Protein AF-A0A497QIU1-F1 (afdb_monomer_lite)

pLDDT: mean 76.63, std 14.68, range [30.52, 95.56]

Foldseek 3Di:
DPDDPVVVPPPDPPDPPDPDQAAPLLVLCVVVVAAEPDGHAFGPLPLFDCSPPDSVLSNQLRQLLSLLVDQAGWDWDWDPPDPGIHIYIDGFADADDPFDFPQFPDKDFDDFDFQDFLFAKEFEAFDFKDKDWFDKDFQLVVKDKFFCLVVFPDPCSLVRLQKIKIFGFPLPPDQAAPQPFPHSDHDPFNQKDFPFKFKDKDLLDPDPQKDKDKDQKDKHKAWQWQFQWDAAEDDDDPDDPPDPFFLPPPPDDCVGFRFGPDDCSQWDDSPPDTDRQFDDFPWKKFWFFKWPFWFFDQPDPVLVVCLVVPPLQRATAIETATQDPGTDIDIDDDRQAWHWDADVNTTGIHGHQQYDPRRNADATAQGFHKYQLCHNNVCVPPVSDIDGRDTAHWRDHNRIITRGPTMMITTMGSGMMMMMGHSRSNRVVSVVSMTMIIMTTMIRRDGGWMAIQLHTFDPRLDDPPPDPPPDPPSVCDGSVNVRVVSCVVNPHAYEYHNHDDNNSNSSSRNSVSCLSNVFRFTWMKTKRWPPRRHDASHDDHGATFHDWDWADPDPPTIIIITIGDHSDPPPPPRHPSYSDDSDQDWDKDKFKWFFAADPPSLFWTFIQTPPPGTDIDGDSDNDRDDHGDIDIDIDTDRDDSD

Sequence (642 aa):
MAGFWDSFGQSDYQAVEDNSTGSLAAQVVAHYGISCATSSIGGSLAGLDIKHMDAMQVIKVSLLQDSLNQSGPYEMYSDYTSTSPRVEFREVGAIATGGGITDVYFRVQSATFQDRCAGVLVYGQKPLARRSEGSWESVLTGAKIYDVTDMMTNCNRDNFSSHAVIVYRDPHLNSSYNNNIDNLYNITSPYESIVGYGIRFDTGTNDPFVTVTHSKSSSVPVLVGESLGALYRRPVVNAPPSEAECYTDADHGAEGGIPIPVDDFLRFDYGEYNQDNFIKVSKIFISGKKMEICEGRPANEAAMEAYLSGDENVHCEIWTSISDTESKLIQLEEGVHYVINYEDGNPAIVFANGAKQHDGAEYGDDATYNVYGSCGYAQKMNNGQPMLNQKGTILPIGGSGILVEQIWALVDLDTPSINIVDPNGNARDIASEITYELIPIIITDEPPPVAFNGTLIDQSDGIADNDPTTVQGSFTNTAMEQVLTQMDAGGGINLSMSFLSSSECAGLSDTLYDYINSDNGTQTVYTCGPNCNPKLGTPATGGVINAISYQYTDSNSYIVSVTVSNKLIMDNNLVGISGGPYFKKVETVTARGTVISDLGNHVNYKVRIDGVGEQTAINCQPEVLRVGDKVTCTLHNNPIEQ

Radius of gyration: 44.17 Å; chains: 1; bounding box: 98×60×132 Å

Secondary structure (DSSP, 8-state):
---SSTTSS-S--------SSS-HHHHHHHHTT--BS-TT-S---TT--GGGS-HHHHHHHHHHHHTTTSSS-EEEEEE-SSSS-EEEEEETT---TT-B--SEEEEEEEEEE-----EEEEE-PPPPPEEEE---EETTTT-EEEESGGGS-SSSHHHHTTEEEEE---TTS---TT-----SS--SSTTEEEEEEEEEEE-S---TT-EEEEESSEEEEEEEES---SPEEPP-----TTS-----S-----TTPEEP---GGGEEEETTEEEE-EEEEEEEEEEEEEESEEEEEESSHHHHHHHHTT-TT--EEEEEE----S-EEEE--BTTTEEEEEETTEEEEEEEEBS-TT--B--EEEEEEEE-TTSHHHHHHHTTPPEEEEEEEEEEEBTEEEEEEEEEEEEEESS-EEEEE-TTS-HHHHHHH-EEEEEEEEEE-PPPPEEETTEEPP---------TT--TTSSTT-HHHHHHHHHHHH-EEEEE-TT--HHHHHHHHHHHHHHHHS--EEEEEEEE-TT-B--TT-EETTEEEEEEEEEEEETTEEEEEEEEE-SS--SS-STT-B-------PEEEEEEEEEEEE-SSSSEEEEEETTTEEEEEE--SSS---TT-EEEEEEEEPPPP-

Structure (mmCIF, N/CA/C/O backbone):
data_AF-A0A497QIU1-F1
#
_entry.id   AF-A0A497QIU1-F1
#
loop_
_atom_site.group_PDB
_atom_site.id
_atom_site.type_symbol
_atom_site.label_atom_id
_atom_site.label_alt_id
_atom_site.label_comp_id
_atom_site.label_asym_id
_atom_site.label_entity_id
_atom_site.label_seq_id
_atom_site.pdbx_PDB_ins_code
_atom_site.Cartn_x
_atom_site.Cartn_y
_atom_site.Cartn_z
_atom_site.occupancy
_atom_site.B_iso_or_equiv
_atom_site.auth_seq_id
_atom_site.auth_comp_id
_atom_site.auth_asym_id
_atom_site.auth_atom_id
_atom_site.pdbx_PDB_model_num
ATOM 1 N N . MET A 1 1 ? -29.339 -45.109 12.625 1.00 31.14 1 MET A N 1
ATOM 2 C CA . MET A 1 1 ? -28.561 -44.821 13.849 1.00 31.14 1 MET A CA 1
ATOM 3 C C . MET A 1 1 ? -28.556 -43.314 14.094 1.00 31.14 1 MET A C 1
ATOM 5 O O . MET A 1 1 ? -27.521 -42.674 14.009 1.00 31.14 1 MET A O 1
ATOM 9 N N . ALA A 1 2 ? -29.734 -42.756 14.362 1.00 30.52 2 ALA A N 1
ATOM 10 C CA . ALA A 1 2 ? -29.934 -41.405 14.879 1.00 30.52 2 ALA A CA 1
ATOM 11 C C . ALA A 1 2 ? -30.660 -41.612 16.215 1.00 30.52 2 ALA A C 1
ATOM 13 O O . ALA A 1 2 ? -31.638 -42.359 16.232 1.00 30.52 2 ALA A O 1
ATOM 14 N N . GLY A 1 3 ? -30.112 -41.110 17.322 1.00 36.12 3 GLY A N 1
ATOM 15 C CA . GLY A 1 3 ? -30.681 -41.353 18.657 1.00 36.12 3 GLY A CA 1
ATOM 16 C C . GLY A 1 3 ? -29.692 -41.498 19.819 1.00 36.12 3 GLY A C 1
ATOM 17 O O . GLY A 1 3 ? -30.102 -41.956 20.877 1.00 36.12 3 GLY A O 1
ATOM 18 N N . PHE A 1 4 ? -28.411 -41.149 19.652 1.00 34.72 4 PHE A N 1
ATOM 19 C CA . PHE A 1 4 ? -27.458 -41.064 20.777 1.00 34.72 4 PHE A CA 1
ATOM 20 C C . PHE A 1 4 ? -27.041 -39.617 21.108 1.00 34.72 4 PHE A C 1
ATOM 22 O O . PHE A 1 4 ? -26.698 -39.327 22.247 1.00 34.72 4 PHE A O 1
ATOM 29 N N . TRP A 1 5 ? -27.112 -38.697 20.137 1.00 31.27 5 TRP A N 1
ATOM 30 C CA . TRP A 1 5 ? -26.695 -37.298 20.317 1.00 31.27 5 TRP A CA 1
ATOM 31 C C . TRP A 1 5 ? -27.828 -36.361 20.760 1.00 31.27 5 TRP A C 1
ATOM 33 O O . TRP A 1 5 ? -27.574 -35.429 21.518 1.00 31.27 5 TRP A O 1
ATOM 43 N N . ASP A 1 6 ? -29.082 -36.646 20.395 1.00 36.03 6 ASP A N 1
ATOM 44 C CA . ASP A 1 6 ? -30.225 -35.785 20.748 1.00 36.03 6 ASP A CA 1
ATOM 45 C C . ASP A 1 6 ? -30.549 -35.793 22.256 1.00 36.03 6 ASP A C 1
ATOM 47 O O . ASP A 1 6 ? -31.229 -34.900 22.753 1.00 36.03 6 ASP A O 1
ATOM 51 N N . SER A 1 7 ? -30.026 -36.764 23.016 1.00 32.06 7 SER A N 1
ATOM 52 C CA . SER A 1 7 ? -30.235 -36.868 24.466 1.00 32.06 7 SER A CA 1
ATOM 53 C C . SER A 1 7 ? -29.265 -36.035 25.312 1.00 32.06 7 SER A C 1
ATOM 55 O O . SER A 1 7 ? -29.433 -35.991 26.527 1.00 32.06 7 SER A O 1
ATOM 57 N N . PHE A 1 8 ? -28.264 -35.383 24.707 1.00 32.25 8 PHE A N 1
ATOM 58 C CA . PHE A 1 8 ? -27.315 -34.513 25.421 1.00 32.25 8 PHE A CA 1
ATOM 59 C C . PHE A 1 8 ? -27.575 -33.008 25.224 1.00 32.25 8 PHE A C 1
ATOM 61 O O . PHE A 1 8 ? -26.899 -32.201 25.853 1.00 32.25 8 PHE A O 1
ATOM 68 N N . GLY A 1 9 ? -28.554 -32.619 24.395 1.00 33.44 9 GLY A N 1
ATOM 69 C CA . GLY A 1 9 ? -28.845 -31.211 24.076 1.00 33.44 9 GLY A CA 1
ATOM 70 C C . GLY A 1 9 ? -30.132 -30.628 24.675 1.00 33.44 9 GLY A C 1
ATOM 71 O O . GLY A 1 9 ? -30.413 -29.459 24.440 1.00 33.44 9 GLY A O 1
ATOM 72 N N . GLN A 1 10 ? -30.929 -31.412 25.413 1.00 33.69 10 GLN A N 1
ATOM 73 C CA . GLN A 1 10 ? -32.240 -30.996 25.947 1.00 33.69 10 GLN A CA 1
ATOM 74 C C . GLN A 1 10 ? -32.328 -31.051 27.483 1.00 33.69 10 GLN A C 1
ATOM 76 O O . GLN A 1 10 ? -33.339 -31.462 28.045 1.00 33.69 10 GLN A O 1
ATOM 81 N N . SER A 1 11 ? -31.281 -30.631 28.192 1.00 34.94 11 SER A N 1
ATOM 82 C CA . SER A 1 11 ? -31.524 -29.963 29.474 1.00 34.94 11 SER A CA 1
ATOM 83 C C . SER A 1 11 ? -31.774 -28.496 29.155 1.00 34.94 11 SER A C 1
ATOM 85 O O . SER A 1 11 ? -30.902 -27.865 28.564 1.00 34.94 11 SER A O 1
ATOM 87 N N . ASP A 1 12 ? -32.967 -28.010 29.488 1.00 37.88 12 ASP A N 1
ATOM 88 C CA . ASP A 1 12 ? -33.478 -26.657 29.264 1.00 37.88 12 ASP A CA 1
ATOM 89 C C . ASP A 1 12 ? -32.428 -25.549 29.481 1.00 37.88 12 ASP A C 1
ATOM 91 O O . ASP A 1 12 ? -32.332 -24.963 30.557 1.00 37.88 12 ASP A O 1
ATOM 95 N N . TYR A 1 13 ? -31.670 -25.193 28.443 1.00 37.28 13 TYR A N 1
ATOM 96 C CA . TYR A 1 13 ? -31.152 -23.837 28.331 1.00 37.28 13 TYR A CA 1
ATOM 97 C C . TYR A 1 13 ? -32.316 -23.000 27.817 1.00 37.28 13 TYR A C 1
ATOM 99 O O . TYR A 1 13 ? -32.525 -22.871 26.611 1.00 37.28 13 TYR A O 1
ATOM 107 N N . GLN A 1 14 ? -33.136 -22.493 28.737 1.00 38.59 14 GLN A N 1
ATOM 108 C CA . GLN A 1 14 ? -34.070 -21.437 28.379 1.00 38.59 14 GLN A CA 1
ATOM 109 C C . GLN A 1 14 ? -33.245 -20.217 27.976 1.00 38.59 14 GLN A C 1
ATOM 111 O O . GLN A 1 14 ? -32.558 -19.621 28.802 1.00 38.59 14 GLN A O 1
ATOM 116 N N . ALA A 1 15 ? -33.280 -19.875 26.689 1.00 39.09 15 ALA A N 1
ATOM 117 C CA . ALA A 1 15 ? -32.752 -18.609 26.220 1.00 39.09 15 ALA A CA 1
ATOM 118 C C . ALA A 1 15 ? -33.542 -17.486 26.905 1.00 39.09 15 ALA A C 1
ATOM 120 O O . ALA A 1 15 ? -34.759 -17.389 26.744 1.00 39.09 15 ALA A O 1
ATOM 121 N N . VAL A 1 16 ? -32.858 -16.665 27.698 1.00 42.75 16 VAL A N 1
ATOM 122 C CA . VAL A 1 16 ? -33.409 -15.397 28.173 1.00 42.75 16 VAL A CA 1
ATOM 123 C C . VAL A 1 16 ? -33.250 -14.414 27.016 1.00 42.75 16 VAL A C 1
ATOM 125 O O . VAL A 1 16 ? -32.161 -13.900 26.780 1.00 42.75 16 VAL A O 1
ATOM 128 N N . GLU A 1 17 ? -34.309 -14.229 26.231 1.00 45.41 17 GLU A N 1
ATOM 129 C CA . GLU A 1 17 ? -34.393 -13.136 25.259 1.00 45.41 17 GLU A CA 1
ATOM 130 C C . GLU A 1 17 ? -34.807 -11.871 26.017 1.00 45.41 17 GLU A C 1
ATOM 132 O O . GLU A 1 17 ? -35.963 -11.739 26.429 1.00 45.41 17 GLU A O 1
ATOM 137 N N . ASP A 1 18 ? -33.854 -10.968 26.261 1.00 48.75 18 ASP A N 1
ATOM 138 C CA . ASP A 1 18 ? -34.130 -9.683 26.899 1.00 48.75 18 ASP A CA 1
ATOM 139 C C . ASP A 1 18 ? -34.269 -8.575 25.847 1.00 48.75 18 ASP A C 1
ATOM 141 O O . ASP A 1 18 ? -33.306 -8.177 25.197 1.00 48.75 18 ASP A O 1
ATOM 145 N N . ASN A 1 19 ? -35.492 -8.063 25.705 1.00 51.31 19 ASN A N 1
ATOM 146 C CA . ASN A 1 19 ? -35.820 -6.898 24.876 1.00 51.31 19 ASN A CA 1
ATOM 147 C C . ASN A 1 19 ? -35.904 -5.606 25.714 1.00 51.31 19 ASN A C 1
ATOM 149 O O . ASN A 1 19 ? -36.448 -4.602 25.246 1.00 51.31 19 ASN A O 1
ATOM 153 N N . SER A 1 20 ? -35.486 -5.635 26.984 1.00 52.75 20 SER A N 1
ATOM 154 C CA . SER A 1 20 ? -35.780 -4.587 27.958 1.00 52.75 20 SER A CA 1
ATOM 155 C C . SER A 1 20 ? -34.546 -3.810 28.415 1.00 52.75 20 SER A C 1
ATOM 157 O O . SER A 1 20 ? -33.460 -4.327 28.635 1.00 52.75 20 SER A O 1
ATOM 159 N N . THR A 1 21 ? -34.739 -2.508 28.604 1.00 60.94 21 THR A N 1
ATOM 160 C CA . THR A 1 21 ? -33.761 -1.545 29.131 1.00 60.94 21 THR A CA 1
ATOM 161 C C . THR A 1 21 ? -33.550 -1.684 30.652 1.00 60.94 21 THR A C 1
ATOM 163 O O . THR A 1 21 ? -33.411 -0.675 31.341 1.00 60.94 21 THR A O 1
ATOM 166 N N . GLY A 1 22 ? -33.653 -2.896 31.208 1.00 73.62 22 GLY A N 1
ATOM 167 C CA . GLY A 1 22 ? -33.740 -3.154 32.653 1.00 73.62 22 GLY A CA 1
ATOM 168 C C . GLY A 1 22 ? -32.488 -3.785 33.269 1.00 73.62 22 GLY A C 1
ATOM 169 O O . GLY A 1 22 ? -31.509 -4.052 32.584 1.00 73.62 22 GLY A O 1
ATOM 170 N N . SER A 1 23 ? -32.530 -4.045 34.581 1.00 86.19 23 SER A N 1
ATOM 171 C CA . SER A 1 23 ? -31.445 -4.736 35.290 1.00 86.19 23 SER A CA 1
ATOM 172 C C . SER A 1 23 ? -31.410 -6.217 34.935 1.00 86.19 23 SER A C 1
ATOM 174 O O . SER A 1 23 ? -32.286 -6.990 35.342 1.00 86.19 23 SER A O 1
ATOM 176 N N . LEU A 1 24 ? -30.353 -6.626 34.238 1.00 86.88 24 LEU A N 1
ATOM 177 C CA . LEU A 1 24 ? -30.135 -8.030 33.922 1.00 86.88 24 LEU A CA 1
ATOM 178 C C . LEU A 1 24 ? -29.832 -8.851 35.189 1.00 86.88 24 LEU A C 1
ATOM 180 O O . LEU A 1 24 ? -30.271 -9.993 35.304 1.00 86.88 24 LEU A O 1
ATOM 184 N N . ALA A 1 25 ? -29.181 -8.256 36.198 1.00 86.81 25 ALA A N 1
ATOM 185 C CA . ALA A 1 25 ? -28.996 -8.885 37.506 1.00 86.81 25 ALA A CA 1
ATOM 186 C C . ALA A 1 25 ? -30.335 -9.283 38.153 1.00 86.81 25 ALA A C 1
ATOM 188 O O . ALA A 1 25 ? -30.491 -10.411 38.629 1.00 86.81 25 ALA A O 1
ATOM 189 N N . ALA A 1 26 ? -31.328 -8.388 38.140 1.00 86.56 26 ALA A N 1
ATOM 190 C CA . ALA A 1 26 ? -32.656 -8.670 38.681 1.00 86.56 26 ALA A CA 1
ATOM 191 C C . ALA A 1 26 ? -33.385 -9.760 37.883 1.00 86.56 26 ALA A C 1
ATOM 193 O O . ALA A 1 26 ? -34.053 -10.614 38.472 1.00 86.56 26 ALA A O 1
ATOM 194 N N . GLN A 1 27 ? -33.234 -9.759 36.557 1.00 86.00 27 GLN A N 1
ATOM 195 C CA . GLN A 1 27 ? -33.835 -10.769 35.688 1.00 86.00 27 GLN A CA 1
ATOM 196 C C . GLN A 1 27 ? -33.251 -12.161 35.919 1.00 86.00 27 GLN A C 1
ATOM 198 O O . GLN A 1 27 ? -34.011 -13.120 36.023 1.00 86.00 27 GLN A O 1
ATOM 203 N N . VAL A 1 28 ? -31.927 -12.281 36.061 1.00 86.69 28 VAL A N 1
ATOM 204 C CA . VAL A 1 28 ? -31.274 -13.563 36.361 1.00 86.69 28 VAL A CA 1
ATOM 205 C C . VAL A 1 28 ? -31.787 -14.123 37.689 1.00 86.69 28 VAL A C 1
ATOM 207 O O . VAL A 1 28 ? -32.191 -15.281 37.757 1.00 86.69 28 VAL A O 1
ATOM 210 N N . VAL A 1 29 ? -31.848 -13.302 38.741 1.00 86.62 29 VAL A N 1
ATOM 211 C CA . VAL A 1 29 ? -32.375 -13.719 40.054 1.00 86.62 29 VAL A CA 1
ATOM 212 C C . VAL A 1 29 ? -33.840 -14.173 39.943 1.00 86.62 29 VAL A C 1
ATOM 214 O O . VAL A 1 29 ? -34.200 -15.231 40.467 1.00 86.62 29 VAL A O 1
ATOM 217 N N . ALA A 1 30 ? -34.670 -13.435 39.199 1.00 84.38 30 ALA A N 1
ATOM 218 C CA . ALA A 1 30 ? -36.064 -13.799 38.949 1.00 84.38 30 ALA A CA 1
ATOM 219 C C . ALA A 1 30 ? -36.210 -15.101 38.139 1.00 84.38 30 ALA A C 1
ATOM 221 O O . ALA A 1 30 ? -37.091 -15.906 38.441 1.00 84.38 30 ALA A O 1
ATOM 222 N N . HIS A 1 31 ? -35.335 -15.337 37.157 1.00 83.81 31 HIS A N 1
ATOM 223 C CA . HIS A 1 31 ? -35.323 -16.548 36.333 1.00 83.81 31 HIS A CA 1
ATOM 224 C C . HIS A 1 31 ? -35.127 -17.814 37.180 1.00 83.81 31 HIS A C 1
ATOM 226 O O . HIS A 1 31 ? -35.823 -18.808 36.984 1.00 83.81 31 HIS A O 1
ATOM 232 N N . TYR A 1 32 ? -34.259 -17.757 38.195 1.00 84.88 32 TYR A N 1
ATOM 233 C CA . TYR A 1 32 ? -34.066 -18.853 39.153 1.00 84.88 32 TYR A CA 1
ATOM 234 C C . TYR A 1 32 ? -35.147 -18.931 40.249 1.00 84.88 32 TYR A C 1
ATOM 236 O O . TYR A 1 32 ? -35.014 -19.709 41.194 1.00 84.88 32 TYR A O 1
ATOM 244 N N . GLY A 1 33 ? -36.221 -18.139 40.156 1.00 83.19 33 GLY A N 1
ATOM 245 C CA . GLY A 1 33 ? -37.313 -18.125 41.134 1.00 83.19 33 GLY A CA 1
ATOM 246 C C . GLY A 1 33 ? -36.933 -17.510 42.484 1.00 83.19 33 GLY A C 1
ATOM 247 O O . GLY A 1 33 ? -37.622 -17.736 43.481 1.00 83.19 33 GLY A O 1
ATOM 248 N N . ILE A 1 34 ? -35.842 -16.743 42.542 1.00 84.69 34 ILE A N 1
ATOM 249 C CA . ILE A 1 34 ? -35.381 -16.083 43.761 1.00 84.69 34 ILE A CA 1
ATOM 250 C C . ILE A 1 34 ? -36.076 -14.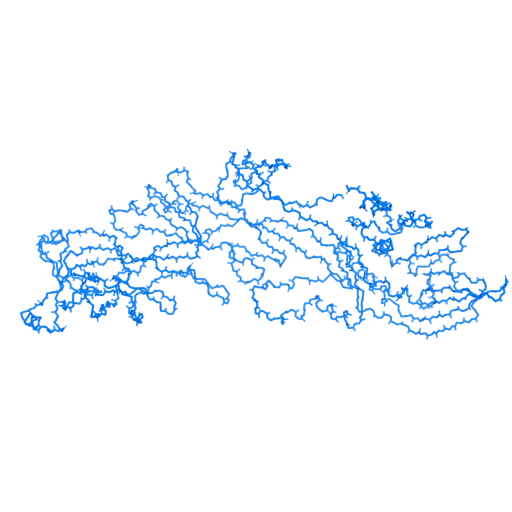719 43.862 1.00 84.69 34 ILE A C 1
ATOM 252 O O . ILE A 1 34 ? -36.078 -13.923 42.926 1.00 84.69 34 ILE A O 1
ATOM 256 N N . SER A 1 35 ? -36.689 -14.429 45.011 1.00 83.75 35 SER A N 1
ATOM 257 C CA . SER A 1 35 ? -37.336 -13.130 45.237 1.00 83.75 35 SER A CA 1
ATOM 258 C C . SER A 1 35 ? -36.285 -12.029 45.393 1.00 83.75 35 SER A C 1
ATOM 260 O O . SER A 1 35 ? -35.390 -12.163 46.225 1.00 83.75 35 SER A O 1
ATOM 262 N N . CYS A 1 36 ? -36.407 -10.932 44.641 1.00 82.81 36 CYS A N 1
ATOM 263 C CA . CYS A 1 36 ? -35.524 -9.766 44.735 1.00 82.81 36 CYS A CA 1
ATOM 264 C C . CYS A 1 36 ? -36.295 -8.544 45.258 1.00 82.81 36 CYS A C 1
ATOM 266 O O . CYS A 1 36 ? -37.359 -8.215 44.736 1.00 82.81 36 CYS A O 1
ATOM 268 N N . ALA A 1 37 ? -35.776 -7.863 46.284 1.00 76.62 37 ALA A N 1
ATOM 269 C CA . ALA A 1 37 ? -36.402 -6.652 46.827 1.00 76.62 37 ALA A CA 1
ATOM 270 C C . ALA A 1 37 ? -36.167 -5.404 45.957 1.00 76.62 37 ALA A C 1
ATOM 272 O O . ALA A 1 37 ? -36.899 -4.424 46.078 1.00 76.62 37 ALA A O 1
ATOM 273 N N . THR A 1 38 ? -35.143 -5.433 45.101 1.00 74.06 38 THR A N 1
ATOM 274 C CA . THR A 1 38 ? -34.645 -4.290 44.323 1.00 74.06 38 THR A CA 1
ATOM 275 C C . THR A 1 38 ? -34.502 -4.676 42.853 1.00 74.06 38 THR A C 1
ATOM 277 O O . THR A 1 38 ? -33.446 -5.129 42.423 1.00 74.06 38 THR A O 1
ATOM 280 N N . SER A 1 39 ? -35.560 -4.506 42.060 1.00 72.38 39 SER A N 1
ATOM 281 C CA . SER A 1 39 ? -35.583 -4.961 40.661 1.00 72.38 39 SER A CA 1
ATOM 282 C C . SER A 1 39 ? -34.963 -3.988 39.647 1.00 72.38 39 SER A C 1
ATOM 284 O O . SER A 1 39 ? -34.927 -4.303 38.463 1.00 72.38 39 SER A O 1
ATOM 286 N N . SER A 1 40 ? -34.522 -2.799 40.073 1.00 80.31 40 SER A N 1
ATOM 287 C CA . SER A 1 40 ? -34.025 -1.732 39.185 1.00 80.31 40 SER A CA 1
ATOM 288 C C . SER A 1 40 ? -32.515 -1.493 39.250 1.00 80.31 40 SER A C 1
ATOM 290 O O . SER A 1 40 ? -32.040 -0.593 38.575 1.00 80.31 40 SER A O 1
ATOM 292 N N . ILE A 1 41 ? -31.786 -2.231 40.090 1.00 83.31 41 ILE A N 1
ATOM 293 C CA . ILE A 1 41 ? -30.342 -2.044 40.304 1.00 83.31 41 ILE A CA 1
ATOM 294 C C . ILE A 1 41 ? -29.589 -3.044 39.437 1.00 83.31 41 ILE A C 1
ATOM 296 O O . ILE A 1 41 ? -29.862 -4.242 39.531 1.00 83.31 41 ILE A O 1
ATOM 300 N N . GLY A 1 42 ? -28.660 -2.562 38.617 1.00 84.50 42 GLY A N 1
ATOM 301 C CA . GLY A 1 42 ? -27.959 -3.344 37.597 1.00 84.50 42 GLY A CA 1
ATOM 302 C C . GLY A 1 42 ? -28.199 -2.800 36.187 1.00 84.50 42 GLY A C 1
ATOM 303 O O . GLY A 1 42 ? -29.301 -2.372 35.853 1.00 84.50 42 GLY A O 1
ATOM 304 N N . GLY A 1 43 ? -27.162 -2.833 35.357 1.00 85.69 43 GLY A N 1
ATOM 305 C CA . GLY A 1 43 ? -27.221 -2.429 33.959 1.00 85.69 43 GLY A CA 1
ATOM 306 C C . GLY A 1 43 ? -27.796 -3.511 33.041 1.00 85.69 43 GLY A C 1
ATOM 307 O O . GLY A 1 43 ? -27.892 -4.687 33.415 1.00 85.69 43 GLY A O 1
ATOM 308 N N . SER A 1 44 ? -28.171 -3.098 31.832 1.00 83.00 44 SER A N 1
ATOM 309 C CA . SER A 1 44 ? -28.789 -3.956 30.814 1.00 83.00 44 SER A CA 1
ATOM 310 C C . SER A 1 44 ? -27.797 -4.803 30.018 1.00 83.00 44 SER A C 1
ATOM 312 O O . SER A 1 44 ? -28.222 -5.682 29.280 1.00 83.00 44 SER A O 1
ATOM 314 N N . LEU A 1 45 ? -26.487 -4.543 30.134 1.00 80.44 45 LEU A N 1
ATOM 315 C CA . LEU A 1 45 ? -25.437 -5.182 29.326 1.00 80.44 45 LEU A CA 1
ATOM 316 C C . LEU A 1 45 ? -25.748 -5.150 27.820 1.00 80.44 45 LEU A C 1
ATOM 318 O O . LEU A 1 45 ? -25.543 -6.131 27.107 1.00 80.44 45 LEU A O 1
ATOM 322 N N . ALA A 1 46 ? -26.274 -4.020 27.340 1.00 74.62 46 ALA A N 1
ATOM 323 C CA . ALA A 1 46 ? -26.731 -3.874 25.963 1.00 74.62 46 ALA A CA 1
ATOM 324 C C . ALA A 1 46 ? -25.670 -4.328 24.941 1.00 74.62 46 ALA A C 1
ATOM 326 O O . ALA A 1 46 ? -24.518 -3.895 24.972 1.00 74.62 46 ALA A O 1
ATOM 327 N N . GLY A 1 47 ? -26.086 -5.204 24.023 1.00 66.06 47 GLY A N 1
ATOM 328 C CA . GLY A 1 47 ? -25.242 -5.754 22.962 1.00 66.06 47 GLY A CA 1
ATOM 329 C C . GLY A 1 47 ? -24.338 -6.916 23.384 1.00 66.06 47 GLY A C 1
ATOM 330 O O . GLY A 1 47 ? -23.640 -7.458 22.529 1.00 66.06 47 GLY A O 1
ATOM 331 N N . LEU A 1 48 ? -24.325 -7.313 24.657 1.00 72.56 48 LEU A N 1
ATOM 332 C CA . LEU A 1 48 ? -23.499 -8.417 25.129 1.00 72.56 48 LEU A CA 1
ATOM 333 C C . LEU A 1 48 ? -24.194 -9.774 24.954 1.00 72.56 48 LEU A C 1
ATOM 335 O O . LEU A 1 48 ? -25.325 -9.964 25.399 1.00 72.56 48 LEU A O 1
ATOM 339 N N . ASP A 1 49 ? -23.494 -10.750 24.366 1.00 67.44 49 ASP A N 1
ATOM 340 C CA . ASP A 1 49 ? -23.981 -12.131 24.321 1.00 67.44 49 ASP A CA 1
ATOM 341 C C . ASP A 1 49 ? -23.691 -12.854 25.643 1.00 67.44 49 ASP A C 1
ATOM 343 O O . ASP A 1 49 ? -22.583 -13.326 25.907 1.00 67.44 49 ASP A O 1
ATOM 347 N N . ILE A 1 50 ? -24.724 -12.960 26.474 1.00 70.81 50 ILE A N 1
ATOM 348 C CA . ILE A 1 50 ? -24.655 -13.602 27.789 1.00 70.81 50 ILE A CA 1
ATOM 349 C C . ILE A 1 50 ? -24.866 -15.122 27.744 1.00 70.81 50 ILE A C 1
ATOM 351 O O . ILE A 1 50 ? -24.780 -15.769 28.786 1.00 70.81 50 ILE A O 1
ATOM 355 N N . LYS A 1 51 ? -25.124 -15.731 26.573 1.00 65.62 51 LYS A N 1
ATOM 356 C CA . LYS A 1 51 ? -25.431 -17.177 26.460 1.00 65.62 51 LYS A CA 1
ATOM 357 C C . LYS A 1 51 ? -24.315 -18.075 26.985 1.00 65.62 51 LYS A C 1
ATOM 359 O O . LYS A 1 51 ? -24.566 -19.205 27.397 1.00 65.62 51 LYS A O 1
ATOM 364 N N . HIS A 1 52 ? -23.084 -17.579 26.940 1.00 66.56 52 HIS A N 1
ATOM 365 C CA . HIS A 1 52 ? -21.892 -18.297 27.378 1.00 66.56 52 HIS A CA 1
ATOM 366 C C . HIS A 1 52 ? -21.387 -17.850 28.756 1.00 66.56 52 HIS A C 1
ATOM 368 O O . HIS A 1 52 ? -20.333 -18.311 29.190 1.00 66.56 52 HIS A O 1
ATOM 374 N N . MET A 1 53 ? -22.119 -16.970 29.444 1.00 72.88 53 MET A N 1
ATOM 375 C CA . MET A 1 53 ? -21.770 -16.482 30.775 1.00 72.88 53 MET A CA 1
ATOM 376 C C . MET A 1 53 ? -22.552 -17.237 31.848 1.00 72.88 53 MET A C 1
ATOM 378 O O . MET A 1 53 ? -23.729 -17.554 31.680 1.00 72.88 53 MET A O 1
ATOM 382 N N . ASP A 1 54 ? -21.907 -17.516 32.979 1.00 79.81 54 ASP A N 1
ATOM 383 C CA . ASP A 1 54 ? -22.621 -18.042 34.134 1.00 79.81 54 ASP A CA 1
ATOM 384 C C . ASP A 1 54 ? -23.491 -16.955 34.788 1.00 79.81 54 ASP A C 1
ATOM 386 O O . ASP A 1 54 ? -23.200 -15.759 34.731 1.00 79.81 54 ASP A O 1
ATOM 390 N N . ALA A 1 55 ? -24.575 -17.379 35.437 1.00 81.50 55 ALA A N 1
ATOM 391 C CA . ALA A 1 55 ? -25.544 -16.483 36.060 1.00 81.50 55 ALA A CA 1
ATOM 392 C C . ALA A 1 55 ? -24.917 -15.514 37.079 1.00 81.50 55 ALA A C 1
ATOM 394 O O . ALA A 1 55 ? -25.338 -14.362 37.181 1.00 81.50 55 ALA A O 1
ATOM 395 N N . MET A 1 56 ? -23.903 -15.961 37.826 1.00 82.00 56 MET A N 1
ATOM 396 C CA . MET A 1 56 ? -23.233 -15.123 38.818 1.00 82.00 56 MET A CA 1
ATOM 397 C C . MET A 1 56 ? -22.375 -14.056 38.139 1.00 82.00 56 MET A C 1
ATOM 399 O O . MET A 1 56 ? -22.358 -12.908 38.576 1.00 82.00 56 MET A O 1
ATOM 403 N N . GLN A 1 57 ? -21.706 -14.408 37.046 1.00 79.12 57 GLN A N 1
ATOM 404 C CA . GLN A 1 57 ? -20.936 -13.488 36.229 1.00 79.12 57 GLN A CA 1
ATOM 405 C C . GLN A 1 57 ? -21.832 -12.435 35.577 1.00 79.12 57 GLN A C 1
ATOM 407 O O . GLN A 1 57 ? -21.502 -11.254 35.626 1.00 79.12 57 GLN A O 1
ATOM 412 N N . VAL A 1 58 ? -22.998 -12.824 35.052 1.00 82.25 58 VAL A N 1
ATOM 413 C CA . VAL A 1 58 ? -23.984 -11.873 34.513 1.00 82.25 58 VAL A CA 1
ATOM 414 C C . VAL A 1 58 ? -24.444 -10.884 35.589 1.00 82.25 58 VAL A C 1
ATOM 416 O O . VAL A 1 58 ? -24.450 -9.677 35.346 1.00 82.25 58 VAL A O 1
ATOM 419 N N . ILE A 1 59 ? -24.758 -11.365 36.799 1.00 86.06 59 ILE A N 1
ATOM 420 C CA . ILE A 1 59 ? -25.119 -10.502 37.936 1.00 86.06 59 ILE A CA 1
ATOM 421 C C . ILE A 1 59 ? -23.969 -9.541 38.270 1.00 86.06 59 ILE A C 1
ATOM 423 O O . ILE A 1 59 ? -24.196 -8.338 38.358 1.00 86.06 59 ILE A O 1
ATOM 427 N N . LYS A 1 60 ? -22.732 -10.039 38.409 1.00 84.75 60 LYS A N 1
ATOM 428 C CA . LYS A 1 60 ? -21.552 -9.213 38.720 1.00 84.75 60 LYS A CA 1
ATOM 429 C C . LYS A 1 60 ? -21.335 -8.107 37.685 1.00 84.75 60 LYS A C 1
ATOM 431 O O . LYS A 1 60 ? -21.175 -6.949 38.055 1.00 84.75 60 LYS A O 1
ATOM 436 N N . VAL A 1 61 ? -21.345 -8.451 36.398 1.00 84.62 61 VAL A N 1
ATOM 437 C CA . VAL A 1 61 ? -21.088 -7.504 35.301 1.00 84.62 61 VAL A CA 1
ATOM 438 C C . VAL A 1 61 ? -22.222 -6.477 35.190 1.00 84.62 61 VAL A C 1
ATOM 440 O O . VAL A 1 61 ? -21.950 -5.291 35.013 1.00 84.62 61 VAL A O 1
ATOM 443 N N . SER A 1 62 ? -23.478 -6.896 35.381 1.00 87.25 62 SER A N 1
ATOM 444 C CA . SER A 1 62 ? -24.640 -5.996 35.423 1.00 87.25 62 SER A CA 1
ATOM 445 C C . SER A 1 62 ? -24.554 -5.005 36.592 1.00 87.25 62 SER A C 1
ATOM 447 O O . SER A 1 62 ? -24.740 -3.806 36.389 1.00 87.25 62 SER A O 1
ATOM 449 N N . LEU A 1 63 ? -24.194 -5.452 37.799 1.00 87.19 63 LEU A N 1
ATOM 450 C CA . LEU A 1 63 ? -24.008 -4.562 38.954 1.00 87.19 63 LEU A CA 1
ATOM 451 C C . LEU A 1 63 ? -22.819 -3.600 38.773 1.00 87.19 63 LEU A C 1
ATOM 453 O O . LEU A 1 63 ? -22.908 -2.429 39.145 1.00 87.19 63 LEU A O 1
ATOM 457 N N . LEU A 1 64 ? -21.726 -4.059 38.153 1.00 85.56 64 LEU A N 1
ATOM 458 C CA . LEU A 1 64 ? -20.577 -3.210 37.822 1.00 85.56 64 LEU A CA 1
ATOM 459 C C . LEU A 1 64 ? -20.922 -2.142 36.779 1.00 85.56 64 LEU A C 1
ATOM 461 O O . LEU A 1 64 ? -20.469 -1.010 36.915 1.00 85.56 64 LEU A O 1
ATOM 465 N N . GLN A 1 65 ? -21.749 -2.459 35.776 1.00 84.62 65 GLN A N 1
ATOM 466 C CA . GLN A 1 65 ? -22.224 -1.450 34.826 1.00 84.62 65 GLN A CA 1
ATOM 467 C C . GLN A 1 65 ? -23.050 -0.368 35.533 1.00 84.62 65 GLN A C 1
ATOM 469 O O . GLN A 1 65 ? -22.885 0.808 35.237 1.00 84.62 65 GLN A O 1
ATOM 474 N N . ASP A 1 66 ? -23.910 -0.734 36.486 1.00 84.88 66 ASP A N 1
ATOM 475 C CA . ASP A 1 66 ? -24.709 0.256 37.227 1.00 84.88 66 ASP A CA 1
ATOM 476 C C . ASP A 1 66 ? -23.842 1.153 38.123 1.00 84.88 66 ASP A C 1
ATOM 478 O O . ASP A 1 66 ? -24.155 2.322 38.336 1.00 84.88 66 ASP A O 1
ATOM 482 N N . SER A 1 67 ? -22.691 0.637 38.565 1.00 79.88 67 SER A N 1
ATOM 483 C CA . SER A 1 67 ? -21.707 1.387 39.356 1.00 79.88 67 SER A CA 1
ATOM 484 C C . SER A 1 67 ? -21.095 2.569 38.587 1.00 79.88 67 SER A C 1
ATOM 486 O O . SER A 1 67 ? -20.592 3.490 39.214 1.00 79.88 67 SER A O 1
ATOM 488 N N . LEU A 1 68 ? -21.174 2.591 37.249 1.00 77.56 68 LEU A N 1
ATOM 489 C CA . LEU A 1 68 ? -20.796 3.753 36.427 1.00 77.56 68 LEU A CA 1
ATOM 490 C C . LEU A 1 68 ? -21.714 4.960 36.628 1.00 77.56 68 LEU A C 1
ATOM 492 O O . LEU A 1 68 ? -21.291 6.102 36.467 1.00 77.56 68 LEU A O 1
ATOM 496 N N . ASN A 1 69 ? -22.989 4.699 36.913 1.00 71.62 69 ASN A N 1
ATOM 497 C CA . ASN A 1 69 ? -24.030 5.720 36.975 1.00 71.62 69 ASN A CA 1
ATOM 498 C C . ASN A 1 69 ? -24.305 6.187 38.412 1.00 71.62 69 ASN A C 1
ATOM 500 O O . ASN A 1 69 ? -25.114 7.095 38.614 1.00 71.62 69 ASN A O 1
ATOM 504 N N . GLN A 1 70 ? -23.674 5.560 39.408 1.00 70.50 70 GLN A N 1
ATOM 505 C CA . GLN A 1 70 ? -23.926 5.779 40.833 1.00 70.50 70 GLN A CA 1
ATOM 506 C C . GLN A 1 70 ? -22.606 5.989 41.601 1.00 70.50 70 GLN A C 1
ATOM 508 O O . GLN A 1 70 ? -21.522 5.836 41.051 1.00 70.50 70 GLN A O 1
ATOM 513 N N . SER A 1 71 ? -22.675 6.387 42.875 1.00 63.88 71 SER A N 1
ATOM 514 C CA . SER A 1 71 ? -21.508 6.791 43.683 1.00 63.88 71 SER A CA 1
ATOM 515 C C . SER A 1 71 ? -20.653 5.646 44.243 1.00 63.88 71 SER A C 1
ATOM 517 O O . SER A 1 71 ? -19.701 5.908 44.983 1.00 63.88 71 SER A O 1
ATOM 519 N N . GLY A 1 72 ? -20.973 4.391 43.929 1.00 72.12 72 GLY A N 1
ATOM 520 C CA . GLY A 1 72 ? -20.275 3.246 44.497 1.00 72.12 72 GLY A CA 1
ATOM 521 C C . GLY A 1 72 ? -20.695 1.898 43.908 1.00 72.12 72 GLY A C 1
ATOM 522 O O . GLY A 1 72 ? -21.687 1.808 43.182 1.00 72.12 72 GLY A O 1
ATOM 523 N N . PRO A 1 73 ? -19.933 0.834 44.219 1.00 78.81 73 PRO A N 1
ATOM 524 C CA . PRO A 1 73 ? -20.222 -0.518 43.776 1.00 78.81 73 PRO A CA 1
ATOM 525 C C . PRO A 1 73 ? -21.442 -1.108 44.487 1.00 78.81 73 PRO A C 1
ATOM 527 O O . PRO A 1 73 ? -21.721 -0.802 45.651 1.00 78.81 73 PRO A O 1
ATOM 530 N N . TYR A 1 74 ? -22.129 -2.018 43.798 1.00 81.56 74 TYR A N 1
ATOM 531 C CA . TYR A 1 74 ? -23.259 -2.776 44.335 1.00 81.56 74 TYR A CA 1
ATOM 532 C C . TYR A 1 74 ? -22.882 -4.226 44.605 1.00 81.56 74 TYR A C 1
ATOM 534 O O . TYR A 1 74 ? -22.259 -4.888 43.777 1.00 81.56 74 TYR A O 1
ATOM 542 N N . GLU A 1 75 ? -23.346 -4.747 45.737 1.00 79.56 75 GLU A N 1
ATOM 543 C CA . GLU A 1 75 ? -23.242 -6.163 46.076 1.00 79.56 75 GLU A CA 1
ATOM 544 C C . GLU A 1 75 ? -24.622 -6.789 46.275 1.00 79.56 75 GLU A C 1
ATOM 546 O O . GLU A 1 75 ? -25.612 -6.135 46.624 1.00 79.56 75 GLU A O 1
ATOM 551 N N . MET A 1 76 ? -24.670 -8.099 46.044 1.00 82.50 76 MET A N 1
ATOM 552 C CA . MET A 1 76 ? -25.845 -8.924 46.261 1.00 82.50 76 MET A CA 1
ATOM 553 C C . MET A 1 76 ? -25.807 -9.521 47.669 1.00 82.50 76 MET A C 1
ATOM 555 O O . MET A 1 76 ? -24.918 -10.309 47.988 1.00 82.50 76 MET A O 1
ATOM 559 N N . TYR A 1 77 ? -26.809 -9.209 48.491 1.00 77.75 77 TYR A N 1
ATOM 560 C CA . TYR A 1 77 ? -26.948 -9.750 49.842 1.00 77.75 77 TYR A CA 1
ATOM 561 C C . TYR A 1 77 ? -28.210 -10.597 49.974 1.00 77.75 77 TYR A C 1
ATOM 563 O O . TYR A 1 77 ? -29.275 -10.254 49.464 1.00 77.75 77 TYR A O 1
ATOM 571 N N . SER A 1 78 ? -28.111 -11.688 50.726 1.00 75.62 78 SER A N 1
ATOM 572 C CA . SER A 1 78 ? -29.270 -12.455 51.176 1.00 75.62 78 SER A CA 1
ATOM 573 C C . SER A 1 78 ? -29.865 -11.822 52.437 1.00 75.62 78 SER A C 1
ATOM 575 O O . SER A 1 78 ? -29.195 -11.755 53.472 1.00 75.62 78 SER A O 1
ATOM 577 N N . ASP A 1 79 ? -31.123 -11.393 52.376 1.00 71.81 79 ASP A N 1
ATOM 578 C CA . ASP A 1 79 ? -31.900 -10.981 53.541 1.00 71.81 79 ASP A CA 1
ATOM 579 C C . ASP A 1 79 ? -32.637 -12.187 54.142 1.00 71.81 79 ASP A C 1
ATOM 581 O O . ASP A 1 79 ? -33.641 -12.662 53.607 1.00 71.81 79 ASP A O 1
ATOM 585 N N . TYR A 1 80 ? -32.132 -12.665 55.281 1.00 65.88 80 TYR A N 1
ATOM 586 C CA . TYR A 1 80 ? -32.759 -13.721 56.086 1.00 65.88 80 TYR A CA 1
ATOM 587 C C . TYR A 1 80 ? -33.664 -13.176 57.202 1.00 65.88 80 TYR A C 1
ATOM 589 O O . TYR A 1 80 ? -34.231 -13.957 57.963 1.00 65.88 80 TYR A O 1
ATOM 597 N N . THR A 1 81 ? -33.771 -11.851 57.350 1.00 57.34 81 THR A N 1
ATOM 598 C CA . THR A 1 81 ? -34.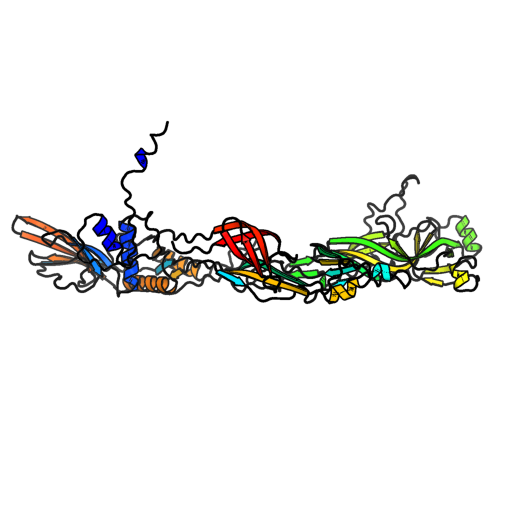496 -11.224 58.469 1.00 57.34 81 THR A CA 1
ATOM 599 C C . THR A 1 81 ? -35.989 -11.055 58.198 1.00 57.34 81 THR A C 1
ATOM 601 O O . THR A 1 81 ? -36.774 -10.875 59.131 1.00 57.34 81 THR A O 1
ATOM 604 N N . SER A 1 82 ? -36.405 -11.137 56.934 1.00 58.53 82 SER A N 1
ATOM 605 C CA . SER A 1 82 ? -37.808 -11.088 56.534 1.00 58.53 82 SER A CA 1
ATOM 606 C C . SER A 1 82 ? -38.464 -12.475 56.583 1.00 58.53 82 SER A C 1
ATOM 608 O O . SER A 1 82 ? -37.826 -13.512 56.423 1.00 58.53 82 SER A O 1
ATOM 610 N N . THR A 1 83 ? -39.785 -12.514 56.789 1.00 58.44 83 THR A N 1
ATOM 611 C CA . THR A 1 83 ? -40.602 -13.746 56.812 1.00 58.44 83 THR A CA 1
ATOM 612 C C . THR A 1 83 ? -40.631 -14.498 55.473 1.00 58.44 83 THR A C 1
ATOM 614 O O . THR A 1 83 ? -41.280 -15.538 55.354 1.00 58.44 83 THR A O 1
ATOM 617 N N . SER A 1 84 ? -39.957 -13.983 54.445 1.00 69.12 84 SER A N 1
ATOM 618 C CA . SER A 1 84 ? -39.761 -14.615 53.144 1.00 69.12 84 SER A CA 1
ATOM 619 C C . SER A 1 84 ? -38.348 -14.275 52.665 1.00 69.12 84 SER A C 1
ATOM 621 O O . SER A 1 84 ? -38.116 -13.114 52.328 1.00 69.12 84 SER A O 1
ATOM 623 N N . PRO A 1 85 ? -37.408 -15.239 52.664 1.00 71.31 85 PRO A N 1
ATOM 624 C CA . PRO A 1 85 ? -36.020 -14.978 52.303 1.00 71.31 85 PRO A CA 1
ATOM 625 C C . PRO A 1 85 ? -35.943 -14.404 50.890 1.00 71.31 85 PRO A C 1
ATOM 627 O O . PRO A 1 85 ? -36.568 -14.919 49.959 1.00 71.31 85 PRO A O 1
ATOM 630 N N . ARG A 1 86 ? -35.185 -13.321 50.743 1.00 82.75 86 ARG A N 1
ATOM 631 C CA . ARG A 1 86 ? -35.058 -12.583 49.486 1.00 82.75 86 ARG A CA 1
ATOM 632 C C . ARG A 1 86 ? -33.643 -12.065 49.303 1.00 82.75 86 ARG A C 1
ATOM 634 O O . ARG A 1 86 ? -32.875 -11.959 50.255 1.00 82.75 86 ARG A O 1
ATOM 641 N N . VAL A 1 87 ? -33.314 -11.728 48.071 1.00 84.50 87 VAL A N 1
ATOM 642 C CA . VAL A 1 87 ? -32.068 -11.064 47.709 1.00 84.50 87 VAL A CA 1
ATOM 643 C C . VAL A 1 87 ? -32.299 -9.559 47.634 1.00 84.50 87 VAL A C 1
ATOM 645 O O . VAL A 1 87 ? -33.345 -9.102 47.169 1.00 84.50 87 VAL A O 1
ATOM 648 N N . GLU A 1 88 ? -31.321 -8.784 48.080 1.00 84.25 88 GLU A N 1
ATOM 649 C CA . GLU A 1 88 ? -31.295 -7.332 47.931 1.00 84.25 88 GLU A CA 1
ATOM 650 C C . GLU A 1 88 ? -29.962 -6.914 47.305 1.00 84.25 88 GLU A C 1
ATOM 652 O O . GLU A 1 88 ? -28.902 -7.370 47.740 1.00 84.25 88 GLU A O 1
ATOM 657 N N . PHE A 1 89 ? -30.013 -6.039 46.303 1.00 85.31 89 PHE A N 1
ATOM 658 C CA . PHE A 1 89 ? -28.831 -5.353 45.790 1.00 85.31 89 PHE A CA 1
ATOM 659 C C . PHE A 1 89 ? -28.655 -4.061 46.580 1.00 85.31 89 PHE A C 1
ATOM 661 O O . PHE A 1 89 ? -29.602 -3.283 46.722 1.00 85.31 89 PHE A O 1
ATOM 668 N N . ARG A 1 90 ? -27.469 -3.842 47.144 1.00 79.38 90 ARG A N 1
ATOM 669 C CA . ARG A 1 90 ? -27.191 -2.658 47.964 1.00 79.38 90 ARG A CA 1
ATOM 670 C C . ARG A 1 90 ? -25.866 -2.037 47.558 1.00 79.38 90 ARG A C 1
ATOM 672 O O . ARG A 1 90 ? -24.902 -2.759 47.318 1.00 79.38 90 ARG A O 1
ATOM 679 N N . GLU A 1 91 ? -25.842 -0.709 47.518 1.00 79.50 91 GLU A N 1
ATOM 680 C CA . GLU A 1 91 ? -24.601 0.052 47.387 1.00 79.50 91 GLU A CA 1
ATOM 681 C C . GLU A 1 91 ? -23.759 -0.184 48.639 1.00 79.50 91 GLU A C 1
ATOM 683 O O . GLU A 1 91 ? -24.243 -0.078 49.775 1.00 79.50 91 GLU A O 1
ATOM 688 N N . VAL A 1 92 ? -22.500 -0.540 48.436 1.00 76.62 92 VAL A N 1
ATOM 689 C CA . VAL A 1 92 ? -21.623 -0.931 49.528 1.00 76.62 92 VAL A CA 1
ATOM 690 C C . VAL A 1 92 ? -21.119 0.310 50.260 1.00 76.62 92 VAL A C 1
ATOM 692 O O . VAL A 1 92 ? -20.457 1.174 49.685 1.00 76.62 92 VAL A O 1
ATOM 695 N N . GLY A 1 93 ? -21.419 0.404 51.557 1.00 71.19 93 GLY A N 1
ATOM 696 C CA . GLY A 1 93 ? -21.100 1.571 52.382 1.00 71.19 93 GLY A CA 1
ATOM 697 C C . GLY A 1 93 ? -22.188 2.650 52.408 1.00 71.19 93 GLY A C 1
ATOM 698 O O . GLY A 1 93 ? -22.025 3.643 53.120 1.00 71.19 93 GLY A O 1
ATOM 699 N N . ALA A 1 94 ? -23.321 2.452 51.727 1.00 73.06 94 ALA A N 1
ATOM 700 C CA . ALA A 1 94 ? -24.470 3.343 51.851 1.00 73.06 94 ALA A CA 1
ATOM 701 C C . ALA A 1 94 ? -25.138 3.215 53.233 1.00 73.06 94 ALA A C 1
ATOM 703 O O . ALA A 1 94 ? -25.283 2.122 53.788 1.00 73.06 94 ALA A O 1
ATOM 704 N N . ILE A 1 95 ? -25.572 4.345 53.808 1.00 64.56 95 ILE A N 1
ATOM 705 C CA . ILE A 1 95 ? -26.254 4.372 55.111 1.00 64.56 95 ILE A CA 1
ATOM 706 C C . ILE A 1 95 ? -27.588 3.626 54.989 1.00 64.56 95 ILE A C 1
ATOM 708 O O . ILE A 1 95 ? -28.584 4.167 54.506 1.00 64.56 95 ILE A O 1
ATOM 712 N N . ALA A 1 96 ? -27.631 2.381 55.462 1.00 59.59 96 ALA A N 1
ATOM 713 C CA . ALA A 1 96 ? -28.868 1.623 55.520 1.00 59.59 96 ALA A CA 1
ATOM 714 C C . ALA A 1 96 ? -29.828 2.265 56.534 1.00 59.59 96 ALA A C 1
ATOM 716 O O . ALA A 1 96 ? -29.502 2.441 57.711 1.00 59.59 96 ALA A O 1
ATOM 717 N N . THR A 1 97 ? -31.058 2.557 56.111 1.00 55.66 97 THR A N 1
ATOM 718 C CA . THR A 1 97 ? -32.133 2.941 57.030 1.00 55.66 97 THR A CA 1
ATOM 719 C C . THR A 1 97 ? -32.396 1.779 58.003 1.00 55.66 97 THR A C 1
ATOM 721 O O . THR A 1 97 ? -32.867 0.699 57.634 1.00 55.66 97 THR A O 1
ATOM 724 N N . GLY A 1 98 ? -32.019 1.973 59.271 1.00 56.72 98 GLY A N 1
ATOM 725 C CA . GLY A 1 98 ? -32.273 1.027 60.363 1.00 56.72 98 GLY A CA 1
ATOM 726 C C . GLY A 1 98 ? -31.267 -0.121 60.533 1.00 56.72 98 GLY A C 1
ATOM 727 O O . GLY A 1 98 ? -31.644 -1.145 61.101 1.00 56.72 98 GLY A O 1
ATOM 728 N N . GLY A 1 99 ? -30.029 0.008 60.043 1.00 61.41 99 GLY A N 1
ATOM 729 C CA . GLY A 1 99 ? -28.924 -0.915 60.346 1.00 61.41 99 GLY A CA 1
ATOM 730 C C . GLY A 1 99 ? -27.846 -0.217 61.173 1.00 61.41 99 GLY A C 1
ATOM 731 O O . GLY A 1 99 ? -27.410 0.872 60.813 1.00 61.41 99 GLY A O 1
ATOM 732 N N . GLY A 1 100 ? -27.427 -0.808 62.291 1.00 69.75 100 GLY A N 1
ATOM 733 C CA . GLY A 1 100 ? -26.387 -0.225 63.135 1.00 69.75 100 GLY A CA 1
ATOM 734 C C . GLY A 1 100 ? -25.874 -1.206 64.178 1.00 69.75 100 GLY A C 1
ATOM 735 O O . GLY A 1 100 ? -26.614 -2.065 64.654 1.00 69.75 100 GLY A O 1
ATOM 736 N N . ILE A 1 101 ? -24.596 -1.074 64.527 1.00 79.12 101 ILE A N 1
ATOM 737 C CA . ILE A 1 101 ? -23.981 -1.868 65.590 1.00 79.12 101 ILE A CA 1
ATOM 738 C C . ILE A 1 101 ? -24.394 -1.255 66.933 1.00 79.12 101 ILE A C 1
ATOM 740 O O . ILE A 1 101 ? -23.940 -0.171 67.299 1.00 79.12 101 ILE A O 1
ATOM 744 N N . THR A 1 102 ? -25.276 -1.939 67.657 1.00 81.75 102 THR A N 1
ATOM 745 C CA . THR A 1 102 ? -25.798 -1.529 68.969 1.00 81.75 102 THR A CA 1
ATOM 746 C C . THR A 1 102 ? -25.581 -2.641 70.000 1.00 81.75 102 THR A C 1
ATOM 748 O O . THR A 1 102 ? -25.124 -3.728 69.654 1.00 81.75 102 THR A O 1
ATOM 751 N N . ASP A 1 103 ? -25.844 -2.363 71.283 1.00 84.12 103 ASP A N 1
ATOM 752 C CA . ASP A 1 103 ? -25.739 -3.359 72.370 1.00 84.12 103 ASP A CA 1
ATOM 753 C C . ASP A 1 103 ? -24.369 -4.074 72.416 1.00 84.12 103 ASP A C 1
ATOM 755 O O . ASP A 1 103 ? -24.273 -5.293 72.531 1.00 84.12 103 ASP A O 1
ATOM 759 N N . VAL A 1 104 ? -23.281 -3.316 72.235 1.00 86.06 104 VAL A N 1
ATOM 760 C CA . VAL A 1 104 ? -21.914 -3.856 72.155 1.00 86.06 104 VAL A CA 1
ATOM 761 C C . VAL A 1 104 ? -21.417 -4.233 73.551 1.00 86.06 104 VAL A C 1
ATOM 763 O O . VAL A 1 104 ? -21.264 -3.366 74.410 1.00 86.06 104 VAL A O 1
ATOM 766 N N . TYR A 1 105 ? -21.087 -5.507 73.758 1.00 86.31 105 TYR A N 1
ATOM 767 C CA . TYR A 1 105 ? -20.461 -5.992 74.990 1.00 86.31 105 TYR A CA 1
ATOM 768 C C . TYR A 1 105 ? -18.961 -5.708 75.011 1.00 86.31 105 TYR A C 1
ATOM 770 O O . TYR A 1 105 ? -18.435 -5.219 76.008 1.00 86.31 105 TYR A O 1
ATOM 778 N N . PHE A 1 106 ? -18.264 -5.980 73.908 1.00 85.50 106 PHE A N 1
ATOM 779 C CA . PHE A 1 106 ? -16.865 -5.599 73.727 1.00 85.50 106 PHE A CA 1
ATOM 780 C C . PHE A 1 106 ? -16.493 -5.555 72.242 1.00 85.50 106 PHE A C 1
ATOM 782 O O . PHE A 1 106 ? -17.167 -6.138 71.392 1.00 85.50 106 PHE A O 1
ATOM 789 N N . ARG A 1 107 ? -15.400 -4.848 71.938 1.00 87.12 107 ARG A N 1
ATOM 790 C CA . ARG A 1 107 ? -14.823 -4.720 70.595 1.00 87.12 107 ARG A CA 1
ATOM 791 C C . ARG A 1 107 ? -13.391 -5.239 70.599 1.00 87.12 107 ARG A C 1
ATOM 793 O O . ARG A 1 107 ? -12.631 -4.910 71.511 1.00 87.12 107 ARG A O 1
ATOM 800 N N . VAL A 1 108 ? -13.024 -6.013 69.584 1.00 85.06 108 VAL A N 1
ATOM 801 C CA . VAL A 1 108 ? -11.653 -6.482 69.361 1.00 85.06 108 VAL A CA 1
ATOM 802 C C . VAL A 1 108 ? -11.196 -5.976 68.006 1.00 85.06 108 VAL A C 1
ATOM 804 O O . VAL A 1 108 ? -11.802 -6.289 66.987 1.00 85.06 108 VAL A O 1
ATOM 807 N N . GLN A 1 109 ? -10.127 -5.190 67.999 1.00 82.12 109 GLN A N 1
ATOM 808 C CA . GLN A 1 109 ? -9.486 -4.734 66.775 1.00 82.12 109 GLN A CA 1
ATOM 809 C C . GLN A 1 109 ? -8.308 -5.667 66.490 1.00 82.12 109 GLN A C 1
ATOM 811 O O . GLN A 1 109 ? -7.381 -5.745 67.296 1.00 82.12 109 GLN A O 1
ATOM 816 N N . SER A 1 110 ? -8.384 -6.426 65.399 1.00 71.50 110 SER A N 1
ATOM 817 C CA . SER A 1 110 ? -7.430 -7.499 65.084 1.00 71.50 110 SER A CA 1
ATOM 818 C C . SER A 1 110 ? -6.298 -7.040 64.171 1.00 71.50 110 SER A C 1
ATOM 820 O O . SER A 1 110 ? -5.172 -7.505 64.328 1.00 71.50 110 SER A O 1
ATOM 822 N N . ALA A 1 111 ? -6.576 -6.129 63.235 1.00 67.81 111 ALA A N 1
ATOM 823 C CA . ALA A 1 111 ? -5.598 -5.661 62.258 1.00 67.81 111 ALA A CA 1
ATOM 824 C C . ALA A 1 111 ? -5.957 -4.276 61.700 1.00 67.81 111 ALA A C 1
ATOM 826 O O . ALA A 1 111 ? -7.128 -3.930 61.554 1.00 67.81 111 ALA A O 1
ATOM 827 N N . THR A 1 112 ? -4.945 -3.483 61.357 1.00 64.44 112 THR A N 1
ATOM 828 C CA . THR A 1 112 ? -5.058 -2.406 60.361 1.00 64.44 112 THR A CA 1
ATOM 829 C C . THR A 1 112 ? -4.817 -3.024 58.993 1.00 64.44 112 THR A C 1
ATOM 831 O O . THR A 1 112 ? -3.797 -3.694 58.823 1.00 64.44 112 THR A O 1
ATOM 834 N N . PHE A 1 113 ? -5.707 -2.799 58.034 1.00 64.81 113 PHE A N 1
ATOM 835 C CA . PHE A 1 113 ? -5.464 -3.180 56.646 1.00 64.81 113 PHE A CA 1
ATOM 836 C C . PHE A 1 113 ? -5.359 -1.912 55.800 1.00 64.81 113 PHE A C 1
ATOM 838 O O . PHE A 1 113 ? -6.046 -0.917 56.038 1.00 64.81 113 PHE A O 1
ATOM 845 N N . GLN A 1 114 ? -4.456 -1.953 54.830 1.00 59.88 114 GLN A N 1
ATOM 846 C CA . GLN A 1 114 ? -4.414 -1.001 53.737 1.00 59.88 114 GLN A CA 1
ATOM 847 C C . GLN A 1 114 ? -4.306 -1.846 52.476 1.00 59.88 114 GLN A C 1
ATOM 849 O O . GLN A 1 114 ? -3.214 -2.303 52.136 1.00 59.88 114 GLN A O 1
ATOM 854 N N . ASP A 1 115 ? -5.441 -2.095 51.831 1.00 59.75 115 ASP A N 1
ATOM 855 C CA . ASP A 1 115 ? -5.463 -2.755 50.530 1.00 59.75 115 ASP A CA 1
ATOM 856 C C . ASP A 1 115 ? -4.976 -1.727 49.512 1.00 59.75 115 ASP A C 1
ATOM 858 O O . ASP A 1 115 ? -5.751 -0.969 48.938 1.00 59.75 115 ASP A O 1
ATOM 862 N N . ARG A 1 116 ? -3.653 -1.609 49.365 1.00 63.06 116 ARG A N 1
ATOM 863 C CA . ARG A 1 116 ? -3.077 -0.760 48.324 1.00 63.06 116 ARG A CA 1
ATOM 864 C C . ARG A 1 116 ? -3.251 -1.482 47.004 1.00 63.06 116 ARG A C 1
ATOM 866 O O . ARG A 1 116 ? -2.529 -2.432 46.728 1.00 63.06 116 ARG A O 1
ATOM 873 N N . CYS A 1 117 ? -4.204 -1.022 46.210 1.00 74.31 117 CYS A N 1
ATOM 874 C CA . CYS A 1 117 ? -4.324 -1.418 44.820 1.00 74.31 117 CYS A CA 1
ATOM 875 C C . CYS A 1 117 ? -3.440 -0.486 43.991 1.00 74.31 117 CYS A C 1
ATOM 877 O O . CYS A 1 117 ? -3.676 0.724 43.984 1.00 74.31 117 CYS A O 1
ATOM 879 N N . ALA A 1 118 ? -2.431 -1.030 43.303 1.00 82.00 118 ALA A N 1
ATOM 880 C CA . ALA A 1 118 ? -1.592 -0.250 42.390 1.00 82.00 118 ALA A CA 1
ATOM 881 C C . ALA A 1 118 ? -2.426 0.372 41.266 1.00 82.00 118 ALA A C 1
ATOM 883 O O . ALA A 1 118 ? -2.186 1.511 40.868 1.00 82.00 118 ALA A O 1
ATOM 884 N N . GLY A 1 119 ? -3.454 -0.346 40.808 1.00 86.12 119 GLY A N 1
ATOM 885 C CA . GLY A 1 119 ? -4.474 0.252 39.969 1.00 86.12 119 GLY A CA 1
ATOM 886 C C . GLY A 1 119 ? -5.541 -0.696 39.444 1.00 86.12 119 GLY A C 1
ATOM 887 O O . GLY A 1 119 ? -5.484 -1.912 39.639 1.00 86.12 119 GLY A O 1
ATOM 888 N N . VAL A 1 120 ? -6.531 -0.100 38.787 1.00 87.00 120 VAL A N 1
ATOM 889 C CA . VAL A 1 120 ? -7.639 -0.792 38.128 1.00 87.00 120 VAL A CA 1
ATOM 890 C C . VAL A 1 120 ? -7.516 -0.595 36.625 1.00 87.00 120 VAL A C 1
ATOM 892 O O . VAL A 1 120 ? -7.662 0.519 36.123 1.00 87.00 120 VAL A O 1
ATOM 895 N N . LEU A 1 121 ? -7.269 -1.690 35.913 1.00 89.31 121 LEU A N 1
ATOM 896 C CA . LEU A 1 121 ? -7.166 -1.752 34.463 1.00 89.31 121 LEU A CA 1
ATOM 897 C C . LEU A 1 121 ? -8.478 -2.270 33.869 1.00 89.31 121 LEU A C 1
ATOM 899 O O . LEU A 1 121 ? -8.928 -3.364 34.215 1.00 89.31 121 LEU A O 1
ATOM 903 N N . VAL A 1 122 ? -9.086 -1.493 32.975 1.00 89.12 122 VAL A N 1
ATOM 904 C CA . VAL A 1 122 ? -10.354 -1.833 32.313 1.00 89.12 122 VAL A CA 1
ATOM 905 C C . VAL A 1 122 ? -10.161 -1.832 30.800 1.00 89.12 122 VAL A C 1
ATOM 907 O O . VAL A 1 122 ? -9.763 -0.819 30.229 1.00 89.12 122 VAL A O 1
ATOM 910 N N . TYR A 1 123 ? -10.479 -2.954 30.155 1.00 89.00 123 TYR A N 1
ATOM 911 C CA . TYR A 1 123 ? -10.522 -3.094 28.697 1.00 89.00 123 TYR A CA 1
ATOM 912 C C . TYR A 1 123 ? -11.959 -2.936 28.202 1.00 89.00 123 TYR A C 1
ATOM 914 O O . TYR A 1 123 ? -12.849 -3.623 28.700 1.00 89.00 123 TYR A O 1
ATOM 922 N N . GLY A 1 124 ? -12.183 -2.068 27.222 1.00 87.06 124 GLY A N 1
ATOM 923 C CA . GLY A 1 124 ? -13.512 -1.759 26.701 1.00 87.06 124 GLY A CA 1
ATOM 924 C C . GLY A 1 124 ? -13.941 -2.535 25.466 1.00 87.06 124 GLY A C 1
ATOM 925 O O . GLY A 1 124 ? -13.370 -3.558 25.084 1.00 87.06 124 GLY A O 1
ATOM 926 N N . GLN A 1 125 ? -14.962 -1.996 24.809 1.00 83.12 125 GLN A N 1
ATOM 927 C CA . GLN A 1 125 ? -15.482 -2.468 23.536 1.00 83.12 125 GLN A CA 1
ATOM 928 C C . GLN A 1 125 ? -14.515 -2.157 22.392 1.00 83.12 125 GLN A C 1
ATOM 930 O O . GLN A 1 125 ? -14.140 -1.002 22.193 1.00 83.12 125 GLN A O 1
ATOM 935 N N . LYS A 1 126 ? -14.179 -3.170 21.577 1.00 80.69 126 LYS A N 1
ATOM 936 C CA . LYS A 1 126 ? -13.463 -2.941 20.314 1.00 80.69 126 LYS A CA 1
ATOM 937 C C . LYS A 1 126 ? -14.331 -2.069 19.391 1.00 80.69 126 LYS A C 1
ATOM 939 O O . LYS A 1 126 ? -15.439 -2.504 19.052 1.00 80.69 126 LYS A O 1
ATOM 944 N N . PRO A 1 127 ? -13.861 -0.884 18.959 1.00 76.94 127 PRO A N 1
ATOM 945 C CA . PRO A 1 127 ? -14.560 -0.107 17.948 1.00 76.94 127 PRO A CA 1
ATOM 946 C C . PRO A 1 127 ? -14.749 -0.924 16.666 1.00 76.94 127 PRO A C 1
ATOM 948 O O . PRO A 1 127 ? -13.919 -1.754 16.299 1.00 76.94 127 PRO A O 1
ATOM 951 N N . LEU A 1 128 ? -15.858 -0.696 15.964 1.00 72.38 128 LEU A N 1
ATOM 952 C CA . LEU A 1 128 ? -16.026 -1.261 14.629 1.00 72.38 128 LEU A CA 1
ATOM 953 C C . LEU A 1 128 ? -14.993 -0.661 13.682 1.00 72.38 128 LEU A C 1
ATOM 955 O O . LEU A 1 128 ? -14.856 0.563 13.640 1.00 72.38 128 LEU A O 1
ATOM 959 N N . ALA A 1 129 ? -14.362 -1.514 12.876 1.00 73.44 129 ALA A N 1
ATOM 960 C CA . ALA A 1 129 ? -13.503 -1.065 11.794 1.00 73.44 129 ALA A CA 1
ATOM 961 C C . ALA A 1 129 ? -14.277 -0.103 10.881 1.00 73.44 129 ALA A C 1
ATOM 963 O O . ALA A 1 129 ? -15.390 -0.402 10.427 1.00 73.44 129 ALA A O 1
ATOM 964 N N . ARG A 1 130 ? -13.696 1.067 10.627 1.00 77.38 130 ARG A N 1
ATOM 965 C CA . ARG A 1 130 ? -14.296 2.103 9.781 1.00 77.38 130 ARG A CA 1
ATOM 966 C C . ARG A 1 130 ? -13.604 2.106 8.433 1.00 77.38 130 ARG A C 1
ATOM 968 O O . ARG A 1 130 ? -12.410 1.851 8.349 1.00 77.38 130 ARG A O 1
ATOM 975 N N . ARG A 1 131 ? -14.374 2.383 7.384 1.00 75.88 131 ARG A N 1
ATOM 976 C CA . ARG A 1 131 ? -13.846 2.635 6.044 1.00 75.88 131 ARG A CA 1
ATOM 977 C C . ARG A 1 131 ? -14.017 4.104 5.722 1.00 75.88 131 ARG A C 1
ATOM 979 O O . ARG A 1 131 ? -15.108 4.641 5.920 1.00 75.88 131 ARG A O 1
ATOM 986 N N . SER A 1 132 ? -12.963 4.713 5.216 1.00 81.00 132 SER A N 1
ATOM 987 C CA . SER A 1 132 ? -12.970 6.068 4.684 1.00 81.00 132 SER A CA 1
ATOM 988 C C . SER A 1 132 ? -12.306 6.083 3.313 1.00 81.00 132 SER A C 1
ATOM 990 O O . SER A 1 132 ? -11.456 5.252 2.989 1.00 81.00 132 SER A O 1
ATOM 992 N N . GLU A 1 133 ? -12.749 7.022 2.490 1.00 80.75 133 GLU A N 1
ATOM 993 C CA . GLU A 1 133 ? -12.107 7.355 1.224 1.00 80.75 133 GLU A CA 1
ATOM 994 C C . GLU A 1 133 ? -11.140 8.520 1.477 1.00 80.75 133 GLU A C 1
ATOM 996 O O . GLU A 1 133 ? -11.467 9.436 2.238 1.00 80.75 133 GLU A O 1
ATOM 1001 N N . GLY A 1 134 ? -9.947 8.465 0.880 1.00 83.31 134 GLY A N 1
ATOM 1002 C CA . GLY A 1 134 ? -8.980 9.566 0.921 1.00 83.31 134 GLY A CA 1
ATOM 1003 C C . GLY A 1 134 ? -9.326 10.716 -0.034 1.00 83.31 134 GLY A C 1
ATOM 1004 O O . GLY A 1 134 ? -10.481 10.930 -0.399 1.00 83.31 134 GLY A O 1
ATOM 1005 N N . SER A 1 135 ? -8.312 11.471 -0.457 1.00 85.81 135 SER A N 1
ATOM 1006 C CA . SER A 1 135 ? -8.414 12.406 -1.585 1.00 85.81 135 SER A CA 1
ATOM 1007 C C . SER A 1 135 ? -8.075 11.706 -2.901 1.00 85.81 135 SER A C 1
ATOM 1009 O O . SER A 1 135 ? -7.451 10.649 -2.904 1.00 85.81 135 SER A O 1
ATOM 1011 N N . TRP A 1 136 ? -8.510 12.292 -4.018 1.00 86.50 136 TRP A N 1
ATOM 1012 C CA . TRP A 1 136 ? -8.004 11.922 -5.337 1.00 86.50 136 TRP A CA 1
ATOM 1013 C C . TRP A 1 136 ? -6.647 12.579 -5.554 1.00 86.50 136 TRP A C 1
ATOM 1015 O O . TRP A 1 136 ? -6.549 13.801 -5.465 1.00 86.50 136 TRP A O 1
ATOM 1025 N N . GLU A 1 137 ? -5.646 11.780 -5.899 1.00 87.75 137 GLU A N 1
ATOM 1026 C CA . GLU A 1 137 ? -4.308 12.251 -6.256 1.00 87.75 137 GLU A CA 1
ATOM 1027 C C . GLU A 1 137 ? -3.904 11.685 -7.617 1.00 87.75 137 GLU A C 1
ATOM 1029 O O . GLU A 1 137 ? -4.223 10.542 -7.966 1.00 87.75 137 GLU A O 1
ATOM 1034 N N . SER A 1 138 ? -3.186 12.496 -8.394 1.00 88.56 138 SER A N 1
ATOM 1035 C CA . SER A 1 138 ? -2.680 12.095 -9.706 1.00 88.56 138 SER A CA 1
ATOM 1036 C C . SER A 1 138 ? -1.420 11.248 -9.561 1.00 88.56 138 SER A C 1
ATOM 1038 O O . SER A 1 138 ? -0.395 11.718 -9.062 1.00 88.56 138 SER A O 1
ATOM 1040 N N . VAL A 1 139 ? -1.477 10.023 -10.085 1.00 86.94 139 VAL A N 1
ATOM 1041 C CA . VAL A 1 139 ? -0.343 9.087 -10.151 1.00 86.94 139 VAL A CA 1
ATOM 1042 C C . VAL A 1 139 ? 0.741 9.596 -11.097 1.00 86.94 139 VAL A C 1
ATOM 1044 O O . VAL A 1 139 ? 1.919 9.298 -10.927 1.00 86.94 139 VAL A O 1
ATOM 1047 N N . LEU A 1 140 ? 0.353 10.384 -12.101 1.00 87.69 140 LEU A N 1
ATOM 1048 C CA . LEU A 1 140 ? 1.273 10.885 -13.123 1.00 87.69 140 LEU A CA 1
ATOM 1049 C C . LEU A 1 140 ? 2.021 12.149 -12.685 1.00 87.69 140 LEU A C 1
ATOM 1051 O O . LEU A 1 140 ? 2.786 12.719 -13.464 1.00 87.69 140 LEU A O 1
ATOM 1055 N N . THR A 1 141 ? 1.834 12.598 -11.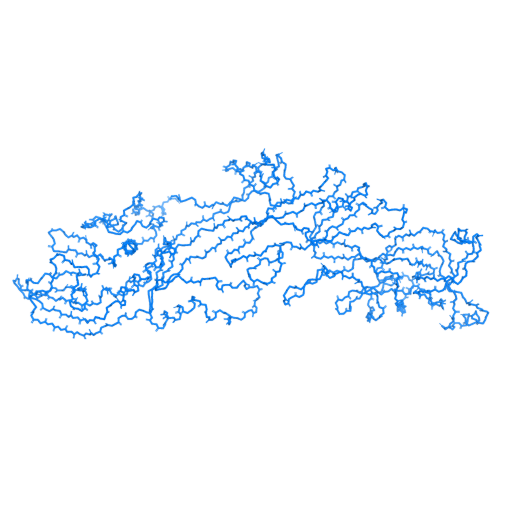442 1.00 83.56 141 THR A N 1
ATOM 1056 C CA . THR A 1 141 ? 2.588 13.722 -10.883 1.00 83.56 141 THR A CA 1
ATOM 1057 C C . THR A 1 141 ? 4.075 13.368 -10.826 1.00 83.56 141 THR A C 1
ATOM 1059 O O . THR A 1 141 ? 4.491 12.495 -10.073 1.00 83.56 141 THR A O 1
ATOM 1062 N N . GLY A 1 142 ? 4.888 14.041 -11.644 1.00 78.94 142 GLY A N 1
ATOM 1063 C CA . GLY A 1 142 ? 6.324 13.761 -11.754 1.00 78.94 142 GLY A CA 1
ATOM 1064 C C . GLY A 1 142 ? 6.685 12.553 -12.628 1.00 78.94 142 GLY A C 1
ATOM 1065 O O . GLY A 1 142 ? 7.857 12.190 -12.671 1.00 78.94 142 GLY A O 1
ATOM 1066 N N . ALA A 1 143 ? 5.722 11.949 -13.335 1.00 87.50 143 ALA A N 1
ATOM 1067 C CA . ALA A 1 143 ? 5.984 10.887 -14.305 1.00 87.50 143 ALA A CA 1
ATOM 1068 C C . ALA A 1 143 ? 6.813 11.386 -15.502 1.00 87.50 143 ALA A C 1
ATOM 1070 O O . ALA A 1 143 ? 6.774 12.567 -15.863 1.00 87.50 143 ALA A O 1
ATOM 1071 N N . LYS A 1 144 ? 7.539 10.470 -16.151 1.00 88.75 144 LYS A N 1
ATOM 1072 C CA . LYS A 1 144 ? 8.315 10.745 -17.369 1.00 88.75 144 LYS A CA 1
ATOM 1073 C C . LYS A 1 144 ? 7.717 10.026 -18.568 1.00 88.75 144 LYS A C 1
ATOM 1075 O O . LYS A 1 144 ? 7.315 8.870 -18.474 1.00 88.75 144 LYS A O 1
ATOM 1080 N N . ILE A 1 145 ? 7.681 10.721 -19.701 1.00 89.81 145 ILE A N 1
ATOM 1081 C CA . ILE A 1 145 ? 7.236 10.170 -20.981 1.00 89.81 145 ILE A CA 1
ATOM 1082 C C . ILE A 1 145 ? 8.476 9.892 -21.822 1.00 89.81 145 ILE A C 1
ATOM 1084 O O . ILE A 1 145 ? 9.246 10.808 -22.115 1.00 89.81 145 ILE A O 1
ATOM 1088 N N . TYR A 1 146 ? 8.639 8.638 -22.219 1.00 86.94 146 TYR A N 1
ATOM 1089 C CA . TYR A 1 146 ? 9.651 8.195 -23.163 1.00 86.94 146 TYR A CA 1
ATOM 1090 C C . TYR A 1 146 ? 8.979 7.902 -24.497 1.00 86.94 146 TYR A C 1
ATOM 1092 O O . TYR A 1 146 ? 7.951 7.227 -24.552 1.00 86.94 146 TYR A O 1
ATOM 1100 N N . ASP A 1 147 ? 9.570 8.376 -25.583 1.00 82.62 147 ASP A N 1
ATOM 1101 C CA . ASP A 1 147 ? 9.205 7.950 -26.926 1.00 82.62 147 ASP A CA 1
ATOM 1102 C C . ASP A 1 147 ? 10.462 7.675 -27.748 1.00 82.62 147 ASP A C 1
ATOM 1104 O O . ASP A 1 147 ? 11.589 7.924 -27.319 1.00 82.62 147 ASP A O 1
ATOM 1108 N N . VAL A 1 148 ? 10.251 7.099 -28.925 1.00 75.06 148 VAL A N 1
ATOM 1109 C CA . VAL A 1 148 ? 11.322 6.686 -29.833 1.00 75.06 148 VAL A CA 1
ATOM 1110 C C . VAL A 1 148 ? 11.457 7.634 -31.030 1.00 75.06 148 VAL A C 1
ATOM 1112 O O . VAL A 1 148 ? 12.171 7.323 -31.983 1.00 75.06 148 VAL A O 1
ATOM 1115 N N . THR A 1 149 ? 10.792 8.797 -31.008 1.00 72.56 149 THR A N 1
ATOM 1116 C CA . THR A 1 149 ? 10.800 9.746 -32.136 1.00 72.56 149 THR A CA 1
ATOM 1117 C C . THR A 1 149 ? 12.174 10.348 -32.392 1.00 72.56 149 THR A C 1
ATOM 1119 O O . THR A 1 149 ? 12.510 10.613 -33.547 1.00 72.56 149 THR A O 1
ATOM 1122 N N . ASP A 1 150 ? 12.987 10.476 -31.344 1.00 69.81 150 ASP A N 1
ATOM 1123 C CA . ASP A 1 150 ? 14.350 11.001 -31.420 1.00 69.81 150 ASP A CA 1
ATOM 1124 C C . ASP A 1 150 ? 15.376 9.965 -31.920 1.00 69.81 150 ASP A C 1
ATOM 1126 O O . ASP A 1 150 ? 16.506 10.329 -32.240 1.00 69.81 150 ASP A O 1
ATOM 1130 N N . MET A 1 151 ? 15.003 8.682 -32.052 1.00 71.38 151 MET A N 1
ATOM 1131 C CA . MET A 1 151 ? 15.935 7.614 -32.449 1.00 71.38 151 MET A CA 1
ATOM 1132 C C . MET A 1 151 ? 16.332 7.645 -33.941 1.00 71.38 151 MET A C 1
ATOM 1134 O O . MET A 1 151 ? 17.260 6.934 -34.341 1.00 71.38 151 MET A O 1
ATOM 1138 N N . MET A 1 152 ? 15.655 8.435 -34.792 1.00 64.44 152 MET A N 1
ATOM 1139 C CA . MET A 1 152 ? 15.876 8.456 -36.249 1.00 64.44 152 MET A CA 1
ATOM 1140 C C . MET A 1 152 ? 15.667 9.838 -36.891 1.00 64.44 152 MET A C 1
ATOM 1142 O O . MET A 1 152 ? 14.782 10.606 -36.521 1.00 64.44 152 MET A O 1
ATOM 1146 N N . THR A 1 153 ? 16.415 10.110 -37.967 1.00 55.25 153 THR A N 1
ATOM 1147 C CA . THR A 1 153 ? 16.273 11.319 -38.789 1.00 55.25 153 THR A CA 1
ATOM 1148 C C . THR A 1 153 ? 15.235 11.136 -39.917 1.00 55.25 153 THR A C 1
ATOM 1150 O O . THR A 1 153 ? 15.439 10.424 -40.894 1.00 55.25 153 THR A O 1
ATOM 1153 N N . ASN A 1 154 ? 14.099 11.825 -39.768 1.00 54.50 154 ASN A N 1
ATOM 1154 C CA . ASN A 1 154 ? 13.082 12.249 -40.752 1.00 54.50 154 ASN A CA 1
ATOM 1155 C C . ASN A 1 154 ? 12.360 11.237 -41.678 1.00 54.50 154 ASN A C 1
ATOM 1157 O O . ASN A 1 154 ? 11.181 11.462 -41.929 1.00 54.50 154 ASN A O 1
ATOM 1161 N N . CYS A 1 155 ? 12.959 10.156 -42.190 1.00 53.00 155 CYS A N 1
ATOM 1162 C CA . CYS A 1 155 ? 12.293 9.319 -43.215 1.00 53.00 155 CYS A CA 1
ATOM 1163 C C . CYS A 1 155 ? 11.384 8.202 -42.659 1.00 53.00 155 CYS A C 1
ATOM 1165 O O . CYS A 1 155 ? 10.541 7.695 -43.389 1.00 53.00 155 CYS A O 1
ATOM 1167 N N . ASN A 1 156 ? 11.525 7.834 -41.379 1.00 57.47 156 ASN A N 1
ATOM 1168 C CA . ASN A 1 156 ? 10.693 6.821 -40.704 1.00 57.47 156 ASN A CA 1
ATOM 1169 C C . ASN A 1 156 ? 9.998 7.356 -39.443 1.00 57.47 156 ASN A C 1
ATOM 1171 O O . ASN A 1 156 ? 9.475 6.568 -38.658 1.00 57.47 156 ASN A O 1
ATOM 1175 N N . ARG A 1 157 ? 10.005 8.680 -39.233 1.00 61.16 157 ARG A N 1
ATOM 1176 C CA . ARG A 1 157 ? 9.515 9.318 -38.002 1.00 61.16 157 ARG A CA 1
ATOM 1177 C C . ARG A 1 157 ? 8.088 8.889 -37.652 1.00 61.16 157 ARG A C 1
ATOM 1179 O O . ARG A 1 157 ? 7.842 8.581 -36.494 1.00 61.16 157 ARG A O 1
ATOM 1186 N N . ASP A 1 158 ? 7.222 8.760 -38.654 1.00 63.44 158 ASP A N 1
ATOM 1187 C CA . ASP A 1 158 ? 5.818 8.357 -38.496 1.00 63.44 158 ASP A CA 1
ATOM 1188 C C . ASP A 1 158 ? 5.659 6.948 -37.888 1.00 63.44 158 ASP A C 1
ATOM 1190 O O . ASP A 1 158 ? 4.725 6.688 -37.135 1.00 63.44 158 ASP A O 1
ATOM 1194 N N . ASN A 1 159 ? 6.603 6.033 -38.145 1.00 66.56 159 ASN A N 1
ATOM 1195 C CA . ASN A 1 159 ? 6.592 4.702 -37.530 1.00 66.56 159 ASN A CA 1
ATOM 1196 C C . ASN A 1 159 ? 7.061 4.741 -36.070 1.00 66.56 159 ASN A C 1
ATOM 1198 O O . ASN A 1 159 ? 6.639 3.906 -35.277 1.00 66.56 159 ASN A O 1
ATOM 1202 N N . PHE A 1 160 ? 7.919 5.693 -35.701 1.00 69.94 160 PHE A N 1
ATOM 1203 C CA . PHE A 1 160 ? 8.466 5.825 -34.347 1.00 69.94 160 PHE A CA 1
ATOM 1204 C C . PHE A 1 160 ? 7.595 6.714 -33.445 1.00 69.94 160 PHE A C 1
ATOM 1206 O O . PHE A 1 160 ? 7.529 6.497 -32.242 1.00 69.94 160 PHE A O 1
ATOM 1213 N N . SER A 1 161 ? 6.831 7.649 -34.009 1.00 77.94 161 SER A N 1
ATOM 1214 C CA . SER A 1 161 ? 5.845 8.439 -33.260 1.00 77.94 161 SER A CA 1
ATOM 1215 C C . SER A 1 161 ? 4.599 7.647 -32.861 1.00 77.94 161 SER A C 1
ATOM 1217 O O . SER A 1 161 ? 3.738 8.152 -32.141 1.00 77.94 161 SER A O 1
ATOM 1219 N N . SER A 1 162 ? 4.516 6.388 -33.295 1.00 84.69 162 SER A N 1
ATOM 1220 C CA . SER A 1 162 ? 3.423 5.487 -32.953 1.00 84.69 162 SER A CA 1
ATOM 1221 C C . SER A 1 162 ? 3.531 4.868 -31.560 1.00 84.69 162 SER A C 1
ATOM 1223 O O . SER A 1 162 ? 2.571 4.242 -31.136 1.00 84.69 162 SER A O 1
ATOM 1225 N N . HIS A 1 163 ? 4.652 5.023 -30.843 1.00 87.69 163 HIS A N 1
ATOM 1226 C CA . HIS A 1 163 ? 4.854 4.408 -29.526 1.00 87.69 163 HIS A CA 1
ATOM 1227 C C . HIS A 1 163 ? 5.315 5.433 -28.485 1.00 87.69 163 HIS A C 1
ATOM 1229 O O . HIS A 1 163 ? 6.257 6.187 -28.727 1.00 87.69 163 HIS A O 1
ATOM 1235 N N . ALA A 1 164 ? 4.691 5.409 -27.308 1.00 89.75 164 ALA A N 1
ATOM 1236 C CA . ALA A 1 164 ? 5.113 6.168 -26.134 1.00 89.75 164 ALA A CA 1
ATOM 1237 C C . ALA A 1 164 ? 4.932 5.333 -24.860 1.00 89.75 164 ALA A C 1
ATOM 1239 O O . ALA A 1 164 ? 4.021 4.508 -24.769 1.00 89.75 164 ALA A O 1
ATOM 1240 N N . VAL A 1 165 ? 5.795 5.550 -23.872 1.00 90.69 165 VAL A N 1
ATOM 1241 C CA . VAL A 1 165 ? 5.756 4.874 -22.573 1.00 90.69 165 VAL A CA 1
ATOM 1242 C C . VAL A 1 165 ? 5.781 5.926 -21.475 1.00 90.69 165 VAL A C 1
ATOM 1244 O O . VAL A 1 165 ? 6.720 6.717 -21.388 1.00 90.69 165 VAL A O 1
ATOM 1247 N N . ILE A 1 166 ? 4.756 5.934 -20.628 1.00 90.69 166 ILE A N 1
ATOM 1248 C CA . ILE A 1 166 ? 4.731 6.744 -19.409 1.00 90.69 166 ILE A CA 1
ATOM 1249 C C . ILE A 1 166 ? 5.260 5.887 -18.270 1.00 90.69 166 ILE A C 1
ATOM 1251 O O . ILE A 1 166 ? 4.700 4.830 -17.983 1.00 90.69 166 ILE A O 1
ATOM 1255 N N . VAL A 1 167 ? 6.310 6.357 -17.613 1.00 88.75 167 VAL A N 1
ATOM 1256 C CA . VAL A 1 167 ? 6.924 5.720 -16.451 1.00 88.75 167 VAL A CA 1
ATOM 1257 C C . VAL A 1 167 ? 6.627 6.565 -15.220 1.00 88.75 167 VAL A C 1
ATOM 1259 O O . VAL A 1 167 ? 6.881 7.772 -15.215 1.00 88.75 167 VAL A O 1
ATOM 1262 N N . TYR A 1 168 ? 6.073 5.943 -14.182 1.00 86.00 168 TYR A N 1
ATOM 1263 C CA . TYR A 1 168 ? 5.662 6.613 -12.949 1.00 86.00 168 TYR A CA 1
ATOM 1264 C C . TYR A 1 168 ? 6.059 5.788 -11.725 1.00 86.00 168 TYR A C 1
ATOM 1266 O O . TYR A 1 168 ? 6.308 4.588 -11.821 1.00 86.00 168 TYR A O 1
ATOM 1274 N N . ARG A 1 169 ? 6.137 6.444 -10.564 1.00 76.62 169 ARG A N 1
ATOM 1275 C CA . ARG A 1 169 ? 6.446 5.770 -9.297 1.00 76.62 169 ARG A CA 1
ATOM 1276 C C . ARG A 1 169 ? 5.288 4.868 -8.895 1.00 76.62 169 ARG A C 1
ATOM 1278 O O . ARG A 1 169 ? 4.136 5.275 -9.030 1.00 76.62 169 ARG A O 1
ATOM 1285 N N . ASP A 1 170 ? 5.585 3.679 -8.377 1.00 74.44 170 ASP A N 1
ATOM 1286 C CA . ASP A 1 170 ? 4.537 2.762 -7.934 1.00 74.44 170 ASP A CA 1
ATOM 1287 C C . ASP A 1 170 ? 3.736 3.375 -6.768 1.00 74.44 170 ASP A C 1
ATOM 1289 O O . ASP A 1 170 ? 4.292 3.604 -5.691 1.00 74.44 170 ASP A O 1
ATOM 1293 N N . PRO A 1 171 ? 2.429 3.647 -6.949 1.00 67.19 171 PRO A N 1
ATOM 1294 C CA . PRO A 1 171 ? 1.590 4.207 -5.893 1.00 67.19 171 PRO A CA 1
ATOM 1295 C C . PRO A 1 171 ? 1.330 3.224 -4.737 1.00 67.19 171 PRO A C 1
ATOM 1297 O O . PRO A 1 171 ? 0.729 3.617 -3.735 1.00 67.19 171 PRO A O 1
ATOM 1300 N N . HIS A 1 172 ? 1.739 1.958 -4.876 1.00 62.84 172 HIS A N 1
ATOM 1301 C CA . HIS A 1 172 ? 1.565 0.888 -3.893 1.00 62.84 172 HIS A CA 1
ATOM 1302 C C . HIS A 1 172 ? 2.815 0.593 -3.057 1.00 62.84 172 HIS A C 1
ATOM 1304 O O . HIS A 1 172 ? 2.774 -0.311 -2.217 1.00 62.84 172 HIS A O 1
ATOM 1310 N N . LEU A 1 173 ? 3.919 1.319 -3.261 1.00 61.72 173 LEU A N 1
ATOM 1311 C CA . LEU A 1 173 ? 5.115 1.178 -2.431 1.00 61.72 173 LEU A CA 1
ATOM 1312 C C . LEU A 1 173 ? 4.771 1.484 -0.965 1.00 61.72 173 LEU A C 1
ATOM 1314 O O . LEU A 1 173 ? 4.396 2.598 -0.629 1.00 61.72 173 LEU A O 1
ATOM 1318 N N . ASN A 1 174 ? 4.836 0.444 -0.123 1.00 54.59 174 ASN A N 1
ATOM 1319 C CA . ASN A 1 174 ? 4.618 0.392 1.331 1.00 54.59 174 ASN A CA 1
ATOM 1320 C C . ASN A 1 174 ? 4.202 1.714 2.014 1.00 54.59 174 ASN A C 1
ATOM 1322 O O . ASN A 1 174 ? 4.993 2.344 2.717 1.00 54.59 174 ASN A O 1
ATOM 1326 N N . SER A 1 175 ? 2.930 2.101 1.878 1.00 58.91 175 SER A N 1
ATOM 1327 C CA . SER A 1 175 ? 2.286 3.104 2.733 1.00 58.91 175 SER A CA 1
ATOM 1328 C C . SER A 1 175 ? 2.121 2.531 4.141 1.00 58.91 175 SER A C 1
ATOM 1330 O O . SER A 1 175 ? 1.079 1.973 4.469 1.00 58.91 175 SER A O 1
ATOM 1332 N N . SER A 1 176 ? 3.157 2.619 4.973 1.00 63.75 176 SER A N 1
ATOM 1333 C CA . SER A 1 176 ? 3.089 2.251 6.388 1.00 63.75 176 SER A CA 1
ATOM 1334 C C . SER A 1 176 ? 3.145 3.494 7.269 1.00 63.75 176 SER A C 1
ATOM 1336 O O . SER A 1 176 ? 3.728 4.514 6.903 1.00 63.75 176 SER A O 1
ATOM 1338 N N . TYR A 1 177 ? 2.508 3.422 8.436 1.00 59.41 177 TYR A N 1
ATOM 1339 C CA . TYR A 1 177 ? 2.478 4.531 9.384 1.00 59.41 177 TYR A CA 1
ATOM 1340 C C . TYR A 1 177 ? 3.896 4.948 9.802 1.00 59.41 177 TYR A C 1
ATOM 1342 O O . TYR A 1 177 ? 4.706 4.103 10.183 1.00 59.41 177 TYR A O 1
ATOM 1350 N N . ASN A 1 178 ? 4.164 6.257 9.744 1.00 62.53 178 ASN A N 1
ATOM 1351 C CA . ASN A 1 178 ? 5.394 6.896 10.219 1.00 62.53 178 ASN A CA 1
ATOM 1352 C C . ASN A 1 178 ? 6.702 6.258 9.703 1.00 62.53 178 ASN A C 1
ATOM 1354 O O . ASN A 1 178 ? 7.677 6.114 10.438 1.00 62.53 178 ASN A O 1
ATOM 1358 N N . ASN A 1 179 ? 6.725 5.864 8.430 1.00 60.28 179 ASN A N 1
ATOM 1359 C CA . ASN A 1 179 ? 7.896 5.249 7.802 1.00 60.28 179 ASN A CA 1
ATOM 1360 C C . ASN A 1 179 ? 8.894 6.259 7.206 1.00 60.28 179 ASN A C 1
ATOM 1362 O O . ASN A 1 179 ? 9.932 5.848 6.698 1.00 60.28 179 ASN A O 1
ATOM 1366 N N . ASN A 1 180 ? 8.600 7.565 7.269 1.00 60.84 180 ASN A N 1
ATOM 1367 C CA . ASN A 1 180 ? 9.360 8.638 6.609 1.00 60.84 180 ASN A CA 1
ATOM 1368 C C . ASN A 1 180 ? 9.522 8.453 5.085 1.00 60.84 180 ASN A C 1
ATOM 1370 O O . ASN A 1 180 ? 10.423 9.043 4.491 1.00 60.84 180 ASN A O 1
ATOM 1374 N N . ILE A 1 181 ? 8.662 7.649 4.452 1.00 61.72 181 ILE A N 1
ATOM 1375 C CA . ILE A 1 181 ? 8.651 7.427 3.005 1.00 61.72 181 ILE A CA 1
ATOM 1376 C C . ILE A 1 181 ? 7.611 8.363 2.391 1.00 61.72 181 ILE A C 1
ATOM 1378 O O . ILE A 1 181 ? 6.467 8.406 2.838 1.00 61.72 181 ILE A O 1
ATOM 1382 N N . ASP A 1 182 ? 8.004 9.115 1.364 1.00 60.56 182 ASP A N 1
ATOM 1383 C CA . ASP A 1 182 ? 7.097 9.992 0.624 1.00 60.56 182 ASP A CA 1
ATOM 1384 C C . ASP A 1 182 ? 6.322 9.178 -0.423 1.00 60.56 182 ASP A C 1
ATOM 1386 O O . ASP A 1 182 ? 6.724 9.060 -1.583 1.00 60.56 182 ASP A O 1
ATOM 1390 N N . ASN A 1 183 ? 5.238 8.541 0.023 1.00 68.62 183 ASN A N 1
ATOM 1391 C CA . ASN A 1 183 ? 4.326 7.801 -0.842 1.00 68.62 183 ASN A CA 1
ATOM 1392 C C . ASN A 1 183 ? 3.219 8.707 -1.381 1.00 68.62 183 ASN A C 1
ATOM 1394 O O . ASN A 1 183 ? 2.909 9.744 -0.797 1.00 68.62 183 ASN A O 1
ATOM 1398 N N . LEU A 1 184 ? 2.538 8.259 -2.447 1.00 74.12 184 LEU A N 1
ATOM 1399 C CA . LEU A 1 184 ? 1.343 8.947 -2.957 1.00 74.12 184 LEU A CA 1
ATOM 1400 C C . LEU A 1 184 ? 0.303 9.163 -1.842 1.00 74.12 184 LEU A C 1
ATOM 1402 O O . LEU A 1 184 ? -0.383 10.180 -1.819 1.00 74.12 184 LEU A O 1
ATOM 1406 N N . TYR A 1 185 ? 0.232 8.217 -0.897 1.00 74.81 185 TYR A N 1
ATOM 1407 C CA . TYR A 1 185 ? -0.569 8.324 0.315 1.00 74.81 185 TYR A CA 1
ATOM 1408 C C . TYR A 1 185 ? 0.220 7.899 1.545 1.00 74.81 185 TYR A C 1
ATOM 1410 O O . TYR A 1 185 ? 0.758 6.789 1.600 1.00 74.81 185 TYR A O 1
ATOM 1418 N N . ASN A 1 186 ? 0.200 8.762 2.559 1.00 73.19 186 ASN A N 1
ATOM 1419 C CA . ASN A 1 186 ? 0.783 8.501 3.866 1.00 73.19 186 ASN A CA 1
ATOM 1420 C C . ASN A 1 186 ? -0.322 8.222 4.878 1.00 73.19 186 ASN A C 1
ATOM 1422 O O . ASN A 1 186 ? -1.279 8.986 5.012 1.00 73.19 186 ASN A O 1
ATOM 1426 N N . ILE A 1 187 ? -0.180 7.104 5.580 1.00 76.12 187 ILE A N 1
ATOM 1427 C CA . ILE A 1 187 ? -1.111 6.700 6.621 1.00 76.12 187 ILE A CA 1
ATOM 1428 C C . ILE A 1 187 ? -0.869 7.565 7.861 1.00 76.12 187 ILE A C 1
ATOM 1430 O O . ILE A 1 187 ? 0.276 7.746 8.276 1.00 76.12 187 ILE A O 1
ATOM 1434 N N . THR A 1 188 ? -1.942 8.090 8.458 1.00 76.56 188 THR A N 1
ATOM 1435 C CA . THR A 1 188 ? -1.854 9.067 9.557 1.00 76.56 188 THR A CA 1
ATOM 1436 C C . THR A 1 188 ? -1.966 8.448 10.944 1.00 76.56 188 THR A C 1
ATOM 1438 O O . THR A 1 188 ? -1.697 9.123 11.935 1.00 76.56 188 THR A O 1
ATOM 1441 N N . SER A 1 189 ? -2.343 7.172 11.020 1.00 79.44 189 SER A N 1
ATOM 1442 C CA . SER A 1 189 ? -2.523 6.423 12.263 1.00 79.44 189 SER A CA 1
ATOM 1443 C C . SER A 1 189 ? -1.944 5.004 12.156 1.00 79.44 189 SER A C 1
ATOM 1445 O O . SER A 1 189 ? -2.075 4.376 11.107 1.00 79.44 189 SER A O 1
ATOM 1447 N N . PRO A 1 190 ? -1.367 4.430 13.230 1.00 76.44 190 PRO A N 1
ATOM 1448 C CA . PRO A 1 190 ? -0.869 3.046 13.227 1.00 76.44 190 PRO A CA 1
ATOM 1449 C C . PRO A 1 190 ? -1.982 2.002 13.043 1.00 76.44 190 PRO A C 1
ATOM 1451 O O . PRO A 1 190 ? -1.702 0.836 12.779 1.00 76.44 190 PRO A O 1
ATOM 1454 N N . TYR A 1 191 ? -3.244 2.410 13.187 1.00 82.50 191 TYR A N 1
ATOM 1455 C CA . TYR A 1 191 ? -4.420 1.550 13.031 1.00 82.50 191 TYR A CA 1
ATOM 1456 C C . TYR A 1 191 ? -5.050 1.635 11.646 1.00 82.50 191 TYR A C 1
ATOM 1458 O O . TYR A 1 191 ? -6.063 0.988 11.376 1.00 82.50 191 TYR A O 1
ATOM 1466 N N . GLU A 1 192 ? -4.506 2.490 10.789 1.00 82.25 192 GLU A N 1
ATOM 1467 C CA . GLU A 1 192 ? -4.976 2.658 9.431 1.00 82.25 192 GLU A CA 1
ATOM 1468 C C . GLU A 1 192 ? -4.196 1.740 8.486 1.00 82.25 192 GLU A C 1
ATOM 1470 O O . GLU A 1 192 ? -2.994 1.524 8.623 1.00 82.25 192 GLU A O 1
ATOM 1475 N N . SER A 1 193 ? -4.896 1.191 7.501 1.00 79.44 193 SER A N 1
ATOM 1476 C CA . SER A 1 193 ? -4.304 0.408 6.419 1.00 79.44 193 SER A CA 1
ATOM 1477 C C . SER A 1 193 ? -5.030 0.698 5.113 1.00 79.44 193 SER A C 1
ATOM 1479 O O . SER A 1 193 ? -6.254 0.854 5.096 1.00 79.44 193 SER A O 1
ATOM 1481 N N . ILE A 1 194 ? -4.291 0.774 4.006 1.00 80.56 194 ILE A N 1
ATOM 1482 C CA . ILE A 1 194 ? -4.895 0.887 2.677 1.00 80.56 194 ILE A CA 1
ATOM 1483 C C . ILE A 1 194 ? -5.275 -0.519 2.214 1.00 80.56 194 ILE A C 1
ATOM 1485 O O . ILE A 1 194 ? -4.419 -1.389 2.076 1.00 80.56 194 ILE A O 1
ATOM 1489 N N . VAL A 1 195 ? -6.564 -0.748 1.969 1.00 78.31 195 VAL A N 1
ATOM 1490 C CA . VAL A 1 195 ? -7.076 -2.060 1.525 1.00 78.31 195 VAL A CA 1
ATOM 1491 C C . VAL A 1 195 ? -7.367 -2.133 0.035 1.00 78.31 195 VAL A C 1
ATOM 1493 O O . VAL A 1 195 ? -7.676 -3.201 -0.492 1.00 78.31 195 VAL A O 1
ATOM 1496 N N . GLY A 1 196 ? -7.295 -1.000 -0.650 1.00 77.81 196 GLY A N 1
ATOM 1497 C CA . GLY A 1 196 ? -7.516 -0.908 -2.079 1.00 77.81 196 GLY A CA 1
ATOM 1498 C C . GLY A 1 196 ? -7.529 0.535 -2.543 1.00 77.81 196 GLY A C 1
ATOM 1499 O O . GLY A 1 196 ? -7.392 1.460 -1.744 1.00 77.81 196 GLY A O 1
ATOM 1500 N N . TYR A 1 197 ? -7.720 0.707 -3.845 1.00 82.00 197 TYR A N 1
ATOM 1501 C CA . TYR A 1 197 ? -7.776 2.015 -4.475 1.00 82.00 197 TYR A CA 1
ATOM 1502 C C . TYR A 1 197 ? -8.977 2.074 -5.409 1.00 82.00 197 TYR A C 1
ATOM 1504 O O . TYR A 1 197 ? -9.222 1.132 -6.165 1.00 82.00 197 TYR A O 1
ATOM 1512 N N . GLY A 1 198 ? -9.714 3.178 -5.359 1.00 81.00 198 GLY A N 1
ATOM 1513 C CA . GLY A 1 198 ? -10.567 3.580 -6.465 1.00 81.00 198 GLY A CA 1
ATOM 1514 C C . GLY A 1 198 ? -9.690 4.137 -7.579 1.00 81.00 198 GLY A C 1
ATOM 1515 O O . GLY A 1 198 ? -8.712 4.836 -7.308 1.00 81.00 198 GLY A O 1
ATOM 1516 N N . ILE A 1 199 ? -10.023 3.803 -8.822 1.00 83.94 199 ILE A N 1
ATOM 1517 C CA . ILE A 1 199 ? -9.224 4.184 -9.986 1.00 83.94 199 ILE A CA 1
ATOM 1518 C C . ILE A 1 199 ? -10.053 5.065 -10.909 1.00 83.94 199 ILE A C 1
ATOM 1520 O O . ILE A 1 199 ? -11.184 4.724 -11.256 1.00 83.94 199 ILE A O 1
ATOM 1524 N N . ARG A 1 200 ? -9.465 6.180 -11.340 1.00 84.88 200 ARG A N 1
ATOM 1525 C CA . ARG A 1 200 ? -9.974 6.998 -12.433 1.00 84.88 200 ARG A CA 1
ATOM 1526 C C . ARG A 1 200 ? -8.897 7.105 -13.501 1.00 84.88 200 ARG A C 1
ATOM 1528 O O . ARG A 1 200 ? -7.826 7.654 -13.266 1.00 84.88 200 ARG A O 1
ATOM 1535 N N . PHE A 1 201 ? -9.199 6.558 -14.670 1.00 84.62 201 PHE A N 1
ATOM 1536 C CA . PHE A 1 201 ? -8.299 6.545 -15.811 1.00 84.62 201 PHE A CA 1
ATOM 1537 C C . PHE A 1 201 ? -9.022 7.102 -17.033 1.00 84.62 201 PHE A C 1
ATOM 1539 O O . PHE A 1 201 ? -10.060 6.575 -17.436 1.00 84.62 201 PHE A O 1
ATOM 1546 N N . ASP A 1 202 ? -8.488 8.176 -17.601 1.00 85.25 202 ASP A N 1
ATOM 1547 C CA . ASP A 1 202 ? -8.980 8.778 -18.835 1.00 85.25 202 ASP A CA 1
ATOM 1548 C C . ASP A 1 202 ? -7.822 8.875 -19.824 1.00 85.25 202 ASP A C 1
ATOM 1550 O O . ASP A 1 202 ? -6.787 9.471 -19.533 1.00 85.25 202 ASP A O 1
ATOM 1554 N N . THR A 1 203 ? -8.004 8.275 -20.995 1.00 80.88 203 THR A N 1
ATOM 1555 C CA . THR A 1 203 ? -6.985 8.264 -22.052 1.00 80.88 203 THR A CA 1
ATOM 1556 C C . THR A 1 203 ? -6.955 9.550 -22.877 1.00 80.88 203 THR A C 1
ATOM 1558 O O . THR A 1 203 ? -6.098 9.677 -23.744 1.00 80.88 203 THR A O 1
ATOM 1561 N N . GLY A 1 204 ? -7.906 10.472 -22.678 1.00 78.31 204 GLY A N 1
ATOM 1562 C CA . GLY A 1 204 ? -8.021 11.716 -23.450 1.00 78.31 204 GLY A CA 1
ATOM 1563 C C . GLY A 1 204 ? -8.517 11.525 -24.892 1.00 78.31 204 GLY A C 1
ATOM 1564 O O . GLY A 1 204 ? -8.960 12.477 -25.531 1.00 78.31 204 GLY A O 1
ATOM 1565 N N . THR A 1 205 ? -8.535 10.288 -25.399 1.00 77.81 205 THR A N 1
ATOM 1566 C CA . THR A 1 205 ? -8.956 9.941 -26.760 1.00 77.81 205 THR A CA 1
ATOM 1567 C C . THR A 1 205 ? -10.004 8.829 -26.772 1.00 77.81 205 THR A C 1
ATOM 1569 O O . THR A 1 205 ? -10.047 7.964 -25.906 1.00 77.81 205 THR A O 1
ATOM 1572 N N . ASN A 1 206 ? -10.866 8.846 -27.790 1.00 74.50 206 ASN A N 1
ATOM 1573 C CA . ASN A 1 206 ? -11.826 7.773 -28.070 1.00 74.50 206 ASN A CA 1
ATOM 1574 C C . ASN A 1 206 ? -11.462 6.996 -29.349 1.00 74.50 206 ASN A C 1
ATOM 1576 O O . ASN A 1 206 ? -12.313 6.296 -29.902 1.00 74.50 206 ASN A O 1
ATOM 1580 N N . ASP A 1 207 ? -10.240 7.162 -29.866 1.00 81.00 207 ASP A N 1
ATOM 1581 C CA . ASP A 1 207 ? -9.800 6.489 -31.088 1.00 81.00 207 ASP A CA 1
ATOM 1582 C C . ASP A 1 207 ? -9.670 4.966 -30.852 1.00 81.00 207 ASP A C 1
ATOM 1584 O O . ASP A 1 207 ? -8.856 4.540 -30.032 1.00 81.00 207 ASP A O 1
ATOM 1588 N N . PRO A 1 208 ? -10.446 4.121 -31.562 1.00 78.69 208 PRO A N 1
ATOM 1589 C CA . PRO A 1 208 ? -10.415 2.670 -31.382 1.00 78.69 208 PRO A CA 1
ATOM 1590 C C . PRO A 1 208 ? -9.117 2.004 -31.863 1.00 78.69 208 PRO A C 1
ATOM 1592 O O . PRO A 1 208 ? -8.931 0.814 -31.609 1.00 78.69 208 PRO A O 1
ATOM 1595 N N . PHE A 1 209 ? -8.257 2.716 -32.595 1.00 83.75 209 PHE A N 1
ATOM 1596 C CA . PHE A 1 209 ? -6.963 2.206 -33.053 1.00 83.75 209 PHE A CA 1
ATOM 1597 C C . PHE A 1 209 ? -5.835 2.466 -32.052 1.00 83.75 209 PHE A C 1
ATOM 1599 O O . PHE A 1 209 ? -4.775 1.848 -32.166 1.00 83.75 209 PHE A O 1
ATOM 1606 N N . VAL A 1 210 ? -6.070 3.331 -31.061 1.00 86.25 210 VAL A N 1
ATOM 1607 C CA . VAL A 1 210 ? -5.121 3.592 -29.981 1.00 86.25 210 VAL A CA 1
ATOM 1608 C C . VAL A 1 210 ? -5.209 2.467 -28.958 1.00 86.25 210 VAL A C 1
ATOM 1610 O O . VAL A 1 210 ? -6.278 2.128 -28.453 1.00 86.25 210 VAL A O 1
ATOM 1613 N N . THR A 1 211 ? -4.060 1.883 -28.639 1.00 88.62 211 THR A N 1
ATOM 1614 C CA . THR A 1 211 ? -3.938 0.845 -27.616 1.00 88.62 211 THR A CA 1
ATOM 1615 C C . THR A 1 211 ? -3.184 1.405 -26.423 1.00 88.62 211 THR A C 1
ATOM 1617 O O . THR A 1 211 ? -2.030 1.803 -26.555 1.00 88.62 211 THR A O 1
ATOM 1620 N N . VAL A 1 212 ? -3.826 1.411 -25.255 1.00 87.81 212 VAL A N 1
ATOM 1621 C CA . VAL A 1 212 ? -3.226 1.835 -23.985 1.00 87.81 212 VAL A CA 1
ATOM 1622 C C . VAL A 1 212 ? -3.193 0.637 -23.045 1.00 87.81 212 VAL A C 1
ATOM 1624 O O . VAL A 1 212 ? -4.223 0.012 -22.799 1.00 87.81 212 VAL A O 1
ATOM 1627 N N . THR A 1 213 ? -2.010 0.274 -22.553 1.00 88.19 213 THR A N 1
ATOM 1628 C CA . THR A 1 213 ? -1.816 -0.923 -21.720 1.00 88.19 213 THR A CA 1
ATOM 1629 C C . THR A 1 213 ? -0.987 -0.617 -20.484 1.00 88.19 213 THR A C 1
ATOM 1631 O O . THR A 1 213 ? 0.065 0.009 -20.569 1.00 88.19 213 THR A O 1
ATOM 1634 N N . HIS A 1 214 ? -1.443 -1.095 -19.328 1.00 86.75 214 HIS A N 1
ATOM 1635 C CA . HIS A 1 214 ? -0.690 -1.005 -18.079 1.00 86.75 214 HIS A CA 1
ATOM 1636 C C . HIS A 1 214 ? 0.298 -2.167 -17.979 1.00 86.75 214 HIS A C 1
ATOM 1638 O O . HIS A 1 214 ? -0.018 -3.305 -18.331 1.00 86.75 214 HIS A O 1
ATOM 1644 N N . SER A 1 215 ? 1.502 -1.899 -17.492 1.00 85.50 215 SER A N 1
ATOM 1645 C CA . SER A 1 215 ? 2.535 -2.910 -17.255 1.00 85.50 215 SER A CA 1
ATOM 1646 C C . SER A 1 215 ? 3.207 -2.672 -15.910 1.00 85.50 215 SER A C 1
ATOM 1648 O O . SER A 1 215 ? 3.309 -1.536 -15.460 1.00 85.50 215 SER A O 1
ATOM 1650 N N . LYS A 1 216 ? 3.619 -3.755 -15.242 1.00 82.62 216 LYS A N 1
ATOM 1651 C CA . LYS A 1 216 ? 4.293 -3.689 -13.931 1.00 82.62 216 LYS A CA 1
ATOM 1652 C C . LYS A 1 216 ? 5.781 -3.369 -14.039 1.00 82.62 216 LYS A C 1
ATOM 1654 O O . LYS A 1 216 ? 6.350 -2.831 -13.106 1.00 82.62 216 LYS A O 1
ATOM 1659 N N . SER A 1 217 ? 6.369 -3.704 -15.178 1.00 84.69 217 SER A N 1
ATOM 1660 C CA . SER A 1 217 ? 7.718 -3.326 -15.568 1.00 84.69 217 SER A CA 1
ATOM 1661 C C . SER A 1 217 ? 7.653 -2.462 -16.820 1.00 84.69 217 SER A C 1
ATOM 1663 O O . SER A 1 217 ? 6.623 -2.406 -17.506 1.00 84.69 217 SER A O 1
ATOM 1665 N N . SER A 1 218 ? 8.752 -1.788 -17.128 1.00 85.75 218 SER A N 1
ATOM 1666 C CA . SER A 1 218 ? 8.870 -0.971 -18.330 1.00 85.75 218 SER A CA 1
ATOM 1667 C C . SER A 1 218 ? 10.201 -1.208 -19.025 1.00 85.75 218 SER A C 1
ATOM 1669 O O . SER A 1 218 ? 11.172 -1.612 -18.394 1.00 85.75 218 SER A O 1
ATOM 1671 N N . SER A 1 219 ? 10.234 -0.976 -20.334 1.00 88.44 219 SER A N 1
ATOM 1672 C CA . SER A 1 219 ? 11.470 -0.953 -21.114 1.00 88.44 219 SER A CA 1
ATOM 1673 C C . SER A 1 219 ? 11.532 0.384 -21.832 1.00 88.44 219 SER A C 1
ATOM 1675 O O . SER A 1 219 ? 10.664 0.674 -22.657 1.00 88.44 219 SER A O 1
ATOM 1677 N N . VAL A 1 220 ? 12.530 1.205 -21.512 1.00 87.94 220 VAL A N 1
ATOM 1678 C CA . VAL A 1 220 ? 12.633 2.572 -22.035 1.00 87.94 220 VAL A CA 1
ATOM 1679 C C . VAL A 1 220 ? 13.911 2.788 -22.841 1.00 87.94 220 VAL A C 1
ATOM 1681 O O . VAL A 1 220 ? 14.968 2.269 -22.471 1.00 87.94 220 VAL A O 1
ATOM 1684 N N . PRO A 1 221 ? 13.837 3.532 -23.957 1.00 88.56 221 PRO A N 1
ATOM 1685 C CA . PRO A 1 221 ? 15.015 3.937 -24.707 1.00 88.56 221 PRO A CA 1
ATOM 1686 C C . PRO A 1 221 ? 15.754 5.063 -23.970 1.00 88.56 221 PRO A C 1
ATOM 1688 O O . PRO A 1 221 ? 15.158 6.059 -23.562 1.00 88.56 221 PRO A O 1
ATOM 1691 N N . VAL A 1 222 ? 17.070 4.926 -23.845 1.00 88.81 222 VAL A N 1
ATOM 1692 C CA . VAL A 1 222 ? 17.974 5.912 -23.247 1.00 88.81 222 VAL A CA 1
ATOM 1693 C C . VAL A 1 222 ? 19.050 6.268 -24.266 1.00 88.81 222 VAL A C 1
ATOM 1695 O O . VAL A 1 222 ? 19.732 5.385 -24.791 1.00 88.81 222 VAL A O 1
ATOM 1698 N N . LEU A 1 223 ? 19.208 7.562 -24.552 1.00 89.88 223 LEU A N 1
ATOM 1699 C CA . LEU A 1 223 ? 20.300 8.055 -25.387 1.00 89.88 223 LEU A CA 1
ATOM 1700 C C . LEU A 1 223 ? 21.602 7.999 -24.585 1.00 89.88 223 LEU A C 1
ATOM 1702 O O . LEU A 1 223 ? 21.732 8.658 -23.557 1.00 89.88 223 LEU A O 1
ATOM 1706 N N . VAL A 1 224 ? 22.568 7.229 -25.075 1.00 90.94 224 VAL A N 1
ATOM 1707 C CA . VAL A 1 224 ? 23.890 7.089 -24.451 1.00 90.94 224 VAL A CA 1
ATOM 1708 C C . VAL A 1 224 ? 24.843 8.172 -24.959 1.00 90.94 224 VAL A C 1
ATOM 1710 O O . VAL A 1 224 ? 25.624 8.724 -24.190 1.00 90.94 224 VAL A O 1
ATOM 1713 N N . GLY A 1 225 ? 24.759 8.511 -26.248 1.00 91.00 225 GLY A N 1
ATOM 1714 C CA . GLY A 1 225 ? 25.604 9.519 -26.889 1.00 91.00 225 GLY A CA 1
ATOM 1715 C C . GLY A 1 225 ? 26.059 9.088 -28.281 1.00 91.00 225 GLY A C 1
ATOM 1716 O O . GLY A 1 225 ? 25.385 8.298 -28.934 1.00 91.00 225 GLY A O 1
ATOM 1717 N N . GLU A 1 226 ? 27.198 9.610 -28.734 1.00 90.94 226 GLU A N 1
ATOM 1718 C CA . GLU A 1 226 ? 27.757 9.356 -30.080 1.00 90.94 226 GLU A CA 1
ATOM 1719 C C . GLU A 1 226 ? 29.138 8.671 -30.038 1.00 90.94 226 GLU A C 1
ATOM 1721 O O . GLU A 1 226 ? 29.678 8.280 -31.072 1.00 90.94 226 GLU A O 1
ATOM 1726 N N . SER A 1 227 ? 29.720 8.553 -28.843 1.00 92.12 227 SER A N 1
ATOM 1727 C CA . SER A 1 227 ? 31.038 7.960 -28.589 1.00 92.12 227 SER A CA 1
ATOM 1728 C C . SER A 1 227 ? 30.910 6.448 -28.404 1.00 92.12 227 SER A C 1
ATOM 1730 O O . SER A 1 227 ? 29.926 6.005 -27.826 1.00 92.12 227 SER A O 1
ATOM 1732 N N . LEU A 1 228 ? 31.888 5.672 -28.879 1.00 90.19 228 LEU A N 1
ATOM 1733 C CA . LEU A 1 228 ? 32.087 4.232 -28.654 1.00 90.19 228 LEU A CA 1
ATOM 1734 C C . LEU A 1 228 ? 33.113 3.932 -27.547 1.00 90.19 228 LEU A C 1
ATOM 1736 O O . LEU A 1 228 ? 33.256 2.773 -27.154 1.00 90.19 228 LEU A O 1
ATOM 1740 N N . GLY A 1 229 ? 33.806 4.950 -27.029 1.00 88.12 229 GLY A N 1
ATOM 1741 C CA . GLY A 1 229 ? 34.806 4.780 -25.983 1.00 88.12 229 GLY A CA 1
ATOM 1742 C C . GLY A 1 229 ? 35.994 3.954 -26.475 1.00 88.12 229 GLY A C 1
ATOM 1743 O O . GLY A 1 229 ? 36.340 3.960 -27.661 1.00 88.12 229 GLY A O 1
ATOM 1744 N N . ALA A 1 230 ? 36.645 3.236 -25.561 1.00 86.62 230 ALA A N 1
ATOM 1745 C CA . ALA A 1 230 ? 37.740 2.352 -25.934 1.00 86.62 230 ALA A CA 1
ATOM 1746 C C . ALA A 1 230 ? 37.192 1.069 -26.579 1.00 86.62 230 ALA A C 1
ATOM 1748 O O . ALA A 1 230 ? 36.466 0.302 -25.948 1.00 86.62 230 ALA A O 1
ATOM 1749 N N . LEU A 1 231 ? 37.567 0.808 -27.836 1.00 86.94 231 LEU A N 1
ATOM 1750 C CA . LEU A 1 231 ? 37.210 -0.444 -28.502 1.00 86.94 231 LEU A CA 1
ATOM 1751 C C . LEU A 1 231 ? 38.120 -1.587 -28.045 1.00 86.94 231 LEU A C 1
ATOM 1753 O O . LEU A 1 231 ? 39.345 -1.516 -28.177 1.00 86.94 231 LEU A O 1
ATOM 1757 N N . TYR A 1 232 ? 37.519 -2.691 -27.615 1.00 83.25 232 TYR A N 1
ATOM 1758 C CA . TYR A 1 232 ? 38.248 -3.849 -27.108 1.00 83.25 232 TYR A CA 1
ATOM 1759 C C . TYR A 1 232 ? 38.430 -4.923 -28.173 1.00 83.25 232 TYR A C 1
ATOM 1761 O O . TYR A 1 232 ? 37.467 -5.421 -28.754 1.00 83.25 232 TYR A O 1
ATOM 1769 N N . ARG A 1 233 ? 39.680 -5.309 -28.447 1.00 73.50 233 ARG A N 1
ATOM 1770 C CA . ARG A 1 233 ? 39.955 -6.434 -29.350 1.00 73.50 233 ARG A CA 1
ATOM 1771 C C . ARG A 1 233 ? 39.457 -7.734 -28.729 1.00 73.50 233 ARG A C 1
ATOM 1773 O O . ARG A 1 233 ? 39.710 -7.998 -27.557 1.00 73.50 233 ARG A O 1
ATOM 1780 N N . ARG A 1 234 ? 38.813 -8.563 -29.555 1.00 63.72 234 ARG A N 1
ATOM 1781 C CA . ARG A 1 234 ? 38.405 -9.919 -29.173 1.00 63.72 234 ARG A CA 1
ATOM 1782 C C . ARG A 1 234 ? 39.627 -10.722 -28.698 1.00 63.72 234 ARG A C 1
ATOM 1784 O O . ARG A 1 234 ? 40.659 -10.672 -29.378 1.00 63.72 234 ARG A O 1
ATOM 1791 N N . PRO A 1 235 ? 39.531 -11.469 -27.583 1.00 56.19 235 PRO A N 1
ATOM 1792 C CA . PRO A 1 235 ? 40.571 -12.406 -27.181 1.00 56.19 235 PRO A CA 1
ATOM 1793 C C . PRO A 1 235 ? 40.848 -13.400 -28.312 1.00 56.19 235 PRO A C 1
ATOM 1795 O O . PRO A 1 235 ? 39.925 -13.912 -28.943 1.00 56.19 235 PRO A O 1
ATOM 1798 N N . VAL A 1 236 ? 42.122 -13.680 -28.582 1.00 53.78 236 VAL A N 1
ATOM 1799 C CA . VAL A 1 236 ? 42.501 -14.708 -29.557 1.00 53.78 236 VAL A CA 1
ATOM 1800 C C . VAL A 1 236 ? 42.349 -16.069 -28.884 1.00 53.78 236 VAL A C 1
ATOM 1802 O O . VAL A 1 236 ? 43.230 -16.498 -28.139 1.00 53.78 236 VAL A O 1
ATOM 1805 N N . VAL A 1 237 ? 41.239 -16.755 -29.132 1.00 48.44 237 VAL A N 1
ATOM 1806 C CA . VAL A 1 237 ? 41.072 -18.157 -28.738 1.00 48.44 237 VAL A CA 1
ATOM 1807 C C . VAL A 1 237 ? 41.508 -19.031 -29.916 1.00 48.44 237 VAL A C 1
ATOM 1809 O O . VAL A 1 237 ? 41.123 -18.812 -31.063 1.00 48.44 237 VAL A O 1
ATOM 1812 N N . ASN A 1 238 ? 42.365 -20.020 -29.653 1.00 45.09 238 ASN A N 1
ATOM 1813 C CA . ASN A 1 238 ? 42.847 -20.976 -30.657 1.00 45.09 238 ASN A CA 1
ATOM 1814 C C . ASN A 1 238 ? 41.769 -22.029 -30.988 1.00 45.09 238 ASN A C 1
ATOM 1816 O O . ASN A 1 238 ? 41.987 -23.223 -30.776 1.00 45.09 238 ASN A O 1
ATOM 1820 N N . ALA A 1 239 ? 40.609 -21.603 -31.478 1.00 45.03 239 ALA A N 1
ATOM 1821 C CA . ALA A 1 239 ? 39.516 -22.481 -31.876 1.00 45.03 239 ALA A CA 1
ATOM 1822 C C . ALA A 1 239 ? 39.285 -22.456 -33.399 1.00 45.03 239 ALA A C 1
ATOM 1824 O O . ALA A 1 239 ? 39.626 -21.481 -34.075 1.00 45.03 239 ALA A O 1
ATOM 1825 N N . PRO A 1 240 ? 38.776 -23.555 -33.990 1.00 43.47 240 PRO A N 1
ATOM 1826 C CA . PRO A 1 240 ? 38.574 -23.653 -35.429 1.00 43.47 240 PRO A CA 1
ATOM 1827 C C . PRO A 1 240 ? 37.541 -22.625 -35.943 1.00 43.47 240 PRO A C 1
ATOM 1829 O O . PRO A 1 240 ? 36.523 -22.396 -35.298 1.00 43.47 240 PRO A O 1
ATOM 1832 N N . PRO A 1 241 ? 37.737 -22.067 -37.155 1.00 44.62 241 PRO A N 1
ATOM 1833 C CA . PRO A 1 241 ? 37.001 -20.909 -37.691 1.00 44.62 241 PRO A CA 1
ATOM 1834 C C . PRO A 1 241 ? 35.503 -21.134 -37.993 1.00 44.62 241 PRO A C 1
ATOM 1836 O O . PRO A 1 241 ? 34.874 -20.286 -38.623 1.00 44.62 241 PRO A O 1
ATOM 1839 N N . SER A 1 242 ? 34.927 -22.277 -37.610 1.00 40.38 242 SER A N 1
ATOM 1840 C CA . SER A 1 242 ? 33.513 -22.610 -37.831 1.00 40.38 242 SER A CA 1
ATOM 1841 C C . SER A 1 242 ? 32.585 -22.193 -36.690 1.00 40.38 242 SER A C 1
ATOM 1843 O O . SER A 1 242 ? 31.371 -22.265 -36.861 1.00 40.38 242 SER A O 1
ATOM 1845 N N . GLU A 1 243 ? 33.128 -21.767 -35.551 1.00 42.25 243 GLU A N 1
ATOM 1846 C CA . GLU A 1 243 ? 32.356 -21.247 -34.425 1.00 42.25 243 GLU A CA 1
ATOM 1847 C C . GLU A 1 243 ? 32.650 -19.749 -34.323 1.00 42.25 243 GLU A C 1
ATOM 1849 O O . GLU A 1 243 ? 33.778 -19.337 -34.064 1.00 42.25 243 GLU A O 1
ATOM 1854 N N . ALA A 1 244 ? 31.656 -18.907 -34.619 1.00 42.19 244 ALA A N 1
ATOM 1855 C CA . ALA A 1 244 ? 31.719 -17.500 -34.248 1.00 42.19 244 ALA A CA 1
ATOM 1856 C C . ALA A 1 244 ? 31.631 -17.461 -32.719 1.00 42.19 244 ALA A C 1
ATOM 1858 O O . ALA A 1 244 ? 30.536 -17.444 -32.167 1.00 42.19 244 ALA A O 1
ATOM 1859 N N . GLU A 1 245 ? 32.771 -17.590 -32.046 1.00 49.50 245 GLU A N 1
ATOM 1860 C CA . GLU A 1 245 ? 32.808 -17.648 -30.591 1.00 49.50 245 GLU A CA 1
ATOM 1861 C C . GLU A 1 245 ? 32.268 -16.338 -30.016 1.00 49.50 245 GLU A C 1
ATOM 1863 O O . GLU A 1 245 ? 32.723 -15.240 -30.358 1.00 49.50 245 GLU A O 1
ATOM 1868 N N . CYS A 1 246 ? 31.244 -16.469 -29.177 1.00 45.06 246 CYS A N 1
ATOM 1869 C CA . CYS A 1 246 ? 30.707 -15.375 -28.391 1.00 45.06 246 CYS A CA 1
ATOM 1870 C C . CYS A 1 246 ? 31.778 -14.873 -27.410 1.00 45.06 246 CYS A C 1
ATOM 1872 O O . CYS A 1 246 ? 32.617 -15.637 -26.940 1.00 45.06 246 CYS A O 1
ATOM 1874 N N . TYR A 1 247 ? 31.699 -13.595 -27.043 1.00 50.28 247 TYR A N 1
ATOM 1875 C CA . TYR A 1 247 ? 32.432 -12.943 -25.951 1.00 50.28 247 TYR A CA 1
ATOM 1876 C C . TYR A 1 247 ? 31.958 -13.468 -24.578 1.00 50.28 247 TYR A C 1
ATOM 1878 O O . TYR A 1 247 ? 31.629 -12.706 -23.677 1.00 50.28 247 TYR A O 1
ATOM 1886 N N . THR A 1 248 ? 31.821 -14.780 -24.420 1.00 43.66 248 THR A N 1
ATOM 1887 C CA . THR A 1 248 ? 31.478 -15.407 -23.146 1.00 43.66 248 THR A CA 1
ATOM 1888 C C . THR A 1 248 ? 32.783 -15.693 -22.412 1.00 43.66 248 THR A C 1
ATOM 1890 O O . THR A 1 248 ? 33.622 -16.415 -22.941 1.00 43.66 248 THR A O 1
ATOM 1893 N N . ASP A 1 249 ? 32.943 -15.108 -21.221 1.00 42.47 249 ASP A N 1
ATOM 1894 C CA . ASP A 1 249 ? 34.012 -15.364 -20.231 1.00 42.47 249 ASP A CA 1
ATOM 1895 C C . ASP A 1 249 ? 35.254 -14.455 -20.251 1.00 42.47 249 ASP A C 1
ATOM 1897 O O . ASP A 1 249 ? 36.266 -14.766 -19.619 1.00 42.47 249 ASP A O 1
ATOM 1901 N N . ALA A 1 250 ? 35.198 -13.290 -20.896 1.00 43.53 250 ALA A N 1
ATOM 1902 C CA . ALA A 1 250 ? 36.238 -12.289 -20.696 1.00 43.53 250 ALA A CA 1
ATOM 1903 C C . ALA A 1 250 ? 35.925 -11.435 -19.452 1.00 43.53 250 ALA A C 1
ATOM 1905 O O . ALA A 1 250 ? 35.173 -10.468 -19.546 1.00 43.53 250 ALA A O 1
ATOM 1906 N N . ASP A 1 251 ? 36.522 -11.786 -18.305 1.00 43.06 251 ASP A N 1
ATOM 1907 C CA . ASP A 1 251 ? 36.674 -10.942 -17.098 1.00 43.06 251 ASP A CA 1
ATOM 1908 C C . ASP A 1 251 ? 37.516 -9.687 -17.437 1.00 43.06 251 ASP A C 1
ATOM 1910 O O . ASP A 1 251 ? 38.630 -9.470 -16.952 1.00 43.06 251 ASP A O 1
ATOM 1914 N N . HIS A 1 252 ? 37.039 -8.866 -18.368 1.00 52.12 252 HIS A N 1
ATOM 1915 C CA . HIS A 1 252 ? 37.622 -7.571 -18.659 1.00 52.12 252 HIS A CA 1
ATOM 1916 C C . HIS A 1 252 ? 36.919 -6.555 -17.774 1.00 52.12 252 HIS A C 1
ATOM 1918 O O . HIS A 1 252 ? 35.720 -6.318 -17.918 1.00 52.12 252 HIS A O 1
ATOM 1924 N N . GLY A 1 253 ? 37.682 -5.986 -16.837 1.00 51.19 253 GLY A N 1
ATOM 1925 C CA . GLY A 1 253 ? 37.249 -4.835 -16.055 1.00 51.19 253 GLY A CA 1
ATOM 1926 C C . GLY A 1 253 ? 36.691 -3.756 -16.980 1.00 51.19 253 GLY A C 1
ATOM 1927 O O . GLY A 1 253 ? 37.119 -3.613 -18.123 1.00 51.19 253 GLY A O 1
ATOM 1928 N N . ALA A 1 254 ? 35.703 -3.020 -16.501 1.00 52.12 254 ALA A N 1
ATOM 1929 C CA . ALA A 1 254 ? 34.949 -2.053 -17.287 1.00 52.12 254 ALA A CA 1
ATOM 1930 C C . ALA A 1 254 ? 35.709 -0.757 -17.639 1.00 52.12 254 ALA A C 1
ATOM 1932 O O . ALA A 1 254 ? 35.113 0.180 -18.176 1.00 52.12 254 ALA A O 1
ATOM 1933 N N . GLU A 1 255 ? 37.032 -0.739 -17.446 1.00 61.16 255 GLU A N 1
ATOM 1934 C CA . GLU A 1 255 ? 37.887 0.402 -17.751 1.00 61.16 255 GLU A CA 1
ATOM 1935 C C . GLU A 1 255 ? 37.683 0.855 -19.207 1.00 61.16 255 GLU A C 1
ATOM 1937 O O . GLU A 1 255 ? 37.931 0.121 -20.158 1.00 61.16 255 GLU A O 1
ATOM 1942 N N . GLY A 1 256 ? 37.209 2.083 -19.411 1.00 67.81 256 GLY A N 1
ATOM 1943 C CA . GLY A 1 256 ? 36.998 2.644 -20.752 1.00 67.81 256 GLY A CA 1
ATOM 1944 C C . GLY A 1 256 ? 35.684 2.255 -21.444 1.00 67.81 256 GLY A C 1
ATOM 1945 O O . GLY A 1 256 ? 35.512 2.609 -22.613 1.00 67.81 256 GLY A O 1
ATOM 1946 N N . GLY A 1 257 ? 34.766 1.571 -20.750 1.00 79.69 257 GLY A N 1
ATOM 1947 C CA . GLY A 1 257 ? 33.368 1.446 -21.167 1.00 79.69 257 GLY A CA 1
ATOM 1948 C C . GLY A 1 257 ? 32.610 2.774 -21.070 1.00 79.69 257 GLY A C 1
ATOM 1949 O O . GLY A 1 257 ? 33.016 3.697 -20.364 1.00 79.69 257 GLY A O 1
ATOM 1950 N N . ILE A 1 258 ? 31.496 2.884 -21.791 1.00 88.81 258 ILE A N 1
ATOM 1951 C CA . ILE A 1 258 ? 30.663 4.092 -21.787 1.00 88.81 258 ILE A CA 1
ATOM 1952 C C . ILE A 1 258 ? 29.526 3.916 -20.792 1.00 88.81 258 ILE A C 1
ATOM 1954 O O . ILE A 1 258 ? 28.711 3.008 -20.985 1.00 88.81 258 ILE A O 1
ATOM 1958 N N . PRO A 1 259 ? 29.420 4.775 -19.765 1.00 89.38 259 PRO A N 1
ATOM 1959 C CA . PRO A 1 259 ? 28.338 4.683 -18.801 1.00 89.38 259 PRO A CA 1
ATOM 1960 C C . PRO A 1 259 ? 26.999 4.958 -19.484 1.00 89.38 259 PRO A C 1
ATOM 1962 O O . PRO A 1 259 ? 26.861 5.906 -20.260 1.00 89.38 259 PRO A O 1
ATOM 1965 N N . ILE A 1 260 ? 25.995 4.143 -19.178 1.00 88.06 260 ILE A N 1
ATOM 1966 C CA . ILE A 1 260 ? 24.625 4.407 -19.610 1.00 88.06 260 ILE A CA 1
ATOM 1967 C C . ILE A 1 260 ? 24.011 5.381 -18.601 1.00 88.06 260 ILE A C 1
ATOM 1969 O O . ILE A 1 260 ? 23.967 5.057 -17.410 1.00 88.06 260 ILE A O 1
ATOM 1973 N N . PRO A 1 261 ? 23.531 6.559 -19.039 1.00 84.38 261 PRO A N 1
ATOM 1974 C CA . PRO A 1 261 ? 22.952 7.547 -18.141 1.00 84.38 261 PRO A CA 1
ATOM 1975 C C . PRO A 1 261 ? 21.560 7.087 -17.693 1.00 84.38 261 PRO A C 1
ATOM 1977 O O . PRO A 1 261 ? 20.544 7.441 -18.291 1.00 84.38 261 PRO A O 1
ATOM 1980 N N . VAL A 1 262 ? 21.513 6.259 -16.650 1.00 76.31 262 VAL A N 1
ATOM 1981 C CA . VAL A 1 262 ? 20.264 5.908 -15.969 1.00 76.31 262 VAL A CA 1
ATOM 1982 C C . VAL A 1 262 ? 19.834 7.116 -15.146 1.00 76.31 262 VAL A C 1
ATOM 1984 O O . VAL A 1 262 ? 20.586 7.609 -14.312 1.00 76.31 262 VAL A O 1
ATOM 1987 N N . ASP A 1 263 ? 18.640 7.620 -15.434 1.00 74.31 263 ASP A N 1
ATOM 1988 C CA . ASP A 1 263 ? 18.076 8.804 -14.794 1.00 74.31 263 ASP A CA 1
ATOM 1989 C C . ASP A 1 263 ? 17.887 8.588 -13.283 1.00 74.31 263 ASP A C 1
ATOM 1991 O O . ASP A 1 263 ? 17.411 7.530 -12.875 1.00 74.31 263 ASP A O 1
ATOM 1995 N N . ASP A 1 264 ? 18.178 9.596 -12.457 1.00 72.81 264 ASP A N 1
ATOM 1996 C CA . ASP A 1 264 ? 17.937 9.540 -11.006 1.00 72.81 264 ASP A CA 1
ATOM 1997 C C . ASP A 1 264 ? 16.445 9.342 -10.682 1.00 72.81 264 ASP A C 1
ATOM 1999 O O . ASP A 1 264 ? 16.090 8.786 -9.655 1.00 72.81 264 ASP A O 1
ATOM 2003 N N . PHE A 1 265 ? 15.528 9.711 -11.585 1.00 70.88 265 PHE A N 1
ATOM 2004 C CA . PHE A 1 265 ? 14.110 9.343 -11.470 1.00 70.88 265 PHE A CA 1
ATOM 2005 C C . PHE A 1 265 ? 13.864 7.817 -11.523 1.00 70.88 265 PHE A C 1
ATOM 2007 O O . PHE A 1 265 ? 12.751 7.350 -11.323 1.00 70.88 265 PHE A O 1
ATOM 2014 N N . LEU A 1 266 ? 14.866 7.003 -11.823 1.00 66.06 266 LEU A N 1
ATOM 2015 C CA . LEU A 1 266 ? 14.756 5.544 -11.844 1.00 66.06 266 LEU A CA 1
ATOM 2016 C C . LEU A 1 266 ? 15.452 4.902 -10.637 1.00 66.06 266 LEU A C 1
ATOM 2018 O O . LEU A 1 266 ? 15.384 3.686 -10.465 1.00 66.06 266 LEU A O 1
ATOM 2022 N N . ARG A 1 267 ? 16.080 5.723 -9.787 1.00 66.56 267 ARG A N 1
ATOM 2023 C CA . ARG A 1 267 ? 16.865 5.332 -8.618 1.00 66.56 267 ARG A CA 1
ATOM 2024 C C . ARG A 1 267 ? 16.409 6.148 -7.422 1.00 66.56 267 ARG A C 1
ATOM 2026 O O . ARG A 1 267 ? 16.646 7.349 -7.369 1.00 66.56 267 ARG A O 1
ATOM 2033 N N . PHE A 1 268 ? 15.738 5.520 -6.463 1.00 62.97 268 PHE A N 1
ATOM 2034 C CA . PHE A 1 268 ? 15.224 6.253 -5.310 1.00 62.97 268 PHE A CA 1
ATOM 2035 C C . PHE A 1 268 ? 15.766 5.703 -4.000 1.00 62.97 268 PHE A C 1
ATOM 2037 O O . PHE A 1 268 ? 15.804 4.493 -3.771 1.00 62.97 268 PHE A O 1
ATOM 2044 N N . ASP A 1 269 ? 16.135 6.638 -3.131 1.00 53.12 269 ASP A N 1
ATOM 2045 C CA . ASP A 1 269 ? 16.535 6.362 -1.762 1.00 53.12 269 ASP A CA 1
ATOM 2046 C C . ASP A 1 269 ? 15.277 6.322 -0.873 1.00 53.12 269 ASP A C 1
ATOM 2048 O O . ASP A 1 269 ? 14.547 7.307 -0.734 1.00 53.12 269 ASP A O 1
ATOM 2052 N N . TYR A 1 270 ? 15.015 5.163 -0.273 1.00 58.56 270 TYR A N 1
ATOM 2053 C CA . TYR A 1 270 ? 13.955 4.882 0.696 1.00 58.56 270 TYR A CA 1
ATOM 2054 C C . TYR A 1 270 ? 14.516 4.983 2.117 1.00 58.56 270 TYR A C 1
ATOM 2056 O O . TYR A 1 270 ? 14.773 3.974 2.777 1.00 58.56 270 TYR A O 1
ATOM 2064 N N . GLY A 1 271 ? 14.731 6.204 2.606 1.00 56.16 271 GLY A N 1
ATOM 2065 C CA . GLY A 1 271 ? 15.304 6.412 3.938 1.00 56.16 271 GLY A CA 1
ATOM 2066 C C . GLY A 1 271 ? 16.721 5.832 4.040 1.00 56.16 271 GLY A C 1
ATOM 2067 O O . GLY A 1 271 ? 17.659 6.438 3.535 1.00 56.16 271 GLY A O 1
ATOM 2068 N N . GLU A 1 272 ? 16.879 4.673 4.688 1.00 47.22 272 GLU A N 1
ATOM 2069 C CA . GLU A 1 272 ? 18.159 3.944 4.780 1.00 47.22 272 GLU A CA 1
ATOM 2070 C C . GLU A 1 272 ? 18.368 2.898 3.662 1.00 47.22 272 GLU A C 1
ATOM 2072 O O . GLU A 1 272 ? 19.447 2.311 3.568 1.00 47.22 272 GLU A O 1
ATOM 2077 N N . TYR A 1 273 ? 17.369 2.654 2.805 1.00 51.44 273 TYR A N 1
ATOM 2078 C CA . TYR A 1 273 ? 17.425 1.644 1.744 1.00 51.44 273 TYR A CA 1
ATOM 2079 C C . TYR A 1 273 ? 17.531 2.285 0.359 1.00 51.44 273 TYR A C 1
ATOM 2081 O O . TYR A 1 273 ? 16.633 3.001 -0.063 1.00 51.44 273 TYR A O 1
ATOM 2089 N N . ASN A 1 274 ? 18.569 1.961 -0.408 1.00 58.03 274 ASN A N 1
ATOM 2090 C CA . ASN A 1 274 ? 18.633 2.337 -1.821 1.00 58.03 274 ASN A CA 1
ATOM 2091 C C . ASN A 1 274 ? 17.944 1.239 -2.637 1.00 58.03 274 ASN A C 1
ATOM 2093 O O . ASN A 1 274 ? 18.437 0.108 -2.669 1.00 58.03 274 ASN A O 1
ATOM 2097 N N . GLN A 1 275 ? 16.818 1.542 -3.285 1.00 62.12 275 GLN A N 1
ATOM 2098 C CA . GLN A 1 275 ? 16.205 0.618 -4.241 1.00 62.12 275 GLN A CA 1
ATOM 2099 C C . GLN A 1 275 ? 16.452 1.158 -5.649 1.00 62.12 275 GLN A C 1
ATOM 2101 O O . GLN A 1 275 ? 15.940 2.206 -6.049 1.00 62.12 275 GLN A O 1
ATOM 2106 N N . ASP A 1 276 ? 17.272 0.423 -6.395 1.00 70.25 276 ASP A N 1
ATOM 2107 C CA . ASP A 1 276 ? 17.484 0.667 -7.813 1.00 70.25 276 ASP A CA 1
ATOM 2108 C C . ASP A 1 276 ? 16.396 -0.083 -8.594 1.00 70.25 276 ASP A C 1
ATOM 2110 O O . ASP A 1 276 ? 16.334 -1.313 -8.545 1.00 70.25 276 ASP A O 1
ATOM 2114 N N . ASN A 1 277 ? 15.514 0.648 -9.284 1.00 77.38 277 ASN A N 1
ATOM 2115 C CA . ASN A 1 277 ? 14.502 0.026 -10.142 1.00 77.38 277 ASN A CA 1
ATOM 2116 C C . ASN A 1 277 ? 15.114 -0.445 -11.470 1.00 77.38 277 ASN A C 1
ATOM 2118 O O . ASN A 1 277 ? 14.420 -1.049 -12.285 1.00 77.38 277 ASN A O 1
ATOM 2122 N N . PHE A 1 278 ? 16.396 -0.174 -11.726 1.00 82.56 278 PHE A N 1
ATOM 2123 C CA . PHE A 1 278 ? 17.118 -0.729 -12.858 1.00 82.56 278 PHE A CA 1
ATOM 2124 C C . PHE A 1 278 ? 17.231 -2.256 -12.744 1.00 82.56 278 PHE A C 1
ATOM 2126 O O . PHE A 1 278 ? 17.788 -2.785 -11.785 1.00 82.56 278 PHE A O 1
ATOM 2133 N N . ILE A 1 279 ? 16.753 -2.977 -13.762 1.00 84.50 279 ILE A N 1
ATOM 2134 C CA . ILE A 1 279 ? 16.901 -4.436 -13.838 1.00 84.50 279 ILE A CA 1
ATOM 2135 C C . ILE A 1 279 ? 18.141 -4.789 -14.657 1.00 84.50 279 ILE A C 1
ATOM 2137 O O . ILE A 1 279 ? 19.019 -5.517 -14.196 1.00 84.50 279 ILE A O 1
ATOM 2141 N N . LYS A 1 280 ? 18.174 -4.338 -15.916 1.00 87.62 280 LYS A N 1
ATOM 2142 C CA . LYS A 1 280 ? 19.253 -4.620 -16.871 1.00 87.62 280 LYS A CA 1
ATOM 2143 C C . LYS A 1 280 ? 19.154 -3.733 -18.106 1.00 87.62 280 LYS A C 1
ATOM 2145 O O . LYS A 1 280 ? 18.091 -3.217 -18.448 1.00 87.62 280 LYS A O 1
ATOM 2150 N N . VAL A 1 281 ? 20.245 -3.681 -18.860 1.00 88.75 281 VAL A N 1
ATOM 2151 C CA . VAL A 1 281 ? 20.215 -3.263 -20.264 1.00 88.75 281 VAL A CA 1
ATOM 2152 C C . VAL A 1 281 ? 19.761 -4.454 -21.096 1.00 88.75 281 VAL A C 1
ATOM 2154 O O . VAL A 1 281 ? 20.418 -5.492 -21.097 1.00 88.75 281 VAL A O 1
ATOM 2157 N N . SER A 1 282 ? 18.634 -4.342 -21.791 1.00 89.75 282 SER A N 1
ATOM 2158 C CA . SER A 1 282 ? 18.111 -5.446 -22.595 1.00 89.75 282 SER A CA 1
ATOM 2159 C C . SER A 1 282 ? 18.700 -5.484 -23.997 1.00 89.75 282 SER A C 1
ATOM 2161 O O . SER A 1 282 ? 18.921 -6.574 -24.528 1.00 89.75 282 SER A O 1
ATOM 2163 N N . LYS A 1 283 ? 18.931 -4.321 -24.618 1.00 91.75 283 LYS A N 1
ATOM 2164 C CA . LYS A 1 283 ? 19.440 -4.213 -25.996 1.00 91.75 283 LYS A CA 1
ATOM 2165 C C . LYS A 1 283 ? 20.197 -2.912 -26.228 1.00 91.75 283 LYS A C 1
ATOM 2167 O O . LYS A 1 283 ? 19.806 -1.879 -25.696 1.00 91.75 283 LYS A O 1
ATOM 2172 N N . ILE A 1 284 ? 21.195 -2.944 -27.110 1.00 92.19 284 ILE A N 1
ATOM 2173 C CA . ILE A 1 284 ? 21.845 -1.743 -27.653 1.00 92.19 284 ILE A CA 1
ATOM 2174 C C . ILE A 1 284 ? 21.491 -1.573 -29.129 1.00 92.19 284 ILE A C 1
ATOM 2176 O O . ILE A 1 284 ? 21.513 -2.526 -29.914 1.00 92.19 284 ILE A O 1
ATOM 2180 N N . PHE A 1 285 ? 21.189 -0.337 -29.507 1.00 92.06 285 PHE A N 1
ATOM 2181 C CA . PHE A 1 285 ? 20.946 0.075 -30.877 1.00 92.06 285 PHE A CA 1
ATOM 2182 C C . PHE A 1 285 ? 21.914 1.185 -31.268 1.00 92.06 285 PHE A C 1
ATOM 2184 O O . PHE A 1 285 ? 22.216 2.074 -30.476 1.00 92.06 285 PHE A O 1
ATOM 2191 N N . ILE A 1 286 ? 22.357 1.162 -32.520 1.00 91.62 286 ILE A N 1
ATOM 2192 C CA . ILE A 1 286 ? 23.096 2.263 -33.130 1.00 91.62 286 ILE A CA 1
ATOM 2193 C C . ILE A 1 286 ? 22.242 2.869 -34.233 1.00 91.62 286 ILE A C 1
ATOM 2195 O O . ILE A 1 286 ? 21.787 2.156 -35.127 1.00 91.62 286 ILE A O 1
ATOM 2199 N N . SER A 1 287 ? 22.058 4.183 -34.185 1.00 89.75 287 SER A N 1
ATOM 2200 C CA . SER A 1 287 ? 21.596 4.963 -35.328 1.00 89.75 287 SER A CA 1
ATOM 2201 C C . SER A 1 287 ? 22.820 5.407 -36.119 1.00 89.75 287 SER A C 1
ATOM 2203 O O . SER A 1 287 ? 23.736 6.019 -35.566 1.00 89.75 287 SER A O 1
ATOM 2205 N N . GLY A 1 288 ? 22.894 5.038 -37.394 1.00 90.12 288 GLY A N 1
ATOM 2206 C CA . GLY A 1 288 ? 24.074 5.328 -38.199 1.00 90.12 288 GLY A CA 1
ATOM 2207 C C . GLY A 1 288 ? 23.998 4.820 -39.631 1.00 90.12 288 GLY A C 1
ATOM 2208 O O . GLY A 1 288 ? 22.995 4.246 -40.062 1.00 90.12 288 GLY A O 1
ATOM 2209 N N . LYS A 1 289 ? 25.077 5.022 -40.391 1.00 91.06 289 LYS A N 1
ATOM 2210 C CA . LYS A 1 289 ? 25.179 4.577 -41.790 1.00 91.06 289 LYS A CA 1
ATOM 2211 C C . LYS A 1 289 ? 25.987 3.294 -41.872 1.00 91.06 289 LYS A C 1
ATOM 2213 O O . LYS A 1 289 ? 27.116 3.224 -41.387 1.00 91.06 289 LYS A O 1
ATOM 2218 N N . LYS A 1 290 ? 25.435 2.277 -42.532 1.00 91.06 290 LYS A N 1
ATOM 2219 C CA . LYS A 1 290 ? 26.154 1.023 -42.757 1.00 91.06 290 LYS A CA 1
ATOM 2220 C C . LYS A 1 290 ? 27.255 1.227 -43.801 1.00 91.06 290 LYS A C 1
ATOM 2222 O O . LYS A 1 290 ? 26.989 1.644 -44.926 1.00 91.06 290 LYS A O 1
ATOM 2227 N N . MET A 1 291 ? 28.479 0.880 -43.431 1.00 92.38 291 MET A N 1
ATOM 2228 C CA . MET A 1 291 ? 29.632 0.801 -44.317 1.00 92.38 291 MET A CA 1
ATOM 2229 C C . MET A 1 291 ? 29.736 -0.628 -44.855 1.00 92.38 291 MET A C 1
ATOM 2231 O O . MET A 1 291 ? 29.977 -1.563 -44.093 1.00 92.38 291 MET A O 1
ATOM 2235 N N . GLU A 1 292 ? 29.534 -0.819 -46.157 1.00 90.81 292 GLU A N 1
ATOM 2236 C CA . GLU A 1 292 ? 29.623 -2.144 -46.793 1.00 90.81 292 GLU A CA 1
ATOM 2237 C C . GLU A 1 292 ? 31.049 -2.685 -46.786 1.00 90.81 292 GLU A C 1
ATOM 2239 O O . GLU A 1 292 ? 31.266 -3.879 -46.596 1.00 90.81 292 GLU A O 1
ATOM 2244 N N . ILE A 1 293 ? 32.005 -1.783 -46.990 1.00 90.38 293 ILE A N 1
ATOM 2245 C CA . ILE A 1 293 ? 33.436 -2.044 -46.907 1.00 90.38 293 ILE A CA 1
ATOM 2246 C C . ILE A 1 293 ? 33.961 -1.104 -45.835 1.00 90.38 293 ILE A C 1
ATOM 2248 O O . ILE A 1 293 ? 33.677 0.087 -45.904 1.00 90.38 293 ILE A O 1
ATOM 2252 N N . CYS A 1 294 ? 34.696 -1.630 -44.865 1.00 90.38 294 CYS A N 1
ATOM 2253 C CA . CYS A 1 294 ? 35.438 -0.858 -43.879 1.00 90.38 294 CYS A CA 1
ATOM 2254 C C . CYS A 1 294 ? 36.722 -1.635 -43.580 1.00 90.38 294 CYS A C 1
ATOM 2256 O O . CYS A 1 294 ? 36.681 -2.675 -42.922 1.00 90.38 294 CYS A O 1
ATOM 2258 N N . GLU A 1 295 ? 37.828 -1.197 -44.179 1.00 88.88 295 GLU A N 1
ATOM 2259 C CA . GLU A 1 295 ? 39.124 -1.868 -44.077 1.00 88.88 295 GLU A CA 1
ATOM 2260 C C . GLU A 1 295 ? 40.261 -0.851 -43.976 1.00 88.88 295 GLU A C 1
ATOM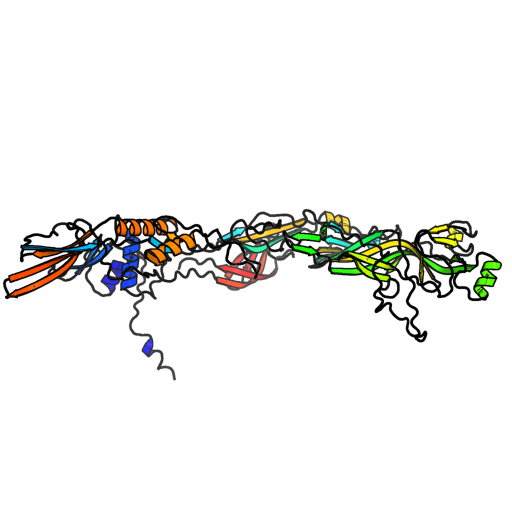 2262 O O . GLU A 1 295 ? 40.219 0.222 -44.584 1.00 88.88 295 GLU A O 1
ATOM 2267 N N . GLY A 1 296 ? 41.296 -1.216 -43.233 1.00 87.25 296 GLY A N 1
ATOM 2268 C CA . GLY A 1 296 ? 42.560 -0.515 -43.172 1.00 87.25 296 GLY A CA 1
ATOM 2269 C C . GLY A 1 296 ? 43.402 -0.807 -44.407 1.00 87.25 296 GLY A C 1
ATOM 2270 O O . GLY A 1 296 ? 43.594 -1.954 -44.814 1.00 87.25 296 GLY A O 1
ATOM 2271 N N . ARG A 1 297 ? 43.935 0.251 -45.018 1.00 85.44 297 ARG A N 1
ATOM 2272 C CA . ARG A 1 297 ? 44.911 0.158 -46.104 1.00 85.44 297 ARG A CA 1
ATOM 2273 C C . ARG A 1 297 ? 46.212 0.849 -45.719 1.00 85.44 297 ARG A C 1
ATOM 2275 O O . ARG A 1 297 ? 46.159 1.958 -45.192 1.00 85.44 297 ARG A O 1
ATOM 2282 N N . PRO A 1 298 ? 47.378 0.257 -46.021 1.00 82.56 298 PRO A N 1
ATOM 2283 C CA . PRO A 1 298 ? 48.654 0.896 -45.732 1.00 82.56 298 PRO A CA 1
ATOM 2284 C C . PRO A 1 298 ? 48.756 2.270 -46.401 1.00 82.56 298 PRO A C 1
ATOM 2286 O O . PRO A 1 298 ? 48.505 2.402 -47.600 1.00 82.56 298 PRO A O 1
ATOM 2289 N N . ALA A 1 299 ? 49.140 3.286 -45.627 1.00 77.31 299 ALA A N 1
ATOM 2290 C CA . ALA A 1 299 ? 49.145 4.682 -46.076 1.00 77.31 299 ALA A CA 1
ATOM 2291 C C . ALA A 1 299 ? 50.195 4.979 -47.168 1.00 77.31 299 ALA A C 1
ATOM 2293 O O . ALA A 1 299 ? 50.098 5.965 -47.898 1.00 77.31 299 ALA A O 1
ATOM 2294 N N . ASN A 1 300 ? 51.243 4.156 -47.270 1.00 78.69 300 ASN A N 1
ATOM 2295 C CA . ASN A 1 300 ? 52.338 4.331 -48.221 1.00 78.69 300 ASN A CA 1
ATOM 2296 C C . ASN A 1 300 ? 53.053 3.001 -48.527 1.00 78.69 300 ASN A C 1
ATOM 2298 O O . ASN A 1 300 ? 52.775 1.970 -47.918 1.00 78.69 300 ASN A O 1
ATOM 2302 N N . GLU A 1 301 ? 53.985 3.029 -49.481 1.00 74.94 301 GLU A N 1
ATOM 2303 C CA . GLU A 1 301 ? 54.735 1.852 -49.947 1.00 74.94 301 GLU A CA 1
ATOM 2304 C C . GLU A 1 301 ? 55.578 1.201 -48.833 1.00 74.94 301 GLU A C 1
ATOM 2306 O O . GLU A 1 301 ? 55.634 -0.020 -48.747 1.00 74.94 301 GLU A O 1
ATOM 2311 N N . ALA A 1 302 ? 56.127 1.990 -47.901 1.00 71.94 302 ALA A N 1
ATOM 2312 C CA . ALA A 1 302 ? 56.857 1.468 -46.743 1.00 71.94 302 ALA A CA 1
ATOM 2313 C C . ALA A 1 302 ? 55.931 0.765 -45.729 1.00 71.94 302 ALA A C 1
ATOM 2315 O O . ALA A 1 302 ? 56.274 -0.288 -45.195 1.00 71.94 302 ALA A O 1
ATOM 2316 N N . ALA A 1 303 ? 54.732 1.307 -45.498 1.00 73.06 303 ALA A N 1
ATOM 2317 C CA . ALA A 1 303 ? 53.694 0.670 -44.692 1.00 73.06 303 ALA A CA 1
ATOM 2318 C C . ALA A 1 303 ? 53.175 -0.608 -45.372 1.00 73.06 303 ALA A C 1
ATOM 2320 O O . ALA A 1 303 ? 52.876 -1.583 -44.695 1.00 73.06 303 ALA A O 1
ATOM 2321 N N . MET A 1 304 ? 53.110 -0.635 -46.708 1.00 74.81 304 MET A N 1
ATOM 2322 C CA . MET A 1 304 ? 52.738 -1.824 -47.479 1.00 74.81 304 MET A CA 1
ATOM 2323 C C . MET A 1 304 ? 53.794 -2.932 -47.360 1.00 74.81 304 MET A C 1
ATOM 2325 O O . MET A 1 304 ? 53.439 -4.089 -47.154 1.00 74.81 304 MET A O 1
ATOM 2329 N N . GLU A 1 305 ? 55.085 -2.600 -47.443 1.00 72.50 305 GLU A N 1
ATOM 2330 C CA . GLU A 1 305 ? 56.171 -3.564 -47.217 1.00 72.50 305 GLU A CA 1
ATOM 2331 C C . GLU A 1 305 ? 56.145 -4.130 -45.788 1.00 72.50 305 GLU A C 1
ATOM 2333 O O . GLU A 1 305 ? 56.264 -5.344 -45.606 1.00 72.50 305 GLU A O 1
ATOM 2338 N N . ALA A 1 306 ? 55.902 -3.281 -44.784 1.00 69.50 306 ALA A N 1
ATOM 2339 C CA . ALA A 1 306 ? 55.744 -3.701 -43.393 1.00 69.50 306 ALA A CA 1
ATOM 2340 C C . ALA A 1 306 ? 54.498 -4.592 -43.193 1.00 69.50 306 ALA A C 1
ATOM 2342 O O . ALA A 1 306 ? 54.586 -5.640 -42.549 1.00 69.50 306 ALA A O 1
ATOM 2343 N N . TYR A 1 307 ? 53.375 -4.252 -43.838 1.00 70.31 307 TYR A N 1
ATOM 2344 C CA . TYR A 1 307 ? 52.126 -5.024 -43.813 1.00 70.31 307 TYR A CA 1
ATOM 2345 C C . TYR A 1 307 ? 52.316 -6.431 -44.384 1.00 70.31 307 TYR A C 1
ATOM 2347 O O . TYR A 1 307 ? 51.924 -7.425 -43.778 1.00 70.31 307 TYR A O 1
ATOM 2355 N N . LEU A 1 308 ? 52.983 -6.527 -45.538 1.00 72.31 308 LEU A N 1
ATOM 2356 C CA . LEU A 1 308 ? 53.278 -7.798 -46.202 1.00 72.31 308 LEU A CA 1
ATOM 2357 C C . LEU A 1 308 ? 54.291 -8.657 -45.429 1.00 72.31 308 LEU A C 1
ATOM 2359 O O . LEU A 1 308 ? 54.331 -9.871 -45.626 1.00 72.31 308 LEU A O 1
ATOM 2363 N N . SER A 1 309 ? 55.096 -8.046 -44.555 1.00 68.75 309 SER A N 1
ATOM 2364 C CA . SER A 1 309 ? 56.046 -8.746 -43.683 1.00 68.75 309 SER A CA 1
ATOM 2365 C C . SER A 1 309 ? 55.436 -9.265 -42.372 1.00 68.75 309 SER A C 1
ATOM 2367 O O . SER A 1 309 ? 56.101 -10.011 -41.655 1.00 68.75 309 SER A O 1
ATOM 2369 N N . GLY A 1 310 ? 54.173 -8.921 -42.087 1.00 64.81 310 GLY A N 1
ATOM 2370 C CA . GLY A 1 310 ? 53.452 -9.348 -40.885 1.00 64.81 310 GLY A CA 1
ATOM 2371 C C . GLY A 1 310 ? 53.754 -8.521 -39.631 1.00 64.81 310 GLY A C 1
ATOM 2372 O O . GLY A 1 310 ? 53.553 -9.023 -38.528 1.00 64.81 310 GLY A O 1
ATOM 2373 N N . ASP A 1 311 ? 54.249 -7.286 -39.778 1.00 67.19 311 ASP A N 1
ATOM 2374 C CA . ASP A 1 311 ? 54.431 -6.366 -38.649 1.00 67.19 311 ASP A CA 1
ATOM 2375 C C . ASP A 1 311 ? 53.061 -5.905 -38.120 1.00 67.19 311 ASP A C 1
ATOM 2377 O O . ASP A 1 311 ? 52.211 -5.427 -38.872 1.00 67.19 311 ASP A O 1
ATOM 2381 N N . GLU A 1 312 ? 52.831 -6.061 -36.817 1.00 59.81 312 GLU A N 1
ATOM 2382 C CA . GLU A 1 312 ? 51.564 -5.706 -36.168 1.00 59.81 312 GLU A CA 1
ATOM 2383 C C . GLU A 1 312 ? 51.413 -4.192 -35.921 1.00 59.81 312 GLU A C 1
ATOM 2385 O O . GLU A 1 312 ? 50.316 -3.742 -35.593 1.00 59.81 312 GLU A O 1
ATOM 2390 N N . ASN A 1 313 ? 52.474 -3.393 -36.115 1.00 62.56 313 ASN A N 1
ATOM 2391 C CA . ASN A 1 313 ? 52.490 -1.943 -35.860 1.00 62.56 313 ASN A CA 1
ATOM 2392 C C . ASN A 1 313 ? 52.324 -1.076 -37.121 1.00 62.56 313 ASN A C 1
ATOM 2394 O O . ASN A 1 313 ? 52.736 0.087 -37.152 1.00 62.56 313 ASN A O 1
ATOM 2398 N N . VAL A 1 314 ? 51.757 -1.625 -38.194 1.00 70.06 314 VAL A N 1
ATOM 2399 C CA . VAL A 1 314 ? 51.561 -0.876 -39.439 1.00 70.06 314 VAL A CA 1
ATOM 2400 C C . VAL A 1 314 ? 50.376 0.069 -39.305 1.00 70.06 314 VAL A C 1
ATOM 2402 O O . VAL A 1 314 ? 49.241 -0.380 -39.184 1.00 70.06 314 VAL A O 1
ATOM 2405 N N . HIS A 1 315 ? 50.630 1.376 -39.403 1.00 74.31 315 HIS A N 1
ATOM 2406 C CA . HIS A 1 315 ? 49.563 2.367 -39.527 1.00 74.31 315 HIS A CA 1
ATOM 2407 C C . HIS A 1 315 ? 48.855 2.242 -40.883 1.00 74.31 315 HIS A C 1
ATOM 2409 O O . HIS A 1 315 ? 49.440 2.505 -41.942 1.00 74.31 315 HIS A O 1
ATOM 2415 N N . CYS A 1 316 ? 47.572 1.890 -40.831 1.00 83.81 316 CYS A N 1
ATOM 2416 C CA . CYS A 1 316 ? 46.675 1.871 -41.979 1.00 83.81 316 CYS A CA 1
ATOM 2417 C C . CYS A 1 316 ? 45.659 3.023 -41.920 1.00 83.81 316 CYS A C 1
ATOM 2419 O O . CYS A 1 316 ? 45.173 3.391 -40.853 1.00 83.81 316 CYS A O 1
ATOM 2421 N N . GLU A 1 317 ? 45.292 3.556 -43.084 1.00 88.75 317 GLU A N 1
ATOM 2422 C CA . GLU A 1 317 ? 44.166 4.475 -43.252 1.00 88.75 317 GLU A CA 1
ATOM 2423 C C . GLU A 1 317 ? 42.873 3.689 -43.465 1.00 88.75 317 GLU A C 1
ATOM 2425 O O . GLU A 1 317 ? 42.852 2.726 -44.235 1.00 88.75 317 GLU A O 1
ATOM 2430 N N . ILE A 1 318 ? 41.773 4.122 -42.851 1.00 92.00 318 ILE A N 1
ATOM 2431 C CA . ILE A 1 318 ? 40.468 3.490 -43.059 1.00 92.00 318 ILE A CA 1
ATOM 2432 C C . ILE A 1 318 ? 39.930 3.891 -44.430 1.00 92.00 318 ILE A C 1
ATOM 2434 O O . ILE A 1 318 ? 39.777 5.076 -44.725 1.00 92.00 318 ILE A O 1
ATOM 2438 N N . TRP A 1 319 ? 39.576 2.909 -45.253 1.00 92.25 319 TRP A N 1
ATOM 2439 C CA . TRP A 1 319 ? 38.863 3.112 -46.508 1.00 92.25 319 TRP A CA 1
ATOM 2440 C C . TRP A 1 319 ? 37.493 2.445 -46.464 1.00 92.25 319 TRP A C 1
ATOM 2442 O O . TRP A 1 319 ? 37.370 1.255 -46.168 1.00 92.25 319 TRP A O 1
ATOM 2452 N N . THR A 1 320 ? 36.455 3.214 -46.801 1.00 93.00 320 THR A N 1
ATOM 2453 C CA . THR A 1 320 ? 35.063 2.778 -46.688 1.00 93.00 320 THR A CA 1
ATOM 2454 C C . THR A 1 320 ? 34.235 2.989 -47.952 1.00 93.00 320 THR A C 1
ATOM 2456 O O . THR A 1 320 ? 34.458 3.915 -48.739 1.00 93.00 320 THR A O 1
ATOM 2459 N N . SER A 1 321 ? 33.250 2.109 -48.141 1.00 93.06 321 SER A N 1
ATOM 2460 C CA . SER A 1 321 ? 32.184 2.239 -49.135 1.00 93.06 321 SER A CA 1
ATOM 2461 C C . SER A 1 321 ? 30.833 2.296 -48.431 1.00 93.06 321 SER A C 1
ATOM 2463 O O . SER A 1 321 ? 30.433 1.345 -47.761 1.00 93.06 321 SER A O 1
ATOM 2465 N N . ILE A 1 322 ? 30.112 3.399 -48.626 1.00 91.19 322 ILE A N 1
ATOM 2466 C CA . ILE A 1 322 ? 28.754 3.603 -48.113 1.00 91.19 322 ILE A CA 1
ATOM 2467 C C . ILE A 1 322 ? 27.814 3.678 -49.320 1.00 91.19 322 ILE A C 1
ATOM 2469 O O . ILE A 1 322 ? 27.872 4.630 -50.110 1.00 91.19 322 ILE A O 1
ATOM 2473 N N . SER A 1 323 ? 26.992 2.647 -49.498 1.00 84.50 323 SER A N 1
ATOM 2474 C CA . SER A 1 323 ? 25.994 2.567 -50.571 1.00 84.50 323 SER A CA 1
ATOM 2475 C C . SER A 1 323 ? 24.698 3.275 -50.185 1.00 84.50 323 SER A C 1
ATOM 2477 O O . SER A 1 323 ? 24.153 4.035 -50.984 1.00 84.50 323 SER A O 1
ATOM 2479 N N . ASP A 1 324 ? 24.249 3.072 -48.946 1.00 82.81 324 ASP A N 1
ATOM 2480 C CA . ASP A 1 324 ? 23.044 3.669 -48.394 1.00 82.81 324 ASP A CA 1
ATOM 2481 C C . ASP A 1 324 ? 23.370 4.944 -47.615 1.00 82.81 324 ASP A C 1
ATOM 2483 O O . ASP A 1 324 ? 24.121 4.935 -46.640 1.00 82.81 324 ASP A O 1
ATOM 2487 N N . THR A 1 325 ? 22.820 6.066 -48.075 1.00 82.00 325 THR A N 1
ATOM 2488 C CA . THR A 1 325 ? 23.061 7.375 -47.453 1.00 82.00 325 THR A CA 1
ATOM 2489 C C . THR A 1 325 ? 22.120 7.662 -46.287 1.00 82.00 325 THR A C 1
ATOM 2491 O O . THR A 1 325 ? 22.347 8.632 -45.557 1.00 82.00 325 THR A O 1
ATOM 2494 N N . GLU A 1 326 ? 21.069 6.858 -46.124 1.00 82.75 326 GLU A N 1
ATOM 2495 C CA . GLU A 1 326 ? 20.103 7.004 -45.043 1.00 82.75 326 GLU A CA 1
ATOM 2496 C C . GLU A 1 326 ? 20.624 6.350 -43.767 1.00 82.75 326 GLU A C 1
ATOM 2498 O O . GLU A 1 326 ? 21.193 5.256 -43.781 1.00 82.75 326 GLU A O 1
ATOM 2503 N N . SER A 1 327 ? 20.440 7.051 -42.652 1.00 84.31 327 SER A N 1
ATOM 2504 C CA . SER A 1 327 ? 20.762 6.512 -41.338 1.00 84.31 327 SER A CA 1
ATOM 2505 C C . SER A 1 327 ? 19.703 5.485 -40.948 1.00 84.31 327 SER A C 1
ATOM 2507 O O . SER A 1 327 ? 18.508 5.671 -41.191 1.00 84.31 327 SER A O 1
ATOM 2509 N N . LYS A 1 328 ? 20.152 4.368 -40.382 1.00 84.12 328 LYS A N 1
ATOM 2510 C CA . LYS A 1 328 ? 19.298 3.262 -39.956 1.00 84.12 328 LYS A CA 1
ATOM 2511 C C . LYS A 1 328 ? 19.556 2.949 -38.500 1.00 84.12 328 LYS A C 1
ATOM 2513 O O . LYS A 1 328 ? 20.694 3.016 -38.044 1.00 84.12 328 LYS A O 1
ATOM 2518 N N . LEU A 1 329 ? 18.500 2.519 -37.823 1.00 85.62 329 LEU A N 1
ATOM 2519 C CA . LEU A 1 329 ? 18.602 1.915 -36.509 1.00 85.62 329 LEU A CA 1
ATOM 2520 C C . LEU A 1 329 ? 19.020 0.448 -36.662 1.00 85.62 329 LEU A C 1
ATOM 2522 O O . LEU A 1 329 ? 18.325 -0.348 -37.297 1.00 85.62 329 LEU A O 1
ATOM 2526 N N . ILE A 1 330 ? 20.170 0.099 -36.100 1.00 88.81 330 ILE A N 1
ATOM 2527 C CA . ILE A 1 330 ? 20.780 -1.226 -36.173 1.00 88.81 330 ILE A CA 1
ATOM 2528 C C . ILE A 1 330 ? 20.829 -1.787 -34.753 1.00 88.81 330 ILE A C 1
ATOM 2530 O O . ILE A 1 330 ? 21.514 -1.236 -33.895 1.00 88.81 330 ILE A O 1
ATOM 2534 N N . GLN A 1 331 ? 20.102 -2.880 -34.502 1.00 91.44 331 GLN A N 1
ATOM 2535 C CA . GLN A 1 331 ? 20.221 -3.615 -33.242 1.00 91.44 331 GLN A CA 1
ATOM 2536 C C . GLN A 1 331 ? 21.559 -4.355 -33.229 1.00 91.44 331 GLN A C 1
ATOM 2538 O O . GLN A 1 331 ? 21.867 -5.097 -34.164 1.00 91.44 331 GLN A O 1
ATOM 2543 N N . LEU A 1 332 ? 22.336 -4.160 -32.171 1.00 90.88 332 LEU A N 1
ATOM 2544 C CA . LEU A 1 332 ? 23.563 -4.906 -31.950 1.00 90.88 332 LEU A CA 1
ATOM 2545 C C . LEU A 1 332 ? 23.279 -6.237 -31.245 1.00 90.88 332 LEU A C 1
ATOM 2547 O O . LEU A 1 332 ? 22.202 -6.474 -30.698 1.00 90.88 332 LEU A O 1
ATOM 2551 N N . GLU A 1 333 ? 24.279 -7.107 -31.263 1.00 88.25 333 GLU A N 1
ATOM 2552 C CA . GLU A 1 333 ? 24.233 -8.433 -30.642 1.00 88.25 333 GLU A CA 1
ATOM 2553 C C . GLU A 1 333 ? 25.247 -8.477 -29.500 1.00 88.25 333 GLU A C 1
ATOM 2555 O O . GLU A 1 333 ? 26.443 -8.252 -29.718 1.00 88.25 333 GLU A O 1
ATOM 2560 N N . GLU A 1 334 ? 24.745 -8.710 -28.289 1.00 86.12 334 GLU A N 1
ATOM 2561 C CA . GLU A 1 334 ? 25.554 -8.866 -27.083 1.00 86.12 334 GLU A CA 1
ATOM 2562 C C . GLU A 1 334 ? 26.450 -10.103 -27.206 1.00 86.12 334 GLU A C 1
ATOM 2564 O O . GLU A 1 334 ? 26.048 -11.126 -27.757 1.00 86.12 334 GLU A O 1
ATOM 2569 N N . GLY A 1 335 ? 27.697 -10.000 -26.756 1.00 79.06 335 GLY A N 1
ATOM 2570 C CA . GLY A 1 335 ? 28.703 -11.041 -26.949 1.00 79.06 335 GLY A CA 1
ATOM 2571 C C . GLY A 1 335 ? 29.279 -11.099 -28.370 1.00 79.06 335 GLY A C 1
ATOM 2572 O O . GLY A 1 335 ? 30.182 -11.888 -28.627 1.00 79.06 335 GLY A O 1
ATOM 2573 N N . VAL A 1 336 ? 28.822 -10.265 -29.308 1.00 82.25 336 VAL A N 1
ATOM 2574 C CA . VAL A 1 336 ? 29.423 -10.157 -30.651 1.00 82.25 336 VAL A CA 1
ATOM 2575 C C . VAL A 1 336 ? 29.935 -8.745 -30.898 1.00 82.25 336 VAL A C 1
ATOM 2577 O O . VAL A 1 336 ? 31.091 -8.553 -31.285 1.00 82.25 336 VAL A O 1
ATOM 2580 N N . HIS A 1 337 ? 29.077 -7.754 -30.684 1.00 88.25 337 HIS A N 1
ATOM 2581 C CA . HIS A 1 337 ? 29.356 -6.348 -30.968 1.00 88.25 337 HIS A CA 1
ATOM 2582 C C . HIS A 1 337 ? 29.669 -5.548 -29.703 1.00 88.25 337 HIS A C 1
ATOM 2584 O O . HIS A 1 337 ? 30.413 -4.573 -29.771 1.00 88.25 337 HIS A O 1
ATOM 2590 N N . TYR A 1 338 ? 29.102 -5.948 -28.568 1.00 89.12 338 TYR A N 1
ATOM 2591 C CA . TYR A 1 338 ? 29.293 -5.291 -27.281 1.00 89.12 338 TYR A CA 1
ATOM 2592 C C . TYR A 1 338 ? 29.097 -6.278 -26.127 1.00 89.12 338 TYR A C 1
ATOM 2594 O O . TYR A 1 338 ? 28.536 -7.358 -26.323 1.00 89.12 338 TYR A O 1
ATOM 2602 N N . VAL A 1 339 ? 29.516 -5.878 -24.932 1.00 86.38 339 VAL A N 1
ATOM 2603 C CA . VAL A 1 339 ? 29.135 -6.484 -23.648 1.00 86.38 339 VAL A CA 1
ATOM 2604 C C . VAL A 1 339 ? 28.707 -5.383 -22.677 1.00 86.38 339 VAL A C 1
ATOM 2606 O O . VAL A 1 339 ? 29.095 -4.222 -22.848 1.00 86.38 339 VAL A O 1
ATOM 2609 N N . ILE A 1 340 ? 27.880 -5.730 -21.692 1.00 87.25 340 ILE A N 1
ATOM 2610 C CA . ILE A 1 340 ? 27.482 -4.822 -20.611 1.00 87.25 340 ILE A CA 1
ATOM 2611 C C . ILE A 1 340 ? 28.236 -5.214 -19.351 1.00 87.25 340 ILE A C 1
ATOM 2613 O O . ILE A 1 340 ? 28.068 -6.323 -18.848 1.00 87.25 340 ILE A O 1
ATOM 2617 N N . ASN A 1 341 ? 29.022 -4.282 -18.825 1.00 85.44 341 ASN A N 1
ATOM 2618 C CA . ASN A 1 341 ? 29.691 -4.443 -17.542 1.00 85.44 341 ASN A CA 1
ATOM 2619 C C . ASN A 1 341 ? 29.088 -3.494 -16.502 1.00 85.44 341 ASN A C 1
ATOM 2621 O O . ASN A 1 341 ? 28.436 -2.514 -16.854 1.00 85.44 341 ASN A O 1
ATOM 2625 N N . TYR A 1 342 ? 29.322 -3.775 -15.220 1.00 79.50 342 TYR A N 1
ATOM 2626 C CA . TYR A 1 342 ? 28.819 -2.969 -14.109 1.00 79.50 342 TYR A CA 1
ATOM 2627 C C . TYR A 1 342 ? 29.987 -2.421 -13.279 1.00 79.50 342 TYR A C 1
ATOM 2629 O O . TYR A 1 342 ? 30.701 -3.199 -12.648 1.00 79.50 342 TYR A O 1
ATOM 2637 N N . GLU A 1 343 ? 30.170 -1.098 -13.264 1.00 72.38 343 GLU A N 1
ATOM 2638 C CA . GLU A 1 343 ? 31.134 -0.396 -12.397 1.00 72.38 343 GLU A CA 1
ATOM 2639 C C . GLU A 1 343 ? 30.401 0.264 -11.242 1.00 72.38 343 GLU A C 1
ATOM 2641 O O . GLU A 1 343 ? 29.543 1.116 -11.464 1.00 72.38 343 GLU A O 1
ATOM 2646 N N . ASP A 1 344 ? 30.712 -0.132 -10.006 1.00 72.19 344 ASP A N 1
ATOM 2647 C CA . ASP A 1 344 ? 30.076 0.423 -8.803 1.00 72.19 344 ASP A CA 1
ATOM 2648 C C . ASP A 1 344 ? 28.530 0.414 -8.880 1.00 72.19 344 ASP A C 1
ATOM 2650 O O . ASP A 1 344 ? 27.855 1.333 -8.421 1.00 72.19 344 ASP A O 1
ATOM 2654 N N . GLY A 1 345 ? 27.958 -0.623 -9.511 1.00 71.69 345 GLY A N 1
ATOM 2655 C CA . GLY A 1 345 ? 26.512 -0.771 -9.731 1.00 71.69 345 GLY A CA 1
ATOM 2656 C C . GLY A 1 345 ? 25.952 -0.030 -10.954 1.00 71.69 345 GLY A C 1
ATOM 2657 O O . GLY A 1 345 ? 24.767 -0.155 -11.250 1.00 71.69 345 GLY A O 1
ATOM 2658 N N . ASN A 1 346 ? 26.777 0.702 -11.706 1.00 81.31 346 ASN A N 1
ATOM 2659 C CA . ASN A 1 346 ? 26.363 1.425 -12.907 1.00 81.31 346 ASN A CA 1
ATOM 2660 C C . ASN A 1 346 ? 26.664 0.632 -14.182 1.00 81.31 346 ASN A C 1
ATOM 2662 O O . ASN A 1 346 ? 27.806 0.210 -14.377 1.00 81.31 346 ASN A O 1
ATOM 2666 N N . PRO A 1 347 ? 25.677 0.445 -15.073 1.00 87.25 347 PRO A N 1
ATOM 2667 C CA . PRO A 1 347 ? 25.893 -0.257 -16.329 1.00 87.25 347 PRO A CA 1
ATOM 2668 C C . PRO A 1 347 ? 26.729 0.588 -17.302 1.00 87.25 347 PRO A C 1
ATOM 2670 O O . PRO A 1 347 ? 26.443 1.765 -17.537 1.00 87.25 347 PRO A O 1
ATOM 2673 N N . ALA A 1 348 ? 27.723 -0.040 -17.924 1.00 89.62 348 ALA A N 1
ATOM 2674 C CA . ALA A 1 348 ? 28.562 0.536 -18.964 1.00 89.62 348 ALA A CA 1
ATOM 2675 C C . ALA A 1 348 ? 28.637 -0.391 -20.185 1.00 89.62 348 ALA A C 1
ATOM 2677 O O . ALA A 1 348 ? 28.714 -1.616 -20.058 1.00 89.62 348 ALA A O 1
ATOM 2678 N N . ILE A 1 349 ? 28.620 0.199 -21.380 1.00 90.50 349 ILE A N 1
ATOM 2679 C CA . ILE A 1 349 ? 28.746 -0.525 -22.648 1.00 90.50 349 ILE A CA 1
ATOM 2680 C C . ILE A 1 349 ? 30.216 -0.593 -23.032 1.00 90.50 349 ILE A C 1
ATOM 2682 O O . ILE A 1 349 ? 30.883 0.437 -23.132 1.00 90.50 349 ILE A O 1
ATOM 2686 N N . VAL A 1 350 ? 30.701 -1.794 -23.327 1.00 89.69 350 VAL A N 1
ATOM 2687 C CA . VAL A 1 350 ? 32.032 -2.006 -23.896 1.00 89.69 350 VAL A CA 1
ATOM 2688 C C . VAL A 1 350 ? 31.871 -2.553 -25.306 1.00 89.69 350 VAL A C 1
ATOM 2690 O O . VAL A 1 350 ? 31.317 -3.635 -25.501 1.00 89.69 350 VAL A O 1
ATOM 2693 N N . PHE A 1 351 ? 32.341 -1.805 -26.304 1.00 90.56 351 PHE A N 1
ATOM 2694 C CA . PHE A 1 351 ? 32.231 -2.199 -27.706 1.00 90.56 351 PHE A CA 1
ATOM 2695 C C . PHE A 1 351 ? 33.419 -3.051 -28.151 1.00 90.56 351 PHE A C 1
ATOM 2697 O O . PHE A 1 351 ? 34.580 -2.767 -27.847 1.00 90.56 351 PHE A O 1
ATOM 2704 N N . ALA A 1 352 ? 33.127 -4.088 -28.932 1.00 87.50 352 ALA A N 1
ATOM 2705 C CA . ALA A 1 352 ? 34.146 -4.941 -29.514 1.00 87.50 352 ALA A CA 1
ATOM 2706 C C . ALA A 1 352 ? 34.762 -4.282 -30.757 1.00 87.50 352 ALA A C 1
ATOM 2708 O O . ALA A 1 352 ? 34.067 -3.827 -31.667 1.00 87.50 352 ALA A O 1
ATOM 2709 N N . ASN A 1 353 ? 36.086 -4.320 -30.849 1.00 87.62 353 ASN A N 1
ATOM 2710 C CA . ASN A 1 353 ? 36.811 -4.060 -32.078 1.00 87.62 353 ASN A CA 1
ATOM 2711 C C . ASN A 1 353 ? 36.709 -5.294 -32.988 1.00 87.62 353 ASN A C 1
ATOM 2713 O O . ASN A 1 353 ? 37.493 -6.239 -32.875 1.00 87.62 353 ASN A O 1
ATOM 2717 N N . GLY A 1 354 ? 35.722 -5.285 -33.885 1.00 83.88 354 GLY A N 1
ATOM 2718 C CA . GLY A 1 354 ? 35.512 -6.328 -34.887 1.00 83.88 354 GLY A CA 1
ATOM 2719 C C . GLY A 1 354 ? 36.390 -6.197 -36.136 1.00 83.88 354 GLY A C 1
ATOM 2720 O O . GLY A 1 354 ? 36.081 -6.837 -37.143 1.00 83.88 354 GLY A O 1
ATOM 2721 N N . ALA A 1 355 ? 37.436 -5.366 -36.130 1.00 83.62 355 ALA A N 1
ATOM 2722 C CA . ALA A 1 355 ? 38.375 -5.281 -37.245 1.00 83.62 355 ALA A CA 1
ATOM 2723 C C . ALA A 1 355 ? 39.119 -6.611 -37.463 1.00 83.62 355 ALA A C 1
ATOM 2725 O O . ALA A 1 355 ? 39.253 -7.439 -36.560 1.00 83.62 355 ALA A O 1
ATOM 2726 N N . LYS A 1 356 ? 39.622 -6.832 -38.683 1.00 78.69 356 LYS A N 1
ATOM 2727 C CA . LYS A 1 356 ? 40.407 -8.037 -38.994 1.00 78.69 356 LYS A CA 1
ATOM 2728 C C . LYS A 1 356 ? 41.703 -8.052 -38.170 1.00 78.69 356 LYS A C 1
ATOM 2730 O O . LYS A 1 356 ? 42.280 -7.004 -37.897 1.00 78.69 356 LYS A O 1
ATOM 2735 N N . GLN A 1 357 ? 42.201 -9.249 -37.843 1.00 66.69 357 GLN A N 1
ATOM 2736 C CA . GLN A 1 357 ? 43.365 -9.468 -36.961 1.00 66.69 357 GLN A CA 1
ATOM 2737 C C . GLN A 1 357 ? 44.659 -8.748 -37.410 1.00 66.69 357 GLN A C 1
ATOM 2739 O O . GLN A 1 357 ? 45.566 -8.563 -36.606 1.00 66.69 357 GLN A O 1
ATOM 2744 N N . HIS A 1 358 ? 44.716 -8.265 -38.655 1.00 70.19 358 HIS A N 1
ATOM 2745 C CA . HIS A 1 358 ? 45.843 -7.525 -39.228 1.00 70.19 358 HIS A CA 1
ATOM 2746 C C . HIS A 1 358 ? 45.405 -6.241 -39.948 1.00 70.19 358 HIS A C 1
ATOM 2748 O O . HIS A 1 358 ? 45.998 -5.871 -40.949 1.00 70.19 358 HIS A O 1
ATOM 2754 N N . ASP A 1 359 ? 44.326 -5.586 -39.516 1.00 73.56 359 ASP A N 1
ATOM 2755 C CA . ASP A 1 359 ? 43.787 -4.422 -40.235 1.00 73.56 359 ASP A CA 1
ATOM 2756 C C . ASP A 1 359 ? 44.639 -3.146 -40.072 1.00 73.56 359 ASP A C 1
ATOM 2758 O O . ASP A 1 359 ? 44.611 -2.268 -40.929 1.00 73.56 359 ASP A O 1
ATOM 2762 N N . GLY A 1 360 ? 45.421 -3.034 -38.989 1.00 75.25 360 GLY A N 1
ATOM 2763 C CA . GLY A 1 360 ? 46.369 -1.929 -38.731 1.00 75.25 360 GLY A CA 1
ATOM 2764 C C . GLY A 1 360 ? 45.753 -0.525 -38.586 1.00 75.25 360 GLY A C 1
ATOM 2765 O O . GLY A 1 360 ? 46.463 0.444 -38.325 1.00 75.25 360 GLY A O 1
ATOM 2766 N N . ALA A 1 361 ? 44.439 -0.389 -38.772 1.00 85.94 361 ALA A N 1
ATOM 2767 C CA . ALA A 1 361 ? 43.717 0.872 -38.699 1.00 85.94 361 ALA A CA 1
ATOM 2768 C C . ALA A 1 361 ? 43.176 1.151 -37.288 1.00 85.94 361 ALA A C 1
ATOM 2770 O O . ALA A 1 361 ? 42.787 0.237 -36.554 1.00 85.94 361 ALA A O 1
ATOM 2771 N N . GLU A 1 362 ? 43.131 2.433 -36.929 1.00 88.25 362 GLU A N 1
ATOM 2772 C CA . GLU A 1 362 ? 42.591 2.923 -35.659 1.00 88.25 362 GLU A CA 1
ATOM 2773 C C . GLU A 1 362 ? 41.107 3.279 -35.813 1.00 88.25 362 GLU A C 1
ATOM 2775 O O . GLU A 1 362 ? 40.753 4.268 -36.453 1.00 88.25 362 GLU A O 1
ATOM 2780 N N . TYR A 1 363 ? 40.243 2.446 -35.228 1.00 91.19 363 TYR A N 1
ATOM 2781 C CA . TYR A 1 363 ? 38.788 2.620 -35.191 1.00 91.19 363 TYR A CA 1
ATOM 2782 C C . TYR A 1 363 ? 38.318 3.191 -33.847 1.00 91.19 363 TYR A C 1
ATOM 2784 O O . TYR A 1 363 ? 39.078 3.210 -32.881 1.00 91.19 363 TYR A O 1
ATOM 2792 N N . GLY A 1 364 ? 37.039 3.568 -33.769 1.00 91.56 364 GLY A N 1
ATOM 2793 C CA . GLY A 1 364 ? 36.424 4.151 -32.578 1.00 91.56 364 GLY A CA 1
ATOM 2794 C C . GLY A 1 364 ? 36.069 5.615 -32.799 1.00 91.56 364 GLY A C 1
ATOM 2795 O O . GLY A 1 364 ? 35.645 5.990 -33.896 1.00 91.56 364 GLY A O 1
ATOM 2796 N N . ASP A 1 365 ? 36.226 6.419 -31.756 1.00 92.31 365 ASP A N 1
ATOM 2797 C CA . ASP A 1 365 ? 35.875 7.839 -31.755 1.00 92.31 365 ASP A CA 1
ATOM 2798 C C . ASP A 1 365 ? 36.855 8.687 -32.564 1.00 92.31 365 ASP A C 1
ATOM 2800 O O . ASP A 1 365 ? 38.064 8.468 -32.527 1.00 92.31 365 ASP A O 1
ATOM 2804 N N . ASP A 1 366 ? 36.326 9.682 -33.284 1.00 91.69 366 ASP A N 1
ATOM 2805 C CA . ASP A 1 366 ? 37.107 10.606 -34.126 1.00 91.69 366 ASP A CA 1
ATOM 2806 C C . ASP A 1 366 ? 38.072 9.892 -35.105 1.00 91.69 366 ASP A C 1
ATOM 2808 O O . ASP A 1 366 ? 39.133 10.408 -35.487 1.00 91.69 366 ASP A O 1
ATOM 2812 N N . ALA A 1 367 ? 37.693 8.691 -35.551 1.00 91.75 367 ALA A N 1
ATOM 2813 C CA . ALA A 1 367 ? 38.455 7.913 -36.510 1.00 91.75 367 ALA A CA 1
ATOM 2814 C C . ALA A 1 367 ? 38.559 8.671 -37.841 1.00 91.75 367 ALA A C 1
ATOM 2816 O O . ALA A 1 367 ? 37.593 9.264 -38.335 1.00 91.75 367 ALA A O 1
ATOM 2817 N N . THR A 1 368 ? 39.756 8.660 -38.433 1.00 93.19 368 THR A N 1
ATOM 2818 C CA . THR A 1 368 ? 39.994 9.294 -39.735 1.00 93.19 368 THR A CA 1
ATOM 2819 C C . THR A 1 368 ? 39.764 8.277 -40.842 1.00 93.19 368 THR A C 1
ATOM 2821 O O . THR A 1 368 ? 40.442 7.252 -40.887 1.00 93.19 368 THR A O 1
ATOM 2824 N N . TYR A 1 369 ? 38.828 8.560 -41.745 1.00 93.81 369 TYR A N 1
ATOM 2825 C CA . TYR A 1 369 ? 38.451 7.645 -42.817 1.00 93.81 369 TYR A CA 1
ATOM 2826 C C . TYR A 1 369 ? 38.346 8.323 -44.182 1.00 93.81 369 TYR A C 1
ATOM 2828 O O . TYR A 1 369 ? 38.077 9.517 -44.319 1.00 93.81 369 TYR A O 1
ATOM 2836 N N . ASN A 1 370 ? 38.537 7.516 -45.218 1.00 93.62 370 ASN A N 1
ATOM 2837 C CA . ASN A 1 370 ? 38.441 7.893 -46.617 1.00 93.62 370 ASN A CA 1
ATOM 2838 C C . ASN A 1 370 ? 37.261 7.163 -47.263 1.00 93.62 370 ASN A C 1
ATOM 2840 O O . ASN A 1 370 ? 37.071 5.966 -47.060 1.00 93.62 370 ASN A O 1
ATOM 2844 N N . VAL A 1 371 ? 36.480 7.860 -48.082 1.00 92.44 371 VAL A N 1
ATOM 2845 C CA . VAL A 1 371 ? 35.335 7.286 -48.801 1.00 92.44 371 VAL A CA 1
ATOM 2846 C C . VAL A 1 371 ? 35.687 7.110 -50.273 1.00 92.44 371 VAL A C 1
ATOM 2848 O O . VAL A 1 371 ? 36.114 8.064 -50.933 1.00 92.44 371 VAL A O 1
ATOM 2851 N N . TYR A 1 372 ? 35.462 5.912 -50.818 1.00 91.38 372 TYR A N 1
ATOM 2852 C CA . TYR A 1 372 ? 35.643 5.665 -52.250 1.00 91.38 372 TYR A CA 1
ATOM 2853 C C . TYR A 1 372 ? 34.719 6.552 -53.089 1.00 91.38 372 TYR A C 1
ATOM 2855 O O . TYR A 1 372 ? 33.505 6.550 -52.904 1.00 91.38 372 TYR A O 1
ATOM 2863 N N . GLY A 1 373 ? 35.276 7.236 -54.094 1.00 87.38 373 GLY A N 1
ATOM 2864 C CA . GLY A 1 373 ? 34.494 8.083 -55.006 1.00 87.38 373 GLY A CA 1
ATOM 2865 C C . GLY A 1 373 ? 33.394 7.330 -55.767 1.00 87.38 373 GLY A C 1
ATOM 2866 O O . GLY A 1 373 ? 32.387 7.913 -56.159 1.00 87.38 373 GLY A O 1
ATOM 2867 N N . SER A 1 374 ? 33.550 6.014 -55.939 1.00 85.88 374 SER A N 1
ATOM 2868 C CA . SER A 1 374 ? 32.572 5.157 -56.609 1.00 85.88 374 SER A CA 1
ATOM 2869 C C . SER A 1 374 ? 31.342 4.811 -55.762 1.00 85.88 374 SER A C 1
ATOM 2871 O O . SER A 1 374 ? 30.375 4.316 -56.339 1.00 85.88 374 SER A O 1
ATOM 2873 N N . CYS A 1 375 ? 31.338 5.045 -54.443 1.00 88.38 375 CYS A N 1
ATOM 2874 C CA . CYS A 1 375 ? 30.216 4.655 -53.584 1.00 88.38 375 CYS A CA 1
ATOM 2875 C C . CYS A 1 375 ? 29.072 5.690 -53.604 1.00 88.38 375 CYS A C 1
ATOM 2877 O O . CYS A 1 375 ? 29.284 6.873 -53.883 1.00 88.38 375 CYS A O 1
ATOM 2879 N N . GLY A 1 376 ? 27.847 5.251 -53.290 1.00 85.50 376 GLY A N 1
ATOM 2880 C CA . GLY A 1 376 ? 26.641 6.091 -53.354 1.00 85.50 376 GLY A CA 1
ATOM 2881 C C . GLY A 1 376 ? 26.735 7.364 -52.506 1.00 85.50 376 GLY A C 1
ATOM 2882 O O . GLY A 1 376 ? 26.312 8.438 -52.935 1.00 85.50 376 GLY A O 1
ATOM 2883 N N . TYR A 1 377 ? 27.377 7.276 -51.341 1.00 87.19 377 TYR A N 1
ATOM 2884 C CA . TYR A 1 377 ? 27.617 8.422 -50.466 1.00 87.19 377 TYR A CA 1
ATOM 2885 C C . TYR A 1 377 ? 28.522 9.492 -51.096 1.00 87.19 377 TYR A C 1
ATOM 2887 O O . TYR A 1 377 ? 28.140 10.661 -51.128 1.00 87.19 377 TYR A O 1
ATOM 2895 N N . ALA A 1 378 ? 29.669 9.118 -51.675 1.00 88.12 378 ALA A N 1
ATOM 2896 C CA . ALA A 1 378 ? 30.561 10.068 -52.346 1.00 88.12 378 ALA A CA 1
ATOM 2897 C C . ALA A 1 378 ? 29.945 10.639 -53.635 1.00 88.12 378 ALA A C 1
ATOM 2899 O O . ALA A 1 378 ? 30.150 11.811 -53.958 1.00 88.12 378 ALA A O 1
ATOM 2900 N N . GLN A 1 379 ? 29.137 9.850 -54.353 1.00 87.56 379 GLN A N 1
ATOM 2901 C CA . GLN A 1 379 ? 28.362 10.339 -55.498 1.00 87.56 379 GLN A CA 1
ATOM 2902 C C . GLN A 1 379 ? 27.389 11.452 -55.098 1.00 87.56 379 GLN A C 1
ATOM 2904 O O . GLN A 1 379 ? 27.296 12.456 -55.802 1.00 87.56 379 GLN A O 1
ATOM 2909 N N . LYS A 1 380 ? 26.712 11.300 -53.953 1.00 86.56 380 LYS A N 1
ATOM 2910 C CA . LYS A 1 380 ? 25.738 12.272 -53.439 1.00 86.56 380 LYS A CA 1
ATOM 2911 C C . LYS A 1 380 ? 26.395 13.500 -52.802 1.00 86.56 380 LYS A C 1
ATOM 2913 O O . LYS A 1 380 ? 25.924 14.612 -53.012 1.00 86.56 380 LYS A O 1
ATOM 2918 N N . MET A 1 381 ? 27.457 13.300 -52.022 1.00 87.31 381 MET A N 1
ATOM 2919 C CA . MET A 1 381 ? 28.058 14.347 -51.185 1.00 87.31 381 MET A CA 1
ATOM 2920 C C . MET A 1 381 ? 29.222 15.083 -51.858 1.00 87.31 381 MET A C 1
ATOM 2922 O O . MET A 1 381 ? 29.494 16.228 -51.508 1.00 87.31 381 MET A O 1
ATOM 2926 N N . ASN A 1 382 ? 29.913 14.453 -52.815 1.00 88.69 382 ASN A N 1
ATOM 2927 C CA . ASN A 1 382 ? 31.132 14.995 -53.425 1.00 88.69 382 ASN A CA 1
ATOM 2928 C C . ASN A 1 382 ? 31.225 14.732 -54.943 1.00 88.69 382 ASN A C 1
ATOM 2930 O O . ASN A 1 382 ? 32.316 14.584 -55.495 1.00 88.69 382 ASN A O 1
ATOM 2934 N N . ASN A 1 383 ? 30.083 14.636 -55.638 1.00 87.12 383 ASN A N 1
ATOM 2935 C CA . ASN A 1 383 ? 29.995 14.424 -57.093 1.00 87.12 383 ASN A CA 1
ATOM 2936 C C . ASN A 1 383 ? 30.865 13.259 -57.617 1.00 87.12 383 ASN A C 1
ATOM 2938 O O . ASN A 1 383 ? 31.440 13.329 -58.705 1.00 87.12 383 ASN A O 1
ATOM 2942 N N . GLY A 1 384 ? 30.992 12.189 -56.828 1.00 83.19 384 GLY A N 1
ATOM 2943 C CA . GLY A 1 384 ? 31.738 10.981 -57.189 1.00 83.19 384 GLY A CA 1
ATOM 2944 C C . GLY A 1 384 ? 33.259 11.099 -57.046 1.00 83.19 384 GLY A C 1
ATOM 2945 O O . GLY A 1 384 ? 33.986 10.200 -57.467 1.00 83.19 384 GLY A O 1
ATOM 2946 N N . GLN A 1 385 ? 33.762 12.192 -56.465 1.00 89.69 385 GLN A N 1
ATOM 2947 C CA . GLN A 1 385 ? 35.166 12.298 -56.072 1.00 89.69 385 GLN A CA 1
ATOM 2948 C C . GLN A 1 385 ? 35.389 11.647 -54.698 1.00 89.69 385 GLN A C 1
ATOM 2950 O O . GLN A 1 385 ? 34.530 11.785 -53.819 1.00 89.69 385 GLN A O 1
ATOM 2955 N N . PRO A 1 386 ? 36.528 10.962 -54.475 1.00 89.25 386 PRO A N 1
ATOM 2956 C CA . PRO A 1 386 ? 36.872 10.430 -53.160 1.00 89.25 386 PRO A CA 1
ATOM 2957 C C . PRO A 1 386 ? 36.820 11.516 -52.084 1.00 89.25 386 PRO A C 1
ATOM 2959 O O . PRO A 1 386 ? 37.265 12.643 -52.310 1.00 89.25 386 PRO A O 1
ATOM 2962 N N . MET A 1 387 ? 36.273 11.183 -50.918 1.00 91.25 387 MET A N 1
ATOM 2963 C CA . MET A 1 387 ? 36.284 12.074 -49.756 1.00 91.25 387 MET A CA 1
ATOM 2964 C C . MET A 1 387 ? 37.425 11.632 -48.851 1.00 91.25 387 MET A C 1
ATOM 2966 O O . MET A 1 387 ? 37.405 10.505 -48.368 1.00 91.25 387 MET A O 1
ATOM 2970 N N . LEU A 1 388 ? 38.426 12.488 -48.658 1.00 91.88 388 LEU A N 1
ATOM 2971 C CA . LEU A 1 388 ? 39.627 12.148 -47.896 1.00 91.88 388 LEU A CA 1
ATOM 2972 C C . LEU A 1 388 ? 39.579 12.748 -46.491 1.00 91.88 388 LEU A C 1
ATOM 2974 O O . LEU A 1 388 ? 38.997 13.820 -46.310 1.00 91.88 388 LEU A O 1
ATOM 2978 N N . ASN A 1 389 ? 40.222 12.084 -45.531 1.00 90.19 389 ASN A N 1
ATOM 2979 C CA . ASN A 1 389 ? 40.413 12.553 -44.154 1.00 90.19 389 ASN A CA 1
ATOM 2980 C C . ASN A 1 389 ? 39.116 13.003 -43.467 1.00 90.19 389 ASN A C 1
ATOM 2982 O O . ASN A 1 389 ? 39.084 14.017 -42.768 1.00 90.19 389 ASN A O 1
ATOM 2986 N N . GLN A 1 390 ? 38.026 12.280 -43.711 1.00 93.69 390 GLN A N 1
ATOM 2987 C CA . GLN A 1 390 ? 36.778 12.498 -42.994 1.00 93.69 390 GLN A CA 1
ATOM 2988 C C . GLN A 1 390 ? 36.943 12.036 -41.547 1.00 93.69 390 GLN A C 1
ATOM 2990 O O . GLN A 1 390 ? 37.722 11.127 -41.270 1.00 93.69 390 GLN A O 1
ATOM 2995 N N . LYS A 1 391 ? 36.211 12.668 -40.633 1.00 94.19 391 LYS A N 1
ATOM 2996 C CA . LYS A 1 391 ? 36.203 12.330 -39.210 1.00 94.19 391 LYS A CA 1
ATOM 2997 C C . LYS A 1 391 ? 34.842 11.787 -38.812 1.00 94.19 391 LYS A C 1
ATOM 2999 O O . LYS A 1 391 ? 33.822 12.270 -39.306 1.00 94.19 391 LYS A O 1
ATOM 3004 N N . GLY A 1 392 ? 34.823 10.773 -37.958 1.00 93.00 392 GLY A N 1
ATOM 3005 C CA . GLY A 1 392 ? 33.588 10.230 -37.406 1.00 93.00 392 GLY A CA 1
ATOM 3006 C C . GLY A 1 392 ? 33.824 9.016 -36.521 1.00 93.00 392 GLY A C 1
ATOM 3007 O O . GLY A 1 392 ? 34.919 8.461 -36.495 1.00 93.00 392 GLY A O 1
ATOM 3008 N N . THR A 1 393 ? 32.779 8.603 -35.815 1.00 95.56 393 THR A N 1
ATOM 3009 C CA . THR A 1 393 ? 32.821 7.435 -34.936 1.00 95.56 393 THR A CA 1
ATOM 3010 C C . THR A 1 393 ? 32.529 6.164 -35.731 1.00 95.56 393 THR A C 1
ATOM 3012 O O . THR A 1 393 ? 31.498 6.072 -36.401 1.00 95.56 393 THR A O 1
ATOM 3015 N N . ILE A 1 394 ? 33.429 5.177 -35.694 1.00 95.06 394 ILE A N 1
ATOM 3016 C CA . ILE A 1 394 ? 33.312 3.952 -36.504 1.00 95.06 394 ILE A CA 1
ATOM 3017 C C . ILE A 1 394 ? 33.360 2.707 -35.625 1.00 95.06 394 ILE A C 1
ATOM 3019 O O . ILE A 1 394 ? 34.376 2.439 -34.985 1.00 95.06 394 ILE A O 1
ATOM 3023 N N . LEU A 1 395 ? 32.299 1.895 -35.695 1.00 94.69 395 LEU A N 1
ATOM 3024 C CA . LEU A 1 395 ? 32.274 0.539 -35.142 1.00 94.69 395 LEU A CA 1
ATOM 3025 C C . LEU A 1 395 ? 32.626 -0.478 -36.248 1.00 94.69 395 LEU A C 1
ATOM 3027 O O . LEU A 1 395 ? 31.821 -0.664 -37.168 1.00 94.69 395 LEU A O 1
ATOM 3031 N N . PRO A 1 396 ? 33.802 -1.134 -36.209 1.00 92.00 396 PRO A N 1
ATOM 3032 C CA . PRO A 1 396 ? 34.200 -2.119 -37.214 1.00 92.00 396 PRO A CA 1
ATOM 3033 C C . PRO A 1 396 ? 33.554 -3.493 -36.966 1.00 92.00 396 PRO A C 1
ATOM 3035 O O . PRO A 1 396 ? 33.513 -3.982 -35.839 1.00 92.00 396 PRO A O 1
ATOM 3038 N N . ILE A 1 397 ? 33.085 -4.146 -38.036 1.00 88.81 397 ILE A N 1
ATOM 3039 C CA . ILE A 1 397 ? 32.393 -5.446 -38.014 1.00 88.81 397 ILE A CA 1
ATOM 3040 C C . ILE A 1 397 ? 32.883 -6.325 -39.181 1.00 88.81 397 ILE A C 1
ATOM 3042 O O . ILE A 1 397 ? 32.279 -6.379 -40.256 1.00 88.81 397 ILE A O 1
ATOM 3046 N N . GLY A 1 398 ? 34.003 -7.025 -38.995 1.00 75.50 398 GLY A N 1
ATOM 3047 C CA . GLY A 1 398 ? 34.448 -8.117 -39.870 1.00 75.50 398 GLY A CA 1
ATOM 3048 C C . GLY A 1 398 ? 34.772 -7.724 -41.318 1.00 75.50 398 GLY A C 1
ATOM 3049 O O . GLY A 1 398 ? 34.594 -8.538 -42.223 1.00 75.50 398 GLY A O 1
ATOM 3050 N N . GLY A 1 399 ? 35.233 -6.491 -41.562 1.00 80.38 399 GLY A N 1
ATOM 3051 C CA . GLY A 1 399 ? 35.479 -5.930 -42.905 1.00 80.38 399 GLY A CA 1
ATOM 3052 C C . GLY A 1 399 ? 34.332 -5.072 -43.457 1.00 80.38 399 GLY A C 1
ATOM 3053 O O . GLY A 1 399 ? 34.447 -4.506 -44.542 1.00 80.38 399 GLY A O 1
ATOM 3054 N N . SER A 1 400 ? 33.245 -4.967 -42.697 1.00 90.06 400 SER A N 1
ATOM 3055 C CA . SER A 1 400 ? 32.217 -3.932 -42.817 1.00 90.06 400 SER A CA 1
ATOM 3056 C C . SER A 1 400 ? 32.268 -3.032 -41.577 1.00 90.06 400 SER A C 1
ATOM 3058 O O . SER A 1 400 ? 33.080 -3.262 -40.679 1.00 90.06 400 SER A O 1
ATOM 3060 N N . GLY A 1 401 ? 31.438 -1.999 -41.502 1.00 91.88 401 GLY A N 1
ATOM 3061 C CA . GLY A 1 401 ? 31.385 -1.145 -40.316 1.00 91.88 401 GLY A CA 1
ATOM 3062 C C . GLY A 1 401 ? 30.105 -0.334 -40.218 1.00 91.88 401 GLY A C 1
ATOM 3063 O O . GLY A 1 401 ? 29.236 -0.400 -41.090 1.00 91.88 401 GLY A O 1
ATOM 3064 N N . ILE A 1 402 ? 29.988 0.443 -39.151 1.00 94.19 402 ILE A N 1
ATOM 3065 C CA . ILE A 1 402 ? 28.893 1.390 -38.955 1.00 94.19 402 ILE A CA 1
ATOM 3066 C C . ILE A 1 402 ? 29.510 2.753 -38.653 1.00 94.19 402 ILE A C 1
ATOM 3068 O O . ILE A 1 402 ? 30.304 2.870 -37.722 1.00 94.19 402 ILE A O 1
ATOM 3072 N N . LEU A 1 403 ? 29.142 3.767 -39.440 1.00 94.25 403 LEU A N 1
ATOM 3073 C CA . LEU A 1 403 ? 29.357 5.164 -39.075 1.00 94.25 403 LEU A CA 1
ATOM 3074 C C . LEU A 1 403 ? 28.303 5.524 -38.030 1.00 94.25 403 LEU A C 1
ATOM 3076 O O . LEU A 1 403 ? 27.126 5.650 -38.376 1.00 94.25 403 LEU A O 1
ATOM 3080 N N . VAL A 1 404 ? 28.716 5.605 -36.773 1.00 93.38 404 VAL A N 1
ATOM 3081 C CA . VAL A 1 404 ? 27.839 5.827 -35.622 1.00 93.38 404 VAL A CA 1
ATOM 3082 C C . VAL A 1 404 ? 27.468 7.303 -35.561 1.00 93.38 404 VAL A C 1
ATOM 3084 O O . VAL A 1 404 ? 28.344 8.162 -35.563 1.00 93.38 404 VAL A O 1
ATOM 3087 N N . GLU A 1 405 ? 26.168 7.584 -35.528 1.00 91.19 405 GLU A N 1
ATOM 3088 C CA . GLU A 1 405 ? 25.634 8.926 -35.279 1.00 91.19 405 GLU A CA 1
ATOM 3089 C C . GLU A 1 405 ? 25.074 9.009 -33.857 1.00 91.19 405 GLU A C 1
ATOM 3091 O O . GLU A 1 405 ? 25.307 9.993 -33.173 1.00 91.19 405 GLU A O 1
ATOM 3096 N N . GLN A 1 406 ? 24.373 7.971 -33.385 1.00 91.19 406 GLN A N 1
ATOM 3097 C CA . GLN A 1 406 ? 23.863 7.890 -32.014 1.00 91.19 406 GLN A CA 1
ATOM 3098 C C . GLN A 1 406 ? 23.849 6.452 -31.499 1.00 91.19 406 GLN A C 1
ATOM 3100 O O . GLN A 1 406 ? 23.653 5.501 -32.260 1.00 91.19 406 GLN A O 1
ATOM 3105 N N . ILE A 1 407 ? 23.962 6.308 -30.186 1.00 92.12 407 ILE A N 1
ATOM 3106 C CA . ILE A 1 407 ? 23.886 5.052 -29.451 1.00 92.12 407 ILE A CA 1
ATOM 3107 C C . ILE A 1 407 ? 22.720 5.132 -28.479 1.00 92.12 407 ILE A C 1
ATOM 3109 O O . ILE A 1 407 ? 22.616 6.063 -27.680 1.00 92.12 407 ILE A O 1
ATOM 3113 N N . TRP A 1 408 ? 21.866 4.121 -28.535 1.00 91.62 408 TRP A N 1
ATOM 3114 C CA . TRP A 1 408 ? 20.683 3.994 -27.706 1.00 91.62 408 TRP A CA 1
ATOM 3115 C C . TRP A 1 408 ? 20.731 2.682 -26.931 1.00 91.62 408 TRP A C 1
ATOM 3117 O O . TRP A 1 408 ? 21.009 1.625 -27.499 1.00 91.62 408 TRP A O 1
ATOM 3127 N N . ALA A 1 409 ? 20.422 2.743 -25.643 1.00 91.06 409 ALA A N 1
ATOM 3128 C CA . ALA A 1 409 ? 20.244 1.580 -24.791 1.00 91.06 409 ALA A CA 1
ATOM 3129 C C . ALA A 1 409 ? 18.756 1.398 -24.487 1.00 91.06 409 ALA A C 1
ATOM 3131 O O . ALA A 1 409 ? 18.074 2.353 -24.133 1.00 91.06 409 ALA A O 1
ATOM 3132 N N . LEU A 1 410 ? 18.247 0.178 -24.619 1.00 90.06 410 LEU A N 1
ATOM 3133 C CA . LEU A 1 410 ? 16.948 -0.196 -24.075 1.00 90.06 410 LEU A CA 1
ATOM 3134 C C . LEU A 1 410 ? 17.175 -0.713 -22.658 1.00 90.06 410 LEU A C 1
ATOM 3136 O O . LEU A 1 410 ? 17.904 -1.688 -22.462 1.00 90.06 410 LEU A O 1
ATOM 3140 N N . VAL A 1 411 ? 16.587 -0.030 -21.685 1.00 89.88 411 VAL A N 1
ATOM 3141 C CA . VAL A 1 411 ? 16.755 -0.319 -20.261 1.00 89.88 411 VAL A CA 1
ATOM 3142 C C . VAL A 1 411 ? 15.456 -0.884 -19.712 1.00 89.88 411 VAL A C 1
ATOM 3144 O O . VAL A 1 411 ? 14.410 -0.256 -19.861 1.00 89.88 411 VAL A O 1
ATOM 3147 N N . ASP A 1 412 ? 15.533 -2.053 -19.081 1.00 89.25 412 ASP A N 1
ATOM 3148 C CA . ASP A 1 412 ? 14.408 -2.678 -18.391 1.00 89.25 412 ASP A CA 1
ATOM 3149 C C . ASP A 1 412 ? 14.367 -2.198 -16.933 1.00 89.25 412 ASP A C 1
ATOM 3151 O O . ASP A 1 412 ? 15.385 -2.206 -16.233 1.00 89.25 412 ASP A O 1
ATOM 3155 N N . LEU A 1 413 ? 13.179 -1.809 -16.478 1.00 85.81 413 LEU A N 1
ATOM 3156 C CA . LEU A 1 413 ? 12.924 -1.203 -15.177 1.00 85.81 413 LEU A CA 1
ATOM 3157 C C . LEU A 1 413 ? 11.823 -1.960 -14.429 1.00 85.81 413 LEU A C 1
ATOM 3159 O O . LEU A 1 413 ? 10.782 -2.290 -15.008 1.00 85.81 413 LEU A O 1
ATOM 3163 N N . ASP A 1 414 ? 12.019 -2.161 -13.129 1.00 83.75 414 ASP A N 1
ATOM 3164 C CA . ASP A 1 414 ? 11.019 -2.677 -12.193 1.00 83.75 414 ASP A CA 1
ATOM 3165 C C . ASP A 1 414 ? 10.151 -1.529 -11.680 1.00 83.75 414 ASP A C 1
ATOM 3167 O O . ASP A 1 414 ? 10.197 -1.109 -10.526 1.00 83.75 414 ASP A O 1
ATOM 3171 N N . THR A 1 415 ? 9.430 -0.910 -12.606 1.00 81.75 415 THR A N 1
ATOM 3172 C CA . THR A 1 415 ? 8.547 0.199 -12.281 1.00 81.75 415 THR A CA 1
ATOM 3173 C C . THR A 1 415 ? 7.327 0.179 -13.195 1.00 81.75 415 THR A C 1
ATOM 3175 O O . THR A 1 415 ? 7.447 -0.166 -14.384 1.00 81.75 415 THR A O 1
ATOM 3178 N N . PRO A 1 416 ? 6.148 0.537 -12.663 1.00 85.19 416 PRO A N 1
ATOM 3179 C CA . PRO A 1 416 ? 4.922 0.482 -13.424 1.00 85.19 416 PRO A CA 1
ATOM 3180 C C . PRO A 1 416 ? 4.921 1.517 -14.549 1.00 85.19 416 PRO A C 1
ATOM 3182 O O . PRO A 1 416 ? 5.493 2.605 -14.462 1.00 85.19 416 PRO A O 1
ATOM 3185 N N . SER A 1 417 ? 4.257 1.155 -15.641 1.00 89.88 417 SER A N 1
ATOM 3186 C CA . SER A 1 417 ? 4.176 1.990 -16.831 1.00 89.88 417 SER A CA 1
ATOM 3187 C C . SER A 1 417 ? 2.845 1.878 -17.554 1.00 89.88 417 SER A C 1
ATOM 3189 O O . SER A 1 417 ? 2.062 0.945 -17.348 1.00 89.88 417 SER A O 1
ATOM 3191 N N . ILE A 1 418 ? 2.591 2.869 -18.404 1.00 91.00 418 ILE A N 1
ATOM 3192 C CA . ILE A 1 418 ? 1.505 2.880 -19.380 1.00 91.00 418 ILE A CA 1
ATOM 3193 C C . ILE A 1 418 ? 2.144 2.916 -20.769 1.00 91.00 418 ILE A C 1
ATOM 3195 O O . ILE A 1 418 ? 2.801 3.892 -21.127 1.00 91.00 418 ILE A O 1
ATOM 3199 N N . ASN A 1 419 ? 1.954 1.851 -21.543 1.00 90.81 419 ASN A N 1
ATOM 3200 C CA . ASN A 1 419 ? 2.406 1.753 -22.927 1.00 90.81 419 ASN A CA 1
ATOM 3201 C C . ASN A 1 419 ? 1.280 2.180 -23.865 1.00 90.81 419 ASN A C 1
ATOM 3203 O O . ASN A 1 419 ? 0.160 1.670 -23.766 1.00 90.81 419 ASN A O 1
ATOM 3207 N N . ILE A 1 420 ? 1.595 3.083 -24.785 1.00 90.75 420 ILE A N 1
ATOM 3208 C CA . ILE A 1 420 ? 0.656 3.691 -25.723 1.00 90.75 420 ILE A CA 1
ATOM 3209 C C . ILE A 1 420 ? 1.134 3.383 -27.132 1.00 90.75 420 ILE A C 1
ATOM 3211 O O . ILE A 1 420 ? 2.282 3.664 -27.479 1.00 90.75 420 ILE A O 1
ATOM 3215 N N . VAL A 1 421 ? 0.237 2.824 -27.940 1.00 90.31 421 VAL A N 1
ATOM 3216 C CA . VAL A 1 421 ? 0.463 2.564 -29.360 1.00 90.31 421 VAL A CA 1
ATOM 3217 C C . VAL A 1 421 ? -0.624 3.256 -30.171 1.00 90.31 421 VAL A C 1
ATOM 3219 O O . VAL A 1 421 ? -1.795 2.903 -30.050 1.00 90.31 421 VAL A O 1
ATOM 3222 N N . ASP A 1 422 ? -0.239 4.220 -31.003 1.00 89.00 422 ASP A N 1
ATOM 3223 C CA . ASP A 1 422 ? -1.114 4.908 -31.954 1.00 89.00 422 ASP A CA 1
ATOM 3224 C C . ASP A 1 422 ? -0.581 4.747 -33.388 1.00 89.00 422 ASP A C 1
ATOM 3226 O O . ASP A 1 422 ? 0.425 5.368 -33.740 1.00 89.00 422 ASP A O 1
ATOM 3230 N N . PRO A 1 423 ? -1.255 3.981 -34.261 1.00 86.06 423 PRO A N 1
ATOM 3231 C CA . PRO A 1 423 ? -0.866 3.839 -35.664 1.00 86.06 423 PRO A CA 1
ATOM 3232 C C . PRO A 1 423 ? -0.784 5.161 -36.442 1.00 86.06 423 PRO A C 1
ATOM 3234 O O . PRO A 1 423 ? -0.124 5.205 -37.478 1.00 86.06 423 PRO A O 1
ATOM 3237 N N . ASN A 1 424 ? -1.451 6.222 -35.971 1.00 85.56 424 ASN A N 1
ATOM 3238 C CA . ASN A 1 424 ? -1.454 7.536 -36.615 1.00 85.56 424 ASN A CA 1
ATOM 3239 C C . ASN A 1 424 ? -0.279 8.430 -36.190 1.00 85.56 424 ASN A C 1
ATOM 3241 O O . ASN A 1 424 ? -0.140 9.534 -36.716 1.00 85.56 424 ASN A O 1
ATOM 3245 N N . GLY A 1 425 ? 0.565 7.968 -35.263 1.00 84.62 425 GLY A N 1
ATOM 3246 C CA . GLY A 1 425 ? 1.788 8.664 -34.887 1.00 84.62 425 GLY A CA 1
ATOM 3247 C C . GLY A 1 425 ? 1.620 9.788 -33.859 1.00 84.62 425 GLY A C 1
ATOM 3248 O O . GLY A 1 425 ? 2.506 10.635 -33.782 1.00 84.62 425 GLY A O 1
ATOM 3249 N N . ASN A 1 426 ? 0.532 9.815 -33.083 1.00 87.38 426 ASN A N 1
ATOM 3250 C CA . ASN A 1 426 ? 0.265 10.828 -32.048 1.00 87.38 426 ASN A CA 1
ATOM 3251 C C . ASN A 1 426 ? 0.439 10.271 -30.623 1.00 87.38 426 ASN A C 1
ATOM 3253 O O . ASN A 1 426 ? -0.121 10.811 -29.668 1.00 87.38 426 ASN A O 1
ATOM 3257 N N . ALA A 1 427 ? 1.204 9.186 -30.447 1.00 88.94 427 ALA A N 1
ATOM 3258 C CA . ALA A 1 427 ? 1.300 8.490 -29.162 1.00 88.94 427 ALA A CA 1
ATOM 3259 C C . ALA A 1 427 ? 1.831 9.389 -28.032 1.00 88.94 427 ALA A C 1
ATOM 3261 O O . ALA A 1 427 ? 1.354 9.293 -26.904 1.00 88.94 427 ALA A O 1
ATOM 3262 N N . ARG A 1 428 ? 2.777 10.293 -28.332 1.00 89.00 428 ARG A N 1
ATOM 3263 C CA . ARG A 1 428 ? 3.327 11.254 -27.359 1.00 89.00 428 ARG A CA 1
ATOM 3264 C C . ARG A 1 428 ? 2.288 12.283 -26.904 1.00 89.00 428 ARG A C 1
ATOM 3266 O O . ARG A 1 428 ? 2.220 12.589 -25.716 1.00 89.00 428 ARG A O 1
ATOM 3273 N N . ASP A 1 429 ? 1.489 12.801 -27.833 1.00 89.00 429 ASP A N 1
ATOM 3274 C CA . ASP A 1 429 ? 0.463 13.800 -27.525 1.00 89.00 429 ASP A CA 1
ATOM 3275 C C . ASP A 1 429 ? -0.628 13.167 -26.656 1.00 89.00 429 ASP A C 1
ATOM 3277 O O . ASP A 1 429 ? -0.937 13.688 -25.586 1.00 89.00 429 ASP A O 1
ATOM 3281 N N . ILE A 1 430 ? -1.087 11.965 -27.026 1.00 89.25 430 ILE A N 1
ATOM 3282 C CA . ILE A 1 430 ? -2.013 11.168 -26.211 1.00 89.25 430 ILE A CA 1
ATOM 3283 C C . ILE A 1 430 ? -1.425 10.934 -24.817 1.00 89.25 430 ILE A C 1
ATOM 3285 O O . ILE A 1 430 ? -2.105 11.178 -23.827 1.00 89.25 430 ILE A O 1
ATOM 3289 N N . ALA A 1 431 ? -0.150 10.537 -24.717 1.00 89.75 431 ALA A N 1
ATOM 3290 C CA . ALA A 1 431 ? 0.522 10.312 -23.435 1.00 89.75 431 ALA A CA 1
ATOM 3291 C C . ALA A 1 431 ? 0.486 11.536 -22.510 1.00 89.75 431 ALA A C 1
ATOM 3293 O O . ALA A 1 431 ? 0.382 11.384 -21.296 1.00 89.75 431 ALA A O 1
ATOM 3294 N N . SER A 1 432 ? 0.559 12.742 -23.077 1.00 88.94 432 SER A N 1
ATOM 3295 C CA . SER A 1 432 ? 0.501 13.994 -22.318 1.00 88.94 432 SER A CA 1
ATOM 3296 C C . SER A 1 432 ? -0.909 14.390 -21.865 1.00 88.94 432 SER A C 1
ATOM 3298 O O . SER A 1 432 ? -1.045 15.197 -20.948 1.00 88.94 432 SER A O 1
ATOM 3300 N N . GLU A 1 433 ? -1.945 13.817 -22.483 1.00 90.12 433 GLU A N 1
ATOM 3301 C CA . GLU A 1 433 ? -3.357 14.072 -22.173 1.00 90.12 433 GLU A CA 1
ATOM 3302 C C . GLU A 1 433 ? -3.971 13.020 -21.236 1.00 90.12 433 GLU A C 1
ATOM 3304 O O . GLU A 1 433 ? -5.042 13.263 -20.673 1.00 90.12 433 GLU A O 1
ATOM 3309 N N . ILE A 1 434 ? -3.306 11.873 -21.034 1.00 90.12 434 ILE A N 1
ATOM 3310 C CA . ILE A 1 434 ? -3.777 10.839 -20.105 1.00 90.12 434 ILE A CA 1
ATOM 3311 C C . ILE A 1 434 ? -3.878 11.413 -18.691 1.00 90.12 434 ILE A C 1
ATOM 3313 O O . ILE A 1 434 ? -2.933 11.999 -18.160 1.00 90.12 434 ILE A O 1
ATOM 3317 N N . THR A 1 435 ? -5.010 11.155 -18.040 1.00 89.94 435 THR A N 1
ATOM 3318 C CA . THR A 1 435 ? -5.166 11.365 -16.600 1.00 89.94 435 THR A CA 1
ATOM 3319 C C . THR A 1 435 ? -5.303 10.021 -15.901 1.00 89.94 435 THR A C 1
ATOM 3321 O O . THR A 1 435 ? -6.081 9.157 -16.309 1.00 89.94 435 THR A O 1
ATOM 3324 N N . TYR A 1 436 ? -4.515 9.831 -14.846 1.00 89.25 436 TYR A N 1
ATOM 3325 C CA . TYR A 1 436 ? -4.576 8.647 -14.001 1.00 89.25 436 TYR A CA 1
ATOM 3326 C C . TYR A 1 436 ? -4.556 9.091 -12.543 1.00 89.25 436 TYR A C 1
ATOM 3328 O O . TYR A 1 436 ? -3.538 9.558 -12.031 1.00 89.25 436 TYR A O 1
ATOM 3336 N N . GLU A 1 437 ? -5.710 8.976 -11.897 1.00 89.19 437 GLU A N 1
ATOM 3337 C CA . GLU A 1 437 ? -5.936 9.368 -10.513 1.00 89.19 437 GLU A CA 1
ATOM 3338 C C . GLU A 1 437 ? -6.320 8.135 -9.690 1.00 89.19 437 GLU A C 1
ATOM 3340 O O . GLU A 1 437 ? -7.050 7.248 -10.151 1.00 89.19 437 GLU A O 1
ATOM 3345 N N . LEU A 1 438 ? -5.840 8.090 -8.453 1.00 87.00 438 LEU A N 1
ATOM 3346 C CA . LEU A 1 438 ? -6.203 7.069 -7.474 1.00 87.00 438 LEU A CA 1
ATOM 3347 C C . LEU A 1 438 ? -6.860 7.725 -6.270 1.00 87.00 438 LEU A C 1
ATOM 3349 O O . LEU A 1 438 ? -6.569 8.878 -5.981 1.00 87.00 438 LEU A O 1
ATOM 3353 N N . ILE A 1 439 ? -7.683 6.975 -5.545 1.00 87.12 439 ILE A N 1
ATOM 3354 C CA . ILE A 1 439 ? -8.182 7.330 -4.211 1.00 87.12 439 ILE A CA 1
ATOM 3355 C C . ILE A 1 439 ? -8.004 6.122 -3.287 1.00 87.12 439 ILE A C 1
ATOM 3357 O O . ILE A 1 439 ? -8.456 5.031 -3.642 1.00 87.12 439 ILE A O 1
ATOM 3361 N N . PRO A 1 440 ? -7.342 6.242 -2.125 1.00 85.25 440 PRO A N 1
ATOM 3362 C CA . PRO A 1 440 ? -7.114 5.110 -1.250 1.00 85.25 440 PRO A CA 1
ATOM 3363 C C . PRO A 1 440 ? -8.400 4.814 -0.484 1.00 85.25 440 PRO A C 1
ATOM 3365 O O . PRO A 1 440 ? -9.102 5.714 -0.015 1.00 85.25 440 PRO A O 1
ATOM 3368 N N . ILE A 1 441 ? -8.689 3.529 -0.334 1.00 83.31 441 ILE A N 1
ATOM 3369 C CA . ILE A 1 441 ? -9.721 3.029 0.565 1.00 83.31 441 ILE A CA 1
ATOM 3370 C C . ILE A 1 441 ? -9.002 2.633 1.849 1.00 83.31 441 ILE A C 1
ATOM 3372 O O . ILE A 1 441 ? -8.268 1.641 1.878 1.00 83.31 441 ILE A O 1
ATOM 3376 N N . ILE A 1 442 ? -9.195 3.427 2.897 1.00 83.62 442 ILE A N 1
ATOM 3377 C CA . ILE A 1 442 ? -8.515 3.267 4.181 1.00 83.62 442 ILE A CA 1
ATOM 3378 C C . ILE A 1 442 ? -9.447 2.514 5.128 1.00 83.62 442 ILE A C 1
ATOM 3380 O O . ILE A 1 442 ? -10.626 2.852 5.260 1.00 83.62 442 ILE A O 1
ATOM 3384 N N . ILE A 1 443 ? -8.926 1.476 5.781 1.00 82.94 443 ILE A N 1
ATOM 3385 C CA . ILE A 1 443 ? -9.558 0.858 6.945 1.00 82.94 443 ILE A CA 1
ATOM 3386 C C . ILE A 1 443 ? -8.853 1.351 8.194 1.00 82.94 443 ILE A C 1
ATOM 3388 O O . ILE A 1 443 ? -7.653 1.144 8.334 1.00 82.94 443 ILE A O 1
ATOM 3392 N N . THR A 1 444 ? -9.623 1.917 9.115 1.00 83.94 444 THR A N 1
ATOM 3393 C CA . THR A 1 444 ? -9.193 2.209 10.482 1.00 83.94 444 THR A CA 1
ATOM 3394 C C . THR A 1 444 ? -9.699 1.090 11.395 1.00 83.94 444 THR A C 1
ATOM 3396 O O . THR A 1 444 ? -10.911 0.972 11.599 1.00 83.94 444 THR A O 1
ATOM 3399 N N . ASP A 1 445 ? -8.798 0.258 11.923 1.00 81.25 445 ASP A N 1
ATOM 3400 C CA . ASP A 1 445 ? -9.101 -0.822 12.877 1.00 81.25 445 ASP A CA 1
ATOM 3401 C C . ASP A 1 445 ? -8.468 -0.528 14.243 1.00 81.25 445 ASP A C 1
ATOM 3403 O O . ASP A 1 445 ? -7.416 -1.057 14.600 1.00 81.25 445 ASP A O 1
ATOM 3407 N N . GLU A 1 446 ? -9.105 0.362 15.003 1.00 83.19 446 GLU A N 1
ATOM 3408 C CA . GLU A 1 446 ? -8.640 0.742 16.338 1.00 83.19 446 GLU A CA 1
ATOM 3409 C C . GLU A 1 446 ? -8.715 -0.439 17.329 1.00 83.19 446 GLU A C 1
ATOM 3411 O O . GLU A 1 446 ? -9.675 -1.227 17.311 1.00 83.19 446 GLU A O 1
ATOM 3416 N N . PRO A 1 447 ? -7.736 -0.569 18.244 1.00 83.69 447 PRO A N 1
ATOM 3417 C CA . PRO A 1 447 ? -7.816 -1.529 19.332 1.00 83.69 447 PRO A CA 1
ATOM 3418 C C . PRO A 1 447 ? -8.929 -1.141 20.323 1.00 83.69 447 PRO A C 1
ATOM 3420 O O . PRO A 1 447 ? -9.384 0.006 20.352 1.00 83.69 447 PRO A O 1
ATOM 3423 N N . PRO A 1 448 ? -9.379 -2.076 21.179 1.00 84.88 448 PRO A N 1
ATOM 3424 C CA . PRO A 1 448 ? -10.248 -1.738 22.301 1.00 84.88 448 PRO A CA 1
ATOM 3425 C C . PRO A 1 448 ? -9.617 -0.646 23.180 1.00 84.88 448 PRO A C 1
ATOM 3427 O O . PRO A 1 448 ? -8.405 -0.682 23.409 1.00 84.88 448 PRO A O 1
ATOM 3430 N N . PRO A 1 449 ? -10.402 0.308 23.711 1.00 90.19 449 PRO A N 1
ATOM 3431 C CA . PRO A 1 449 ? -9.874 1.294 24.637 1.00 90.19 449 PRO A CA 1
ATOM 3432 C C . PRO A 1 449 ? -9.433 0.599 25.926 1.00 90.19 449 PRO A C 1
ATOM 3434 O O . PRO A 1 449 ? -10.091 -0.329 26.404 1.00 90.19 449 PRO A O 1
ATOM 3437 N N . VAL A 1 450 ? -8.331 1.069 26.499 1.00 91.12 450 VAL A N 1
ATOM 3438 C CA . VAL A 1 450 ? -7.815 0.587 27.780 1.00 91.12 450 VAL A CA 1
ATOM 3439 C C . VAL A 1 450 ? -7.711 1.776 28.720 1.00 91.12 450 VAL A C 1
ATOM 3441 O O . VAL A 1 450 ? -7.169 2.812 28.344 1.00 91.12 450 VAL A O 1
ATOM 3444 N N . ALA A 1 451 ? -8.250 1.645 29.928 1.00 92.69 451 ALA A N 1
ATOM 3445 C CA . ALA A 1 451 ? -8.186 2.676 30.956 1.00 92.69 451 ALA A CA 1
ATOM 3446 C C . ALA A 1 451 ? -7.486 2.163 32.214 1.00 92.69 451 ALA A C 1
ATOM 3448 O O . ALA A 1 451 ? -7.715 1.028 32.633 1.00 92.69 451 ALA A O 1
ATOM 3449 N N . PHE A 1 452 ? -6.677 3.020 32.830 1.00 93.19 452 PHE A N 1
ATOM 3450 C CA . PHE A 1 452 ? -5.986 2.769 34.086 1.00 93.19 452 PHE A CA 1
ATOM 3451 C C . PHE A 1 452 ? -6.147 3.956 35.034 1.00 93.19 452 PHE A C 1
ATOM 3453 O O . PHE A 1 452 ? -5.809 5.085 34.680 1.00 93.19 452 PHE A O 1
ATOM 3460 N N . ASN A 1 453 ? -6.670 3.692 36.232 1.00 91.31 453 ASN A N 1
ATOM 3461 C CA . ASN A 1 453 ? -6.986 4.676 37.272 1.00 91.31 453 ASN A CA 1
ATOM 3462 C C . ASN A 1 453 ? -7.650 5.947 36.707 1.00 91.31 453 ASN A C 1
ATOM 3464 O O . ASN A 1 453 ? -7.172 7.060 36.914 1.00 91.31 453 ASN A O 1
ATOM 3468 N N . GLY A 1 454 ? -8.689 5.763 35.889 1.00 89.00 454 GLY A N 1
ATOM 3469 C CA . GLY A 1 454 ? -9.443 6.864 35.282 1.00 89.00 454 GLY A CA 1
ATOM 3470 C C . GLY A 1 454 ? -8.836 7.495 34.029 1.00 89.00 454 GLY A C 1
ATOM 3471 O O . GLY A 1 454 ? -9.493 8.300 33.371 1.00 89.00 454 GLY A O 1
ATOM 3472 N N . THR A 1 455 ? -7.619 7.114 33.641 1.00 92.81 455 THR A N 1
ATOM 3473 C CA . THR A 1 455 ? -6.935 7.667 32.464 1.00 92.81 455 THR A CA 1
ATOM 3474 C C . THR A 1 455 ? -6.944 6.670 31.311 1.00 92.81 455 THR A C 1
ATOM 3476 O O . THR A 1 455 ? -6.604 5.503 31.495 1.00 92.81 455 THR A O 1
ATOM 3479 N N . LEU A 1 456 ? -7.310 7.118 30.106 1.00 92.12 456 LEU A N 1
ATOM 3480 C CA . LEU A 1 456 ? -7.180 6.302 28.896 1.00 92.12 456 LEU A CA 1
ATOM 3481 C C . LEU A 1 456 ? -5.707 6.161 28.513 1.00 92.12 456 LEU A C 1
ATOM 3483 O O . LEU A 1 456 ? -4.983 7.151 28.433 1.00 92.12 456 LEU A O 1
ATOM 3487 N N . ILE A 1 457 ? -5.283 4.925 28.276 1.00 89.75 457 ILE A N 1
ATOM 3488 C CA . ILE A 1 457 ? -3.932 4.601 27.835 1.00 89.75 457 ILE A CA 1
ATOM 3489 C C . ILE A 1 457 ? -3.839 4.893 26.340 1.00 89.75 457 ILE A C 1
ATOM 3491 O O . ILE A 1 457 ? -4.634 4.379 25.547 1.00 89.75 457 ILE A O 1
ATOM 3495 N N . ASP A 1 458 ? -2.855 5.705 25.965 1.00 84.69 458 ASP A N 1
ATOM 3496 C CA . ASP A 1 458 ? -2.495 5.879 24.567 1.00 84.69 458 ASP A CA 1
ATOM 3497 C C . ASP A 1 458 ? -1.850 4.590 24.049 1.00 84.69 458 ASP A C 1
ATOM 3499 O O . ASP A 1 458 ? -0.878 4.086 24.610 1.00 84.69 458 ASP A O 1
ATOM 3503 N N . GLN A 1 459 ? -2.444 4.030 23.002 1.00 81.31 459 GLN A N 1
ATOM 3504 C CA . GLN A 1 459 ? -1.970 2.810 22.351 1.00 81.31 459 GLN A CA 1
ATOM 3505 C C . GLN A 1 459 ? -1.283 3.121 21.007 1.00 81.31 459 GLN A C 1
ATOM 3507 O O . GLN A 1 459 ? -0.888 2.200 20.297 1.00 81.31 459 GLN A O 1
ATOM 3512 N N . SER A 1 460 ? -1.159 4.404 20.636 1.00 74.94 460 SER A N 1
ATOM 3513 C CA . SER A 1 460 ? -0.642 4.848 19.335 1.00 74.94 460 SER A CA 1
ATOM 3514 C C . SER A 1 460 ? 0.881 4.764 19.194 1.00 74.94 460 SER A C 1
ATOM 3516 O O . SER A 1 460 ? 1.393 4.944 18.091 1.00 74.94 460 SER A O 1
ATOM 3518 N N . ASP A 1 461 ? 1.595 4.396 20.263 1.00 67.00 461 ASP A N 1
ATOM 3519 C CA . ASP A 1 461 ? 3.055 4.203 20.301 1.00 67.00 461 ASP A CA 1
ATOM 3520 C C . ASP A 1 461 ? 3.564 3.037 19.409 1.00 67.00 461 ASP A C 1
ATOM 3522 O O . ASP A 1 461 ? 4.724 2.636 19.497 1.00 67.00 461 ASP A O 1
ATOM 3526 N N . GLY A 1 462 ? 2.718 2.462 18.549 1.00 57.03 462 GLY A N 1
ATOM 3527 C CA . GLY A 1 462 ? 3.075 1.398 17.616 1.00 57.03 462 GLY A CA 1
ATOM 3528 C C . GLY A 1 462 ? 3.856 1.917 16.407 1.00 57.03 462 GLY A C 1
ATOM 3529 O O . GLY A 1 462 ? 3.385 2.780 15.669 1.00 57.03 462 GLY A O 1
ATOM 3530 N N . ILE A 1 463 ? 5.031 1.338 16.162 1.00 55.16 463 ILE A N 1
ATOM 3531 C CA . ILE A 1 463 ? 5.756 1.477 14.893 1.00 55.16 463 ILE A CA 1
ATOM 3532 C C . ILE A 1 463 ? 5.461 0.219 14.072 1.00 55.16 463 ILE A C 1
ATOM 3534 O O . ILE A 1 463 ? 5.533 -0.890 14.604 1.00 55.16 463 ILE A O 1
ATOM 3538 N N . ALA A 1 464 ? 5.106 0.381 12.793 1.00 49.47 464 ALA A N 1
ATOM 3539 C CA . ALA A 1 464 ? 4.996 -0.743 11.869 1.00 49.47 464 ALA A CA 1
ATOM 3540 C C . ALA A 1 464 ? 6.394 -1.347 11.669 1.00 49.47 464 ALA A C 1
ATOM 3542 O O . ALA A 1 464 ? 7.235 -0.775 10.978 1.00 49.47 464 ALA A O 1
ATOM 3543 N N . ASP A 1 465 ? 6.649 -2.473 12.329 1.00 45.19 465 ASP A N 1
ATOM 3544 C CA . ASP A 1 465 ? 7.934 -3.156 12.277 1.00 45.19 465 ASP A CA 1
ATOM 3545 C C . ASP A 1 465 ? 8.020 -4.029 11.018 1.00 45.19 465 ASP A C 1
ATOM 3547 O O . ASP A 1 465 ? 7.517 -5.153 10.976 1.00 45.19 465 ASP A O 1
ATOM 3551 N N . ASN A 1 466 ? 8.615 -3.471 9.965 1.00 44.47 466 ASN A N 1
ATOM 3552 C CA . ASN A 1 466 ? 8.905 -4.192 8.725 1.00 44.47 466 ASN A CA 1
ATOM 3553 C C . ASN A 1 466 ? 10.311 -4.824 8.731 1.00 44.47 466 ASN A C 1
ATOM 3555 O O . ASN A 1 466 ? 10.667 -5.501 7.764 1.00 44.47 466 ASN A O 1
ATOM 3559 N N . ASP A 1 467 ? 11.105 -4.617 9.789 1.00 45.50 467 ASP A N 1
ATOM 3560 C CA . ASP A 1 467 ? 12.472 -5.122 9.899 1.00 45.50 467 ASP A CA 1
ATOM 3561 C C . ASP A 1 467 ? 12.543 -6.248 10.950 1.00 45.50 467 ASP A C 1
ATOM 3563 O O . ASP A 1 467 ? 12.443 -6.006 12.151 1.00 45.50 467 ASP A O 1
ATOM 3567 N N . PRO A 1 468 ? 12.784 -7.509 10.546 1.00 45.75 468 PRO A N 1
ATOM 3568 C CA . PRO A 1 468 ? 12.900 -8.624 11.487 1.00 45.75 468 PRO A CA 1
ATOM 3569 C C . PRO A 1 468 ? 14.100 -8.506 12.450 1.00 45.75 468 PRO A C 1
ATOM 3571 O O . PRO A 1 468 ? 14.266 -9.368 13.316 1.00 45.75 468 PRO A O 1
ATOM 3574 N N . THR A 1 469 ? 14.959 -7.493 12.291 1.00 49.97 469 THR A N 1
ATOM 3575 C CA . THR A 1 469 ? 16.102 -7.199 13.162 1.00 49.97 469 THR A CA 1
ATOM 3576 C C . THR A 1 469 ? 15.842 -6.092 14.184 1.00 49.97 469 THR A C 1
ATOM 3578 O O . THR A 1 469 ? 16.709 -5.863 15.036 1.00 49.97 469 THR A O 1
ATOM 3581 N N . THR A 1 470 ? 14.662 -5.457 14.174 1.00 51.56 470 THR A N 1
ATOM 3582 C CA . THR A 1 470 ? 14.299 -4.433 15.158 1.00 51.56 470 THR A CA 1
ATOM 3583 C C . THR A 1 470 ? 14.366 -5.019 16.564 1.00 51.56 470 THR A C 1
ATOM 3585 O O . THR A 1 470 ? 13.579 -5.868 16.986 1.00 51.56 470 THR A O 1
ATOM 3588 N N . VAL A 1 471 ? 15.369 -4.582 17.322 1.00 50.44 471 VAL A N 1
ATOM 3589 C CA . VAL A 1 471 ? 15.539 -4.995 18.711 1.00 50.44 471 VAL A CA 1
ATOM 3590 C C . VAL A 1 471 ? 14.422 -4.344 19.525 1.00 50.44 471 VAL A C 1
ATOM 3592 O O . VAL A 1 471 ? 14.195 -3.140 19.421 1.00 50.44 471 VAL A O 1
ATOM 3595 N N . GLN A 1 472 ? 13.778 -5.121 20.398 1.00 50.16 472 GLN A N 1
ATOM 3596 C CA . GLN A 1 472 ? 12.684 -4.734 21.307 1.00 50.16 472 GLN A CA 1
ATOM 3597 C C . GLN A 1 472 ? 13.046 -3.616 22.324 1.00 50.16 472 GLN A C 1
ATOM 3599 O O . GLN A 1 472 ? 12.381 -3.455 23.340 1.00 50.16 472 GLN A O 1
ATOM 3604 N N . GLY A 1 473 ? 14.122 -2.855 22.099 1.00 47.91 473 GLY A N 1
ATOM 3605 C CA . GLY A 1 473 ? 14.585 -1.762 22.952 1.00 47.91 473 GLY A CA 1
ATOM 3606 C C . GLY A 1 473 ? 13.825 -0.444 22.767 1.00 47.91 473 GLY A C 1
ATOM 3607 O O . GLY A 1 473 ? 13.899 0.408 23.645 1.00 47.91 473 GLY A O 1
ATOM 3608 N N . SER A 1 474 ? 13.079 -0.266 21.671 1.00 53.19 474 SER A N 1
ATOM 3609 C CA . SER A 1 474 ? 12.319 0.972 21.412 1.00 53.19 474 SER A CA 1
ATOM 3610 C C . SER A 1 474 ? 10.940 1.009 22.083 1.00 53.19 474 SER A C 1
ATOM 3612 O O . SER A 1 474 ? 10.354 2.082 22.191 1.00 53.19 474 SER A O 1
ATOM 3614 N N . PHE A 1 475 ? 10.435 -0.130 22.573 1.00 59.56 475 PHE A N 1
ATOM 3615 C CA . PHE A 1 475 ? 9.100 -0.237 23.177 1.00 59.56 475 PHE A CA 1
ATOM 3616 C C . PHE A 1 475 ? 9.098 -0.280 24.712 1.00 59.56 475 PHE A C 1
ATOM 3618 O O . PHE A 1 475 ? 8.028 -0.164 25.293 1.00 59.56 475 PHE A O 1
ATOM 3625 N N . THR A 1 476 ? 10.272 -0.302 25.366 1.00 58.94 476 THR A N 1
ATOM 3626 C CA . THR A 1 476 ? 10.443 -0.506 26.825 1.00 58.94 476 THR A CA 1
ATOM 3627 C C . THR A 1 476 ? 9.855 0.580 27.753 1.00 58.94 476 THR A C 1
ATOM 3629 O O . THR A 1 476 ? 10.098 0.558 28.958 1.00 58.94 476 THR A O 1
ATOM 3632 N N . ASN A 1 477 ? 9.175 1.599 27.212 1.00 67.19 477 ASN A N 1
ATOM 3633 C CA . ASN A 1 477 ? 8.642 2.747 27.961 1.00 67.19 477 ASN A CA 1
ATOM 3634 C C . ASN A 1 477 ? 7.259 3.218 27.472 1.00 67.19 477 ASN A C 1
ATOM 3636 O O . ASN A 1 477 ? 6.869 4.343 27.798 1.00 67.19 477 ASN A O 1
ATOM 3640 N N . THR A 1 478 ? 6.525 2.407 26.704 1.00 77.38 478 THR A N 1
ATOM 3641 C CA . THR A 1 478 ? 5.167 2.780 26.259 1.00 77.38 478 THR A CA 1
ATOM 3642 C C . THR A 1 478 ? 4.228 2.993 27.449 1.00 77.38 478 THR A C 1
ATOM 3644 O O . THR A 1 478 ? 4.437 2.436 28.534 1.00 77.38 478 THR A O 1
ATOM 3647 N N . ALA A 1 479 ? 3.165 3.780 27.259 1.00 82.44 479 ALA A N 1
ATOM 3648 C CA . ALA A 1 479 ? 2.182 4.027 28.319 1.00 82.44 479 ALA A CA 1
ATOM 3649 C C . ALA A 1 479 ? 1.597 2.714 28.882 1.00 82.44 479 ALA A C 1
ATOM 3651 O O . ALA A 1 479 ? 1.424 2.572 30.094 1.00 82.44 479 ALA A O 1
ATOM 3652 N N . MET A 1 480 ? 1.368 1.723 28.014 1.00 83.88 480 MET A N 1
ATOM 3653 C CA . MET A 1 480 ? 0.874 0.403 28.406 1.00 83.88 480 MET A CA 1
ATOM 3654 C C . MET A 1 480 ? 1.885 -0.377 29.260 1.00 83.88 480 MET A C 1
ATOM 3656 O O . MET A 1 480 ? 1.515 -0.933 30.293 1.00 83.88 480 MET A O 1
ATOM 3660 N N . GLU A 1 481 ? 3.164 -0.409 28.879 1.00 82.31 481 GLU A N 1
ATOM 3661 C CA . GLU A 1 481 ? 4.190 -1.120 29.653 1.00 82.31 481 GLU A CA 1
ATOM 3662 C C . GLU A 1 481 ? 4.431 -0.498 31.031 1.00 82.31 481 GLU A C 1
ATOM 3664 O O . GLU A 1 481 ? 4.630 -1.220 32.014 1.00 82.31 481 GLU A O 1
ATOM 3669 N N . GLN A 1 482 ? 4.359 0.832 31.139 1.00 83.75 482 GLN A N 1
ATOM 3670 C CA . GLN A 1 482 ? 4.448 1.520 32.428 1.00 83.75 482 GLN A CA 1
ATOM 3671 C C . GLN A 1 482 ? 3.300 1.113 33.357 1.00 83.75 482 GLN A C 1
ATOM 3673 O O . GLN A 1 482 ? 3.524 0.870 34.544 1.00 83.75 482 GLN A O 1
ATOM 3678 N N . VAL A 1 483 ? 2.084 0.994 32.818 1.00 86.69 483 VAL A N 1
ATOM 3679 C CA . VAL A 1 483 ? 0.909 0.539 33.570 1.00 86.69 483 VAL A CA 1
ATOM 3680 C C . VAL A 1 483 ? 1.054 -0.920 34.004 1.00 86.69 483 VAL A C 1
ATOM 3682 O O . VAL A 1 483 ? 0.835 -1.226 35.176 1.00 86.69 483 VAL A O 1
ATOM 3685 N N . LEU A 1 484 ? 1.484 -1.814 33.109 1.00 84.25 484 LEU A N 1
ATOM 3686 C CA . LEU A 1 484 ? 1.719 -3.223 33.447 1.00 84.25 484 LEU A CA 1
ATOM 3687 C C . LEU A 1 484 ? 2.797 -3.375 34.529 1.00 84.25 484 LEU A C 1
ATOM 3689 O O . LEU A 1 484 ? 2.597 -4.100 35.499 1.00 84.25 484 LEU A O 1
ATOM 3693 N N . THR A 1 485 ? 3.886 -2.608 34.433 1.00 84.06 485 THR A N 1
ATOM 3694 C CA . THR A 1 485 ? 4.950 -2.586 35.449 1.00 84.06 485 THR A CA 1
ATOM 3695 C C . THR A 1 485 ? 4.425 -2.121 36.812 1.00 84.06 485 THR A C 1
ATOM 3697 O O . THR A 1 485 ? 4.789 -2.682 37.847 1.00 84.06 485 THR A O 1
ATOM 3700 N N . GLN A 1 486 ? 3.552 -1.107 36.839 1.00 84.44 486 GLN A N 1
ATOM 3701 C CA . GLN A 1 486 ? 2.912 -0.648 38.077 1.00 84.44 486 GLN A CA 1
ATOM 3702 C C . GLN A 1 486 ? 1.985 -1.715 38.670 1.00 84.44 486 GLN A C 1
ATOM 3704 O O . GLN A 1 486 ? 2.013 -1.943 39.882 1.00 84.44 486 GLN A O 1
ATOM 3709 N N . MET A 1 487 ? 1.200 -2.395 37.831 1.00 82.31 487 MET A N 1
ATOM 3710 C CA . MET A 1 487 ? 0.323 -3.483 38.264 1.00 82.31 487 MET A CA 1
ATOM 3711 C C . MET A 1 487 ? 1.099 -4.674 38.837 1.00 82.31 487 MET A C 1
ATOM 3713 O O . MET A 1 487 ? 0.717 -5.187 39.890 1.00 82.31 487 MET A O 1
ATOM 3717 N N . ASP A 1 488 ? 2.205 -5.072 38.205 1.00 80.62 488 ASP A N 1
ATOM 3718 C CA . ASP A 1 488 ? 3.066 -6.162 38.680 1.00 80.62 488 ASP A CA 1
ATOM 3719 C C . ASP A 1 488 ? 3.737 -5.832 40.023 1.00 80.62 488 ASP A C 1
ATOM 3721 O O . ASP A 1 488 ? 3.947 -6.715 40.858 1.00 80.62 488 ASP A O 1
ATOM 3725 N N . ALA A 1 489 ? 4.050 -4.555 40.264 1.00 78.75 489 ALA A N 1
ATOM 3726 C CA . ALA A 1 489 ? 4.744 -4.115 41.471 1.00 78.75 489 ALA A CA 1
ATOM 3727 C C . ALA A 1 489 ? 3.854 -4.040 42.724 1.00 78.75 489 ALA A C 1
ATOM 3729 O O . ALA A 1 489 ? 4.368 -4.179 43.837 1.00 78.75 489 ALA A O 1
ATOM 3730 N N . GLY A 1 490 ? 2.548 -3.787 42.580 1.00 68.69 490 GLY A N 1
ATOM 3731 C CA . GLY A 1 490 ? 1.667 -3.536 43.729 1.00 68.69 490 GLY A CA 1
ATOM 3732 C C . GLY A 1 490 ? 0.318 -4.252 43.714 1.00 68.69 490 GLY A C 1
ATOM 3733 O O . GLY A 1 490 ? -0.475 -4.017 44.621 1.00 68.69 490 GLY A O 1
ATOM 3734 N N . GLY A 1 491 ? 0.065 -5.131 42.738 1.00 72.69 491 GLY A N 1
ATOM 3735 C CA . GLY A 1 491 ? -1.212 -5.827 42.583 1.00 72.69 491 GLY A CA 1
ATOM 3736 C C . GLY A 1 491 ? -2.326 -4.896 42.095 1.00 72.69 491 GLY A C 1
ATOM 3737 O O . GLY A 1 491 ? -2.341 -3.699 42.374 1.00 72.69 491 GLY A O 1
ATOM 3738 N N . GLY A 1 492 ? -3.286 -5.429 41.345 1.00 78.56 492 GLY A N 1
ATOM 3739 C CA . GLY A 1 492 ? -4.359 -4.614 40.785 1.00 78.56 492 GLY A CA 1
ATOM 3740 C C . GLY A 1 492 ? -5.533 -5.433 40.281 1.00 78.56 492 GLY A C 1
ATOM 3741 O O . GLY A 1 492 ? -5.496 -6.665 40.266 1.00 78.56 492 GLY A O 1
ATOM 3742 N N . ILE A 1 493 ? -6.586 -4.734 39.872 1.00 82.12 493 ILE A N 1
ATOM 3743 C CA . ILE A 1 493 ? -7.769 -5.353 39.276 1.00 82.12 493 ILE A CA 1
ATOM 3744 C C . ILE A 1 493 ? -7.664 -5.226 37.763 1.00 82.12 493 ILE A C 1
ATOM 3746 O O . ILE A 1 493 ? -7.439 -4.137 37.248 1.00 82.12 493 ILE A O 1
ATOM 3750 N N . ASN A 1 494 ? -7.851 -6.339 37.059 1.00 85.06 494 ASN A N 1
ATOM 3751 C CA . ASN A 1 494 ? -7.980 -6.365 35.609 1.00 85.06 494 ASN A CA 1
ATOM 3752 C C . ASN A 1 494 ? -9.403 -6.811 35.245 1.00 85.06 494 ASN A C 1
ATOM 3754 O O . ASN A 1 494 ? -9.829 -7.903 35.641 1.00 85.06 494 ASN A O 1
ATOM 3758 N N . LEU A 1 495 ? -10.125 -5.949 34.528 1.00 84.88 495 LEU A N 1
ATOM 3759 C CA . LEU A 1 495 ? -11.489 -6.167 34.058 1.00 84.88 495 LEU A CA 1
ATOM 3760 C C . LEU A 1 495 ? -11.533 -6.093 32.536 1.00 84.88 495 LEU A C 1
ATOM 3762 O O . LEU A 1 495 ? -11.057 -5.132 31.936 1.00 84.88 495 LEU A O 1
ATOM 3766 N N . SER A 1 496 ? -12.192 -7.061 31.907 1.00 85.38 496 SER A N 1
ATOM 3767 C CA . SER A 1 496 ? -12.509 -6.994 30.480 1.00 85.38 496 SER A CA 1
ATOM 3768 C C . SER A 1 496 ? -14.001 -6.747 30.319 1.00 85.38 496 SER A C 1
ATOM 3770 O O . SER A 1 496 ? -14.795 -7.622 30.626 1.00 85.38 496 SER A O 1
ATOM 3772 N N . MET A 1 497 ? -14.392 -5.557 29.875 1.00 84.62 497 MET A N 1
ATOM 3773 C CA . MET A 1 497 ? -15.776 -5.093 29.777 1.00 84.62 497 MET A CA 1
ATOM 3774 C C . MET A 1 497 ? -16.066 -4.696 28.328 1.00 84.62 497 MET A C 1
ATOM 3776 O O . MET A 1 497 ? -16.101 -3.526 27.954 1.00 84.62 497 MET A O 1
ATOM 3780 N N . SER A 1 498 ? -16.273 -5.712 27.495 1.00 77.75 498 SER A N 1
ATOM 3781 C CA . SER A 1 498 ? -16.338 -5.624 26.030 1.00 77.75 498 SER A CA 1
ATOM 3782 C C . SER A 1 498 ? -17.532 -4.839 25.457 1.00 77.75 498 SER A C 1
ATOM 3784 O O . SER A 1 498 ? -17.665 -4.728 24.241 1.00 77.75 498 SER A O 1
ATOM 3786 N N . PHE A 1 499 ? -18.377 -4.276 26.319 1.00 78.06 499 PHE A N 1
ATOM 3787 C CA . PHE A 1 499 ? -19.543 -3.452 25.993 1.00 78.06 499 PHE A CA 1
ATOM 3788 C C . PHE A 1 499 ? -19.386 -1.982 26.427 1.00 78.06 499 PHE A C 1
ATOM 3790 O O . PHE A 1 499 ? -20.278 -1.184 26.160 1.00 78.06 499 PHE A O 1
ATOM 3797 N N . LEU A 1 500 ? -18.288 -1.614 27.102 1.00 85.50 500 LEU A N 1
ATOM 3798 C CA . LEU A 1 500 ? -18.054 -0.240 27.557 1.00 85.50 500 LEU A CA 1
ATOM 3799 C C . LEU A 1 500 ? -17.353 0.602 26.488 1.00 85.50 500 LEU A C 1
ATOM 3801 O O . LEU A 1 500 ? -16.346 0.188 25.912 1.00 85.50 500 LEU A O 1
ATOM 3805 N N . SER A 1 501 ? -17.836 1.824 26.282 1.00 87.06 501 SER A N 1
ATOM 3806 C CA . SER A 1 501 ? -17.146 2.856 25.503 1.00 87.06 501 SER A CA 1
ATOM 3807 C C . SER A 1 501 ? -15.873 3.353 26.205 1.00 87.06 501 SER A C 1
ATOM 3809 O O . SER A 1 501 ? -15.629 3.066 27.378 1.00 87.06 501 SER A O 1
ATOM 3811 N N . SER A 1 502 ? -15.054 4.147 25.509 1.00 88.06 502 SER A N 1
ATOM 3812 C CA . SER A 1 502 ? -13.817 4.712 26.068 1.00 88.06 502 SER A CA 1
ATOM 3813 C C . SER A 1 502 ? -14.059 5.552 27.331 1.00 88.06 502 SER A C 1
ATOM 3815 O O . SER A 1 502 ? -13.375 5.360 28.334 1.00 88.06 502 SER A O 1
ATOM 3817 N N . SER A 1 503 ? -15.067 6.430 27.336 1.00 90.00 503 SER A N 1
ATOM 3818 C CA . SER A 1 503 ? -15.414 7.233 28.518 1.00 90.00 503 SER A CA 1
ATOM 3819 C C . SER A 1 503 ? -15.918 6.385 29.685 1.00 90.00 503 SER A C 1
ATOM 3821 O O . SER A 1 503 ? -15.602 6.677 30.835 1.00 90.00 503 SER A O 1
ATOM 3823 N N . GLU A 1 504 ? -16.675 5.324 29.404 1.00 89.00 504 GLU A N 1
ATOM 3824 C CA . GLU A 1 504 ? -17.165 4.416 30.445 1.00 89.00 504 GLU A CA 1
ATOM 3825 C C . GLU A 1 504 ? -16.031 3.558 31.019 1.00 89.00 504 GLU A C 1
ATOM 3827 O O . GLU A 1 504 ? -15.994 3.325 32.221 1.00 89.00 504 GLU A O 1
ATOM 3832 N N . CYS A 1 505 ? -15.052 3.145 30.208 1.00 89.62 505 CYS A N 1
ATOM 3833 C CA . CYS A 1 505 ? -13.867 2.443 30.710 1.00 89.62 505 CYS A CA 1
ATOM 3834 C C . CYS A 1 505 ? -13.082 3.300 31.701 1.00 89.62 505 CYS A C 1
ATOM 3836 O O . CYS A 1 505 ? -12.719 2.822 32.777 1.00 89.62 505 CYS A O 1
ATOM 3838 N N . ALA A 1 506 ? -12.857 4.570 31.351 1.00 91.38 506 ALA A N 1
ATOM 3839 C CA . ALA A 1 506 ? -12.233 5.541 32.239 1.00 91.38 506 ALA A CA 1
ATOM 3840 C C . ALA A 1 506 ? -13.052 5.716 33.527 1.00 91.38 506 ALA A C 1
ATOM 3842 O O . ALA A 1 506 ? -12.512 5.538 34.614 1.00 91.38 506 ALA A O 1
ATOM 3843 N N . GLY A 1 507 ? -14.363 5.952 33.417 1.00 89.50 507 GLY A N 1
ATOM 3844 C CA . GLY A 1 507 ? -15.240 6.127 34.578 1.00 89.50 507 GLY A CA 1
ATOM 3845 C C . GLY A 1 507 ? -15.265 4.921 35.524 1.00 89.50 507 GLY A C 1
ATOM 3846 O O . GLY A 1 507 ? -15.179 5.098 36.739 1.00 89.50 507 GLY A O 1
ATOM 3847 N N . LEU A 1 508 ? -15.330 3.692 34.994 1.00 87.88 508 LEU A N 1
ATOM 3848 C CA . LEU A 1 508 ? -15.323 2.478 35.820 1.00 87.88 508 LEU A CA 1
ATOM 3849 C C . LEU A 1 508 ? -13.974 2.287 36.513 1.00 87.88 508 LEU A C 1
ATOM 3851 O O . LEU A 1 508 ? -13.929 1.956 37.696 1.00 87.88 508 LEU A O 1
ATOM 3855 N N . SER A 1 509 ? -12.884 2.486 35.769 1.00 90.50 509 SER A N 1
ATOM 3856 C CA . SER A 1 509 ? -11.520 2.387 36.283 1.00 90.50 509 SER A CA 1
ATOM 3857 C C . SER A 1 509 ? -11.286 3.374 37.433 1.00 90.50 509 SER A C 1
ATOM 3859 O O . SER A 1 509 ? -10.784 2.968 38.479 1.00 90.50 509 SER A O 1
ATOM 3861 N N . ASP A 1 510 ? -11.718 4.628 37.268 1.00 89.06 510 ASP A N 1
ATOM 3862 C CA . ASP A 1 510 ? -11.624 5.686 38.281 1.00 89.06 510 ASP A CA 1
ATOM 3863 C C . ASP A 1 510 ? -12.456 5.351 39.522 1.00 89.06 510 ASP A C 1
ATOM 3865 O O . ASP A 1 510 ? -11.933 5.262 40.629 1.00 89.06 510 ASP A O 1
ATOM 3869 N N . THR A 1 511 ? -13.742 5.042 39.318 1.00 84.94 511 THR A N 1
ATOM 3870 C CA . THR A 1 511 ? -14.694 4.752 40.401 1.00 84.94 511 THR A CA 1
ATOM 3871 C C . THR A 1 511 ? -14.215 3.588 41.263 1.00 84.94 511 THR A C 1
ATOM 3873 O O . THR A 1 511 ? -14.266 3.658 42.490 1.00 84.94 511 THR A O 1
ATOM 3876 N N . LEU A 1 512 ? -13.720 2.512 40.645 1.00 83.12 512 LEU A N 1
ATOM 3877 C CA . LEU A 1 512 ? -13.196 1.364 41.381 1.00 83.12 512 LEU A CA 1
ATOM 3878 C C . LEU A 1 512 ? -11.866 1.682 42.068 1.00 83.12 512 LEU A C 1
ATOM 3880 O O . LEU A 1 512 ? -11.675 1.271 43.212 1.00 83.12 512 LEU A O 1
ATOM 3884 N N . TYR A 1 513 ? -10.960 2.405 41.406 1.00 84.81 513 TYR A N 1
ATOM 3885 C CA . TYR A 1 513 ? -9.675 2.785 41.991 1.00 84.81 513 TYR A CA 1
ATOM 3886 C C . TYR A 1 513 ? -9.854 3.668 43.229 1.00 84.81 513 TYR A C 1
ATOM 3888 O O . TYR A 1 513 ? -9.306 3.354 44.291 1.00 84.81 513 TYR A O 1
ATOM 3896 N N . ASP A 1 514 ? -10.669 4.717 43.112 1.00 80.62 514 ASP A N 1
ATOM 3897 C CA . ASP A 1 514 ? -11.025 5.603 44.214 1.00 80.62 514 ASP A CA 1
ATOM 3898 C C . ASP A 1 514 ? -11.710 4.822 45.327 1.00 80.62 514 ASP A C 1
ATOM 3900 O O . ASP A 1 514 ? -11.335 4.945 46.491 1.00 80.62 514 ASP A O 1
ATOM 3904 N N . TYR A 1 515 ? -12.664 3.950 44.995 1.00 76.62 515 TYR A N 1
ATOM 3905 C CA . TYR A 1 515 ? -13.364 3.164 46.001 1.00 76.62 515 TYR A CA 1
ATOM 3906 C C . TYR A 1 515 ? -12.414 2.279 46.819 1.00 76.62 515 TYR A C 1
ATOM 3908 O O . TYR A 1 515 ? -12.481 2.293 48.052 1.00 76.62 515 TYR A O 1
ATOM 3916 N N . ILE A 1 516 ? -11.500 1.561 46.158 1.00 76.31 516 ILE A N 1
ATOM 3917 C CA . ILE A 1 516 ? -10.536 0.658 46.809 1.00 76.31 516 ILE A CA 1
ATOM 3918 C C . ILE A 1 516 ? -9.542 1.436 47.673 1.00 76.31 516 ILE A C 1
ATOM 3920 O O . ILE A 1 516 ? -9.251 1.026 48.795 1.00 76.31 516 ILE A O 1
ATOM 3924 N N . ASN A 1 517 ? -9.052 2.574 47.179 1.00 76.75 517 ASN A N 1
ATOM 3925 C CA . ASN A 1 517 ? -8.021 3.354 47.861 1.00 76.75 517 ASN A CA 1
ATOM 3926 C C . ASN A 1 517 ? -8.578 4.444 48.802 1.00 76.75 517 ASN A C 1
ATOM 3928 O O . ASN A 1 517 ? -7.797 5.103 49.492 1.00 76.75 517 ASN A O 1
ATOM 3932 N N . SER A 1 518 ? -9.904 4.629 48.873 1.00 68.94 518 SER A N 1
ATOM 3933 C CA . SER A 1 518 ? -10.548 5.695 49.662 1.00 68.94 518 SER A CA 1
ATOM 3934 C C . SER A 1 518 ? -10.454 5.528 51.182 1.00 68.94 518 SER A C 1
ATOM 3936 O O . SER A 1 518 ? -10.565 6.531 51.887 1.00 68.94 518 SER A O 1
ATOM 3938 N N . ASP A 1 519 ? -10.232 4.316 51.708 1.00 62.69 519 ASP A N 1
ATOM 3939 C CA . ASP A 1 519 ? -10.261 4.063 53.155 1.00 62.69 519 ASP A CA 1
ATOM 3940 C C . ASP A 1 519 ? -9.020 3.336 53.686 1.00 62.69 519 ASP A C 1
ATOM 3942 O O . ASP A 1 519 ? -8.691 2.218 53.295 1.00 62.69 519 ASP A O 1
ATOM 3946 N N . ASN A 1 520 ? -8.404 3.932 54.710 1.00 59.50 520 ASN A N 1
ATOM 3947 C CA . ASN A 1 520 ? -7.575 3.200 55.663 1.00 59.50 520 ASN A CA 1
ATOM 3948 C C . ASN A 1 520 ? -8.493 2.639 56.750 1.00 59.50 520 ASN A C 1
ATOM 3950 O O . ASN A 1 520 ? -9.071 3.401 57.530 1.00 59.50 520 ASN A O 1
ATOM 3954 N N . GLY A 1 521 ? -8.632 1.317 56.800 1.00 63.06 521 GLY A N 1
ATOM 3955 C CA . GLY A 1 521 ? -9.566 0.657 57.702 1.00 63.06 521 GLY A CA 1
ATOM 3956 C C . GLY A 1 521 ? -8.892 -0.158 58.799 1.00 63.06 521 GLY A C 1
ATOM 3957 O O . GLY A 1 521 ? -7.703 -0.489 58.775 1.00 63.06 521 GLY A O 1
ATOM 3958 N N . THR A 1 522 ? -9.687 -0.492 59.807 1.00 69.25 522 THR A N 1
ATOM 3959 C CA . THR A 1 522 ? -9.270 -1.373 60.897 1.00 69.25 522 THR A CA 1
ATOM 3960 C C . THR A 1 522 ? -10.275 -2.490 61.016 1.00 69.25 522 THR A C 1
ATOM 3962 O O . THR A 1 522 ? -11.444 -2.233 61.312 1.00 69.25 522 THR A O 1
ATOM 3965 N N . GLN A 1 523 ? -9.820 -3.727 60.832 1.00 78.88 523 GLN A N 1
ATOM 3966 C CA . GLN A 1 523 ? -10.667 -4.883 61.044 1.00 78.88 523 GLN A CA 1
ATOM 3967 C C . GLN A 1 523 ? -11.057 -4.928 62.522 1.00 78.88 523 GLN A C 1
ATOM 3969 O O . GLN A 1 523 ? -10.205 -5.028 63.412 1.00 78.88 523 GLN A O 1
ATOM 3974 N N . THR A 1 524 ? -12.356 -4.808 62.771 1.00 83.31 524 THR A N 1
ATOM 3975 C CA . THR A 1 524 ? -12.925 -4.744 64.114 1.00 83.31 524 THR A CA 1
ATOM 3976 C C . THR A 1 524 ? -14.052 -5.750 64.225 1.00 83.31 524 THR A C 1
ATOM 3978 O O . THR A 1 524 ? -15.024 -5.694 63.477 1.00 83.31 524 THR A O 1
ATOM 3981 N N . VAL A 1 525 ? -13.938 -6.663 65.183 1.00 86.75 525 VAL A N 1
ATOM 3982 C CA . VAL A 1 525 ? -15.002 -7.598 65.537 1.00 86.75 525 VAL A CA 1
ATOM 3983 C C . VAL A 1 525 ? -15.739 -7.042 66.749 1.00 86.75 525 VAL A C 1
ATOM 3985 O O . VAL A 1 525 ? -15.153 -6.835 67.816 1.00 86.75 525 VAL A O 1
ATOM 3988 N N . TYR A 1 526 ? -17.029 -6.785 66.580 1.00 87.38 526 TYR A N 1
ATOM 3989 C CA . TYR A 1 526 ? -17.936 -6.389 67.646 1.00 87.38 526 TYR A CA 1
ATOM 3990 C C . TYR A 1 526 ? -18.675 -7.618 68.149 1.00 87.38 526 TYR A C 1
ATOM 3992 O O . TYR A 1 526 ? -19.254 -8.363 67.363 1.00 87.38 526 TYR A O 1
ATOM 4000 N N . THR A 1 527 ? -18.683 -7.804 69.461 1.00 89.06 527 THR A N 1
ATOM 4001 C CA . THR A 1 527 ? -19.520 -8.804 70.118 1.00 89.06 527 THR A CA 1
ATOM 4002 C C . THR A 1 527 ? -20.701 -8.077 70.735 1.00 89.06 527 THR A C 1
ATOM 4004 O O . THR A 1 527 ? -20.526 -7.286 71.664 1.00 89.06 527 THR A O 1
ATOM 4007 N N . CYS A 1 528 ? -21.890 -8.317 70.201 1.00 88.19 528 CYS A N 1
ATOM 4008 C CA . CYS A 1 528 ? -23.112 -7.608 70.542 1.00 88.19 528 CYS A CA 1
ATOM 4009 C C . CYS A 1 528 ? -24.156 -8.532 71.173 1.00 88.19 528 CYS A C 1
ATOM 4011 O O . CYS A 1 528 ? -24.167 -9.745 70.941 1.00 88.19 528 CYS A O 1
ATOM 4013 N N . GLY A 1 529 ? -25.051 -7.934 71.952 1.00 85.38 529 GLY A N 1
ATOM 4014 C CA . GLY A 1 529 ? -26.213 -8.601 72.515 1.00 85.38 529 GLY A CA 1
ATOM 4015 C C . GLY A 1 529 ? -27.355 -8.822 71.513 1.00 85.38 529 GLY A C 1
ATOM 4016 O O . GLY A 1 529 ? -27.302 -8.339 70.377 1.00 85.38 529 GLY A O 1
ATOM 4017 N N . PRO A 1 530 ? -28.426 -9.519 71.940 1.00 81.56 530 PRO A N 1
ATOM 4018 C CA . PRO A 1 530 ? -29.562 -9.901 71.093 1.00 81.56 530 PRO A CA 1
ATOM 4019 C C . PRO A 1 530 ? -30.345 -8.737 70.470 1.00 81.56 530 PRO A C 1
ATOM 4021 O O . PRO A 1 530 ? -31.128 -8.954 69.551 1.00 81.56 530 PRO A O 1
ATOM 4024 N N . ASN A 1 531 ? -30.186 -7.508 70.976 1.00 82.75 531 ASN A N 1
ATOM 4025 C CA . ASN A 1 531 ? -30.881 -6.329 70.446 1.00 82.75 531 ASN A CA 1
ATOM 4026 C C . ASN A 1 531 ? -30.119 -5.645 69.300 1.00 82.75 531 ASN A C 1
ATOM 4028 O O . ASN A 1 531 ? -30.595 -4.648 68.751 1.00 82.75 531 ASN A O 1
ATOM 4032 N N . CYS A 1 532 ? -28.927 -6.139 68.958 1.00 83.25 532 CYS A N 1
ATOM 4033 C CA . CYS A 1 532 ? -28.156 -5.634 67.834 1.00 83.25 532 CYS A CA 1
ATOM 4034 C C . CYS A 1 532 ? -28.789 -6.078 66.515 1.00 83.25 532 CYS A C 1
ATOM 4036 O O . CYS A 1 532 ? -29.028 -7.266 66.302 1.00 83.25 532 CYS A O 1
ATOM 4038 N N . ASN A 1 533 ? -29.021 -5.123 65.611 1.00 82.81 533 ASN A N 1
ATOM 4039 C CA . ASN A 1 533 ? -29.566 -5.378 64.277 1.00 82.81 533 ASN A CA 1
ATOM 4040 C C . ASN A 1 533 ? -28.568 -4.940 63.188 1.00 82.81 533 ASN A C 1
ATOM 4042 O O . ASN A 1 533 ? -28.810 -3.955 62.475 1.00 82.81 533 ASN A O 1
ATOM 4046 N N . PRO A 1 534 ? -27.403 -5.608 63.094 1.00 83.00 534 PRO A N 1
ATOM 4047 C CA . PRO A 1 534 ? -26.407 -5.296 62.085 1.00 83.00 534 PRO A CA 1
ATOM 4048 C C . PRO A 1 534 ? -26.902 -5.748 60.708 1.00 83.00 534 PRO A C 1
ATOM 4050 O O . PRO A 1 534 ? -27.639 -6.724 60.579 1.00 83.00 534 PRO A O 1
ATOM 4053 N N . LYS A 1 535 ? -26.474 -5.047 59.659 1.00 79.62 535 LYS A N 1
ATOM 4054 C CA . LYS A 1 535 ? -26.797 -5.379 58.268 1.00 79.62 535 LYS A CA 1
ATOM 4055 C C . LYS A 1 535 ? -25.512 -5.406 57.448 1.00 79.62 535 LYS A C 1
ATOM 4057 O O . LYS A 1 535 ? -24.718 -4.474 57.546 1.00 79.62 535 LYS A O 1
ATOM 4062 N N . LEU A 1 536 ? -25.330 -6.450 56.636 1.00 78.12 536 LEU A N 1
ATOM 4063 C CA . LEU A 1 536 ? -24.200 -6.539 55.704 1.00 78.12 536 LEU A CA 1
ATOM 4064 C C . LEU A 1 536 ? -24.177 -5.325 54.758 1.00 78.12 536 LEU A C 1
ATOM 4066 O O . LEU A 1 536 ? -25.239 -4.792 54.410 1.00 78.12 536 LEU A O 1
ATOM 4070 N N . GLY A 1 537 ? -22.971 -4.867 54.416 1.00 72.94 537 GLY A N 1
ATOM 4071 C CA . GLY A 1 537 ? -22.718 -3.724 53.528 1.00 72.94 537 GLY A CA 1
ATOM 4072 C C . GLY A 1 537 ? -22.975 -2.343 54.145 1.00 72.94 537 GLY A C 1
ATOM 4073 O O . GLY A 1 537 ? -22.707 -1.327 53.510 1.00 72.94 537 GLY A O 1
ATOM 4074 N N . THR A 1 538 ? -23.477 -2.269 55.386 1.00 79.19 538 THR A N 1
ATOM 4075 C CA . THR A 1 538 ? -23.739 -0.987 56.070 1.00 79.19 538 THR A CA 1
ATOM 4076 C C . THR A 1 538 ? -22.432 -0.390 56.608 1.00 79.19 538 THR A C 1
ATOM 4078 O O . THR A 1 538 ? -21.618 -1.143 57.159 1.00 79.19 538 THR A O 1
ATOM 4081 N N . PRO A 1 539 ? -22.221 0.939 56.507 1.00 77.31 539 PRO A N 1
ATOM 4082 C CA . PRO A 1 539 ? -21.034 1.592 57.040 1.00 77.31 539 PRO A CA 1
ATOM 4083 C C . PRO A 1 539 ? -20.979 1.468 58.565 1.00 77.31 539 PRO A C 1
ATOM 4085 O O . PRO A 1 539 ? -21.981 1.626 59.267 1.00 77.31 539 PRO A O 1
ATOM 4088 N N . ALA A 1 540 ? -19.785 1.212 59.082 1.00 76.94 540 ALA A N 1
ATOM 4089 C CA . ALA A 1 540 ? -19.486 1.153 60.504 1.00 76.94 540 ALA A CA 1
ATOM 4090 C C . ALA A 1 540 ? -18.132 1.822 60.782 1.00 76.94 540 ALA A C 1
ATOM 4092 O O . ALA A 1 540 ? -17.390 2.187 59.872 1.00 76.94 540 ALA A O 1
ATOM 4093 N N . THR A 1 541 ? -17.794 2.039 62.054 1.00 75.44 541 THR A N 1
ATOM 4094 C CA . THR A 1 541 ? -16.513 2.670 62.398 1.00 75.44 541 THR A CA 1
ATOM 4095 C C . THR A 1 541 ? -15.347 1.808 61.903 1.00 75.44 541 THR A C 1
ATOM 4097 O O . THR A 1 541 ? -15.131 0.718 62.423 1.00 75.44 541 THR A O 1
ATOM 4100 N N . GLY A 1 542 ? -14.592 2.310 60.921 1.00 67.94 542 GLY A N 1
ATOM 4101 C CA . GLY A 1 542 ? -13.410 1.639 60.369 1.00 67.94 542 GLY A CA 1
ATOM 4102 C C . GLY A 1 542 ? -13.643 0.783 59.117 1.00 67.94 542 GLY A C 1
ATOM 4103 O O . GLY A 1 542 ? -12.703 0.092 58.724 1.00 67.94 542 GLY A O 1
ATOM 4104 N N . GLY A 1 543 ? -14.838 0.817 58.505 1.00 76.31 543 GLY A N 1
ATOM 4105 C CA . GLY A 1 543 ? -15.134 0.112 57.250 1.00 76.31 543 GLY A CA 1
ATOM 4106 C C . GLY A 1 543 ? -16.626 -0.177 57.037 1.00 76.31 543 GLY A C 1
ATOM 4107 O O . GLY A 1 543 ? -17.481 0.621 57.424 1.00 76.31 543 GLY A O 1
ATOM 4108 N N . VAL A 1 544 ? -16.956 -1.333 56.457 1.00 78.81 544 VAL A N 1
ATOM 4109 C CA . VAL A 1 544 ? -18.342 -1.823 56.325 1.00 78.81 544 VAL A CA 1
ATOM 4110 C C . VAL A 1 544 ? -18.507 -3.182 57.005 1.00 78.81 544 VAL A C 1
ATOM 4112 O O . VAL A 1 544 ? -17.534 -3.867 57.321 1.00 78.81 544 VAL A O 1
ATOM 4115 N N . ILE A 1 545 ? -19.748 -3.540 57.332 1.00 81.38 545 ILE A N 1
ATOM 4116 C CA . ILE A 1 545 ? -20.065 -4.826 57.964 1.00 81.38 545 ILE A CA 1
ATOM 4117 C C . ILE A 1 545 ? -19.976 -5.943 56.910 1.00 81.38 545 ILE A C 1
ATOM 4119 O O . ILE A 1 545 ? -20.862 -6.056 56.063 1.00 81.38 545 ILE A O 1
ATOM 4123 N N . ASN A 1 546 ? -18.952 -6.795 57.012 1.00 76.69 546 ASN A N 1
ATOM 4124 C CA . ASN A 1 546 ? -18.647 -7.841 56.020 1.00 76.69 546 ASN A CA 1
ATOM 4125 C C . ASN A 1 546 ? -19.129 -9.226 56.450 1.00 76.69 546 ASN A C 1
ATOM 4127 O O . ASN A 1 546 ? -19.421 -10.074 55.613 1.00 76.69 546 ASN A O 1
ATOM 4131 N N . ALA A 1 547 ? -19.216 -9.473 57.758 1.00 80.56 547 ALA A N 1
ATOM 4132 C CA . ALA A 1 547 ? -19.722 -10.733 58.281 1.00 80.56 547 ALA A CA 1
ATOM 4133 C C . ALA A 1 547 ? -20.542 -10.514 59.549 1.00 80.56 547 ALA A C 1
ATOM 4135 O O . ALA A 1 547 ? -20.206 -9.688 60.399 1.00 80.56 547 ALA A O 1
ATOM 4136 N N . ILE A 1 548 ? -21.611 -11.293 59.680 1.00 82.12 548 ILE A N 1
ATOM 4137 C CA . ILE A 1 548 ? -22.442 -11.361 60.878 1.00 82.12 548 ILE A CA 1
ATOM 4138 C C . ILE A 1 548 ? -22.575 -12.842 61.217 1.00 82.12 548 ILE A C 1
ATOM 4140 O O . ILE A 1 548 ? -23.059 -13.620 60.397 1.00 82.12 548 ILE A O 1
ATOM 4144 N N . SER A 1 549 ? -22.135 -13.246 62.406 1.00 84.81 549 SER A N 1
ATOM 4145 C CA . SER A 1 549 ? -22.342 -14.602 62.910 1.00 84.81 549 SER A CA 1
ATOM 4146 C C . SER A 1 549 ? -23.151 -14.580 64.199 1.00 84.81 549 SER A C 1
ATOM 4148 O O . SER A 1 549 ? -22.962 -13.729 65.065 1.00 84.81 549 SER A O 1
ATOM 4150 N N . TYR A 1 550 ? -24.083 -15.522 64.306 1.00 84.12 550 TYR A N 1
ATOM 4151 C CA . TYR A 1 550 ? -24.947 -15.690 65.467 1.00 84.12 550 TYR A CA 1
ATOM 4152 C C . TYR A 1 550 ? -24.503 -16.945 66.214 1.00 84.12 550 TYR A C 1
ATOM 4154 O O . TYR A 1 550 ? -24.497 -18.039 65.648 1.00 84.12 550 TYR A O 1
ATOM 4162 N N . GLN A 1 551 ? -24.110 -16.793 67.476 1.00 81.75 551 GLN A N 1
ATOM 4163 C CA . GLN A 1 551 ? -23.759 -17.909 68.352 1.00 81.75 551 GLN A CA 1
ATOM 4164 C C . GLN A 1 551 ? -24.854 -18.099 69.395 1.00 81.75 551 GLN A C 1
ATOM 4166 O O . GLN A 1 551 ? -25.086 -17.221 70.224 1.00 81.75 551 GLN A O 1
ATOM 4171 N N . TYR A 1 552 ? -25.520 -19.250 69.357 1.00 78.94 552 TYR A N 1
ATOM 4172 C CA . TYR A 1 552 ? -26.590 -19.600 70.288 1.00 78.94 552 TYR A CA 1
ATOM 4173 C C . TYR A 1 552 ? -26.015 -20.384 71.470 1.00 78.94 552 TYR A C 1
ATOM 4175 O O . TYR A 1 552 ? -25.437 -21.454 71.281 1.00 78.94 552 TYR A O 1
ATOM 4183 N N . THR A 1 553 ? -26.172 -19.856 72.684 1.00 68.38 553 THR A N 1
ATOM 4184 C CA . THR A 1 553 ? -25.758 -20.526 73.930 1.00 68.38 553 THR A CA 1
ATOM 4185 C C . THR A 1 553 ? -26.911 -21.287 74.585 1.00 68.38 553 THR A C 1
ATOM 4187 O O . THR A 1 553 ? -26.686 -22.341 75.175 1.00 68.38 553 THR A O 1
ATOM 4190 N N . ASP A 1 554 ? -28.146 -20.803 74.429 1.00 63.69 554 ASP A N 1
ATOM 4191 C CA . ASP A 1 554 ? -29.395 -21.495 74.765 1.00 63.69 554 ASP A CA 1
ATOM 4192 C C . ASP A 1 554 ? -30.561 -20.943 73.910 1.00 63.69 554 ASP A C 1
ATOM 4194 O O . ASP A 1 554 ? -30.378 -20.044 73.091 1.00 63.69 554 ASP A O 1
ATOM 4198 N N . SER A 1 555 ? -31.776 -21.481 74.057 1.00 57.84 555 SER A N 1
ATOM 4199 C CA . SER A 1 555 ? -32.943 -21.087 73.248 1.00 57.84 555 SER A CA 1
ATOM 4200 C C . SER A 1 555 ? -33.445 -19.648 73.475 1.00 57.84 555 SER A C 1
ATOM 4202 O O . SER A 1 555 ? -34.333 -19.220 72.744 1.00 57.84 555 SER A O 1
ATOM 4204 N N . ASN A 1 556 ? -32.895 -18.902 74.446 1.00 59.09 556 ASN A N 1
ATOM 4205 C CA . ASN A 1 556 ? -33.310 -17.530 74.781 1.00 59.09 556 ASN A CA 1
ATOM 4206 C C . ASN A 1 556 ? -32.156 -16.504 74.785 1.00 59.09 556 ASN A C 1
ATOM 4208 O O . ASN A 1 556 ? -32.411 -15.317 74.992 1.00 59.09 556 ASN A O 1
ATOM 4212 N N . SER A 1 557 ? -30.907 -16.921 74.561 1.00 69.94 557 SER A N 1
ATOM 4213 C CA . SER A 1 557 ? -29.730 -16.053 74.532 1.00 69.94 557 SER A CA 1
ATOM 4214 C C . SER A 1 557 ? -28.800 -16.426 73.380 1.00 69.94 557 SER A C 1
ATOM 4216 O O . SER A 1 557 ? -28.402 -17.579 73.189 1.00 69.94 557 SER A O 1
ATOM 4218 N N . TYR A 1 558 ? -28.447 -15.414 72.598 1.00 78.75 558 TYR A N 1
ATOM 4219 C CA . TYR A 1 558 ? -27.458 -15.529 71.543 1.00 78.75 558 TYR A CA 1
ATOM 4220 C C . TYR A 1 558 ? -26.582 -14.284 71.520 1.00 78.75 558 TYR A C 1
ATOM 4222 O O . TYR A 1 558 ? -26.982 -13.203 71.954 1.00 78.75 558 TYR A O 1
ATOM 4230 N N . ILE A 1 559 ? -25.371 -14.464 71.020 1.00 85.38 559 ILE A N 1
ATOM 4231 C CA . ILE A 1 559 ? -24.398 -13.4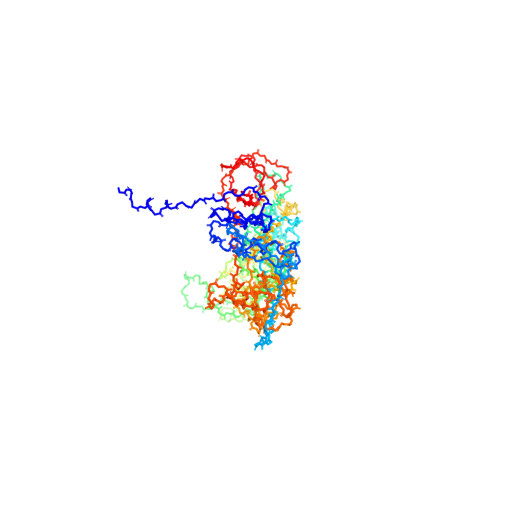02 70.818 1.00 85.38 559 ILE A CA 1
ATOM 4232 C C . ILE A 1 559 ? -24.292 -13.151 69.319 1.00 85.38 559 ILE A C 1
ATOM 4234 O O . ILE A 1 559 ? -24.255 -14.095 68.526 1.00 85.38 559 ILE A O 1
ATOM 4238 N N . VAL A 1 560 ? -24.241 -11.878 68.940 1.00 85.56 560 VAL A N 1
ATOM 4239 C CA . VAL A 1 560 ? -24.045 -11.453 67.554 1.00 85.56 560 VAL A CA 1
ATOM 4240 C C . VAL A 1 560 ? -22.608 -10.978 67.397 1.00 85.56 560 VAL A C 1
ATOM 4242 O O . VAL A 1 560 ? -22.213 -9.981 67.995 1.00 85.56 560 VAL A O 1
ATOM 4245 N N . SER A 1 561 ? -21.814 -11.679 66.598 1.00 87.00 561 SER A N 1
ATOM 4246 C CA . SER A 1 561 ? -20.469 -11.246 66.226 1.00 87.00 561 SER A CA 1
ATOM 4247 C C . SER A 1 561 ? -20.514 -10.551 64.871 1.00 87.00 561 SER A C 1
ATOM 4249 O O . SER A 1 561 ? -20.863 -11.162 63.863 1.00 87.00 561 SER A O 1
ATOM 4251 N N . VAL A 1 562 ? -20.161 -9.268 64.854 1.00 85.44 562 VAL A N 1
ATOM 4252 C CA . VAL A 1 562 ? -20.180 -8.406 63.669 1.00 85.44 562 VAL A CA 1
ATOM 4253 C C . VAL A 1 562 ? -18.749 -8.061 63.294 1.00 85.44 562 VAL A C 1
ATOM 4255 O O . VAL A 1 562 ? -18.060 -7.380 64.049 1.00 85.44 562 VAL A O 1
ATOM 4258 N N . THR A 1 563 ? -18.300 -8.511 62.129 1.00 85.56 563 THR A N 1
ATOM 4259 C CA . THR A 1 563 ? -16.978 -8.175 61.596 1.00 85.56 563 THR A CA 1
ATOM 4260 C C . THR A 1 563 ? -17.105 -6.976 60.671 1.00 85.56 563 THR A C 1
ATOM 4262 O O . THR A 1 563 ? -17.764 -7.054 59.633 1.00 85.56 563 THR A O 1
ATOM 4265 N N . VAL A 1 564 ? -16.449 -5.882 61.044 1.00 81.94 564 VAL A N 1
ATOM 4266 C CA . VAL A 1 564 ? -16.261 -4.696 60.208 1.00 81.94 564 VAL A CA 1
ATOM 4267 C C . VAL A 1 564 ? -14.872 -4.761 59.591 1.00 81.94 564 VAL A C 1
ATOM 4269 O O . VAL A 1 564 ? -13.895 -4.971 60.312 1.00 81.94 564 VAL A O 1
ATOM 4272 N N . SER A 1 565 ? -14.785 -4.626 58.272 1.00 75.12 565 SER A N 1
ATOM 4273 C CA . SER A 1 565 ? -13.530 -4.684 57.515 1.00 75.12 565 SER A CA 1
ATOM 4274 C C . SER A 1 565 ? -13.620 -3.787 56.272 1.00 75.12 565 SER A C 1
ATOM 4276 O O . SER A 1 565 ? -14.490 -2.917 56.208 1.00 75.12 565 SER A O 1
ATOM 4278 N N . ASN A 1 566 ? -12.684 -3.942 55.334 1.00 70.19 566 ASN A N 1
ATOM 4279 C CA . ASN A 1 566 ? -12.617 -3.228 54.062 1.00 70.19 566 ASN A CA 1
ATOM 4280 C C . ASN A 1 566 ? -13.978 -3.143 53.380 1.00 70.19 566 ASN A C 1
ATOM 4282 O O . ASN A 1 566 ? -14.794 -4.059 53.446 1.00 70.19 566 ASN A O 1
ATOM 4286 N N . LYS A 1 567 ? -14.197 -2.005 52.723 1.00 67.06 567 LYS A N 1
ATOM 4287 C CA . LYS A 1 567 ? -15.418 -1.703 51.985 1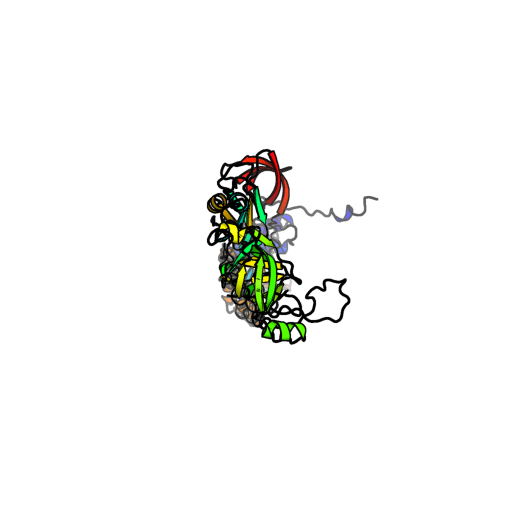.00 67.06 567 LYS A CA 1
ATOM 4288 C C . LYS A 1 567 ? -15.776 -2.795 50.973 1.00 67.06 567 LYS A C 1
ATOM 4290 O O . LYS A 1 567 ? -16.938 -3.123 50.851 1.00 67.06 567 LYS A O 1
ATOM 4295 N N . LEU A 1 568 ? -14.800 -3.402 50.305 1.00 63.03 568 LEU A N 1
ATOM 4296 C CA . LEU A 1 568 ? -15.020 -4.568 49.448 1.00 63.03 568 LEU A CA 1
ATOM 4297 C C . LEU A 1 568 ? -14.777 -5.856 50.227 1.00 63.03 568 LEU A C 1
ATOM 4299 O O . LEU A 1 568 ? -13.725 -5.998 50.841 1.00 63.03 568 LEU A O 1
ATOM 4303 N N . ILE A 1 569 ? -15.678 -6.836 50.133 1.00 55.34 569 ILE A N 1
ATOM 4304 C CA . ILE A 1 569 ? -15.424 -8.192 50.642 1.00 55.34 569 ILE A CA 1
ATOM 4305 C C . ILE A 1 569 ? -14.424 -8.882 49.684 1.00 55.34 569 ILE A C 1
ATOM 4307 O O . ILE A 1 569 ? -14.783 -9.709 48.849 1.00 55.34 569 ILE A O 1
ATOM 4311 N N . MET A 1 570 ? -13.146 -8.486 49.756 1.00 50.75 570 MET A N 1
ATOM 4312 C CA . MET A 1 570 ? -12.047 -8.904 48.868 1.00 50.75 570 MET A CA 1
ATOM 4313 C C . MET A 1 570 ? -11.470 -10.296 49.179 1.00 50.75 570 MET A C 1
ATOM 4315 O O . MET A 1 570 ? -10.268 -10.515 49.040 1.00 50.75 570 MET A O 1
ATOM 4319 N N . ASP A 1 571 ? -12.291 -11.287 49.517 1.00 46.28 571 ASP A N 1
ATOM 4320 C CA . ASP A 1 571 ? -11.828 -12.670 49.343 1.00 46.28 571 ASP A CA 1
ATOM 4321 C C . ASP A 1 571 ? -11.874 -12.993 47.830 1.00 46.28 571 ASP A C 1
ATOM 4323 O O . ASP A 1 571 ? -12.825 -13.575 47.312 1.00 46.28 571 ASP A O 1
ATOM 4327 N N . ASN A 1 572 ? -10.848 -12.532 47.097 1.00 47.22 572 ASN A N 1
ATOM 4328 C CA . ASN A 1 572 ? -10.465 -12.900 45.720 1.00 47.22 572 ASN A CA 1
ATOM 4329 C C . ASN A 1 572 ? -11.471 -12.674 44.562 1.00 47.22 572 ASN A C 1
ATOM 4331 O O . ASN A 1 572 ? -11.226 -13.150 43.456 1.00 47.22 572 ASN A O 1
ATOM 4335 N N . ASN A 1 573 ? -12.589 -11.964 44.750 1.00 52.81 573 ASN A N 1
ATOM 4336 C CA . ASN A 1 573 ? -13.748 -12.097 43.844 1.00 52.81 573 ASN A CA 1
ATOM 4337 C C . ASN A 1 573 ? -13.929 -11.064 42.707 1.00 52.81 573 ASN A C 1
ATOM 4339 O O . ASN A 1 573 ? -14.830 -11.260 41.882 1.00 52.81 573 ASN A O 1
ATOM 4343 N N . LEU A 1 574 ? -13.114 -10.001 42.645 1.00 60.69 574 LEU A N 1
ATOM 4344 C CA . LEU A 1 574 ? -13.105 -9.029 41.530 1.00 60.69 574 LEU A CA 1
ATOM 4345 C C . LEU A 1 574 ? -11.967 -9.263 40.521 1.00 60.69 574 LEU A C 1
ATOM 4347 O O . LEU A 1 574 ? -11.949 -8.643 39.460 1.00 60.69 574 LEU A O 1
ATOM 4351 N N . VAL A 1 575 ? -11.019 -10.152 40.826 1.00 58.09 575 VAL A N 1
ATOM 4352 C CA . VAL A 1 575 ? -9.902 -10.456 39.926 1.00 58.09 575 VAL A CA 1
ATOM 4353 C C . VAL A 1 575 ? -10.417 -11.317 38.771 1.00 58.09 575 VAL A C 1
ATOM 4355 O O . VAL A 1 575 ? -10.917 -12.417 38.994 1.00 58.09 575 VAL A O 1
ATOM 4358 N N . GLY A 1 576 ? -10.286 -10.829 37.534 1.00 60.12 576 GLY A N 1
ATOM 4359 C CA . GLY A 1 576 ? -10.590 -11.611 36.332 1.00 60.12 576 GLY A CA 1
ATOM 4360 C C . GLY A 1 576 ? -12.061 -11.625 35.912 1.00 60.12 576 GLY A C 1
ATOM 4361 O O . GLY A 1 576 ? -12.485 -12.552 35.221 1.00 60.12 576 GLY A O 1
ATOM 4362 N N . ILE A 1 577 ? -12.853 -10.617 36.294 1.00 68.94 577 ILE A N 1
ATOM 4363 C CA . ILE A 1 577 ? -14.202 -10.457 35.738 1.00 68.94 577 ILE A CA 1
ATOM 4364 C C . ILE A 1 577 ? -14.078 -10.137 34.246 1.00 68.94 577 ILE A C 1
ATOM 4366 O O . ILE A 1 577 ? -13.566 -9.092 33.841 1.00 68.94 577 ILE A O 1
ATOM 4370 N N . SER A 1 578 ? -14.581 -11.063 33.434 1.00 71.19 578 SER A N 1
ATOM 4371 C CA . SER A 1 578 ? -14.765 -10.890 32.003 1.00 71.19 578 SER A CA 1
ATOM 4372 C C . SER A 1 578 ? -16.250 -10.705 31.714 1.00 71.19 578 SER A C 1
ATOM 4374 O O . SER A 1 578 ? -17.072 -11.572 32.010 1.00 71.19 578 SER A O 1
ATOM 4376 N N . GLY A 1 579 ? -16.592 -9.580 31.109 1.00 63.31 579 GLY A N 1
ATOM 4377 C CA . GLY A 1 579 ? -17.859 -9.337 30.442 1.00 63.31 579 GLY A CA 1
ATOM 4378 C C . GLY A 1 579 ? -18.047 -10.206 29.203 1.00 63.31 579 GLY A C 1
ATOM 4379 O O . GLY A 1 579 ? -19.021 -10.012 28.512 1.00 63.31 579 GLY A O 1
ATOM 4380 N N . GLY A 1 580 ? -17.160 -11.159 28.903 1.00 62.88 580 GLY A N 1
ATOM 4381 C CA . GLY A 1 580 ? -17.312 -12.076 27.780 1.00 62.88 580 GLY A CA 1
ATOM 4382 C C . GLY A 1 580 ? -16.916 -11.472 26.427 1.00 62.88 580 GLY A C 1
ATOM 4383 O O . GLY A 1 580 ? -16.607 -10.280 26.317 1.00 62.88 580 GLY A O 1
ATOM 4384 N N . PRO A 1 581 ? -16.860 -12.306 25.376 1.00 55.28 581 PRO A N 1
ATOM 4385 C CA . PRO A 1 581 ? -16.504 -11.866 24.036 1.00 55.28 581 PRO A CA 1
ATOM 4386 C C . PRO A 1 581 ? -17.648 -11.074 23.398 1.00 55.28 581 PRO A C 1
ATOM 4388 O O . PRO A 1 581 ? -18.768 -11.559 23.261 1.00 55.28 581 PRO A O 1
ATOM 4391 N N . TYR A 1 582 ? -17.338 -9.868 22.936 1.00 52.28 582 TYR A N 1
ATOM 4392 C CA . TYR A 1 582 ? -18.234 -9.104 22.083 1.00 52.28 582 TYR A CA 1
ATOM 4393 C C . TYR A 1 582 ? -17.970 -9.464 20.617 1.00 52.28 582 TYR A C 1
ATOM 4395 O O . TYR A 1 582 ? -16.962 -9.056 20.038 1.00 52.28 582 TYR A O 1
ATOM 4403 N N . PHE A 1 583 ? -18.850 -10.257 20.002 1.00 49.03 583 PHE A N 1
ATOM 4404 C CA . PHE A 1 583 ? -18.704 -10.670 18.604 1.00 49.03 583 PHE A CA 1
ATOM 4405 C C . PHE A 1 583 ? -19.436 -9.717 17.648 1.00 49.03 583 PHE A C 1
ATOM 4407 O O . PHE A 1 583 ? -20.440 -10.084 17.046 1.00 49.03 583 PHE A O 1
ATOM 4414 N N . LYS A 1 584 ? -18.900 -8.514 17.407 1.00 50.66 584 LYS A N 1
ATOM 4415 C CA . LYS A 1 584 ? -19.220 -7.796 16.158 1.00 50.66 584 LYS A CA 1
ATOM 4416 C C . LYS A 1 584 ? -18.316 -8.331 15.049 1.00 50.66 584 LYS A C 1
ATOM 4418 O O . LYS A 1 584 ? -17.253 -7.786 14.766 1.00 50.66 584 LYS A O 1
ATOM 4423 N N . LYS A 1 585 ? -18.708 -9.459 14.454 1.00 44.97 585 LYS A N 1
ATOM 4424 C CA . LYS A 1 585 ? -17.962 -10.066 13.348 1.00 44.97 585 LYS A CA 1
ATOM 4425 C C . LYS A 1 585 ? -18.277 -9.312 12.055 1.00 44.97 585 LYS A C 1
ATOM 4427 O O . LYS A 1 585 ? -19.412 -9.318 11.591 1.00 44.97 585 LYS A O 1
ATOM 4432 N N . VAL A 1 586 ? -17.270 -8.658 11.484 1.00 53.44 586 VAL A N 1
ATOM 4433 C CA . VAL A 1 586 ? -17.336 -8.119 10.121 1.00 53.44 586 VAL A CA 1
ATOM 4434 C C . VAL A 1 586 ? -17.105 -9.291 9.173 1.00 53.44 586 VAL A C 1
ATOM 4436 O O . VAL A 1 586 ? -16.056 -9.934 9.222 1.00 53.44 586 VAL A O 1
ATOM 4439 N N . GLU A 1 587 ? -18.084 -9.598 8.327 1.00 56.03 587 GLU A N 1
ATOM 4440 C CA . GLU A 1 587 ? -17.916 -10.603 7.277 1.00 56.03 587 GLU A CA 1
ATOM 4441 C C . GLU A 1 587 ? -17.582 -9.924 5.955 1.00 56.03 587 GLU A C 1
ATOM 4443 O O . GLU A 1 587 ? -18.223 -8.959 5.535 1.00 56.03 587 GLU A O 1
ATOM 4448 N N . THR A 1 588 ? -16.552 -10.451 5.299 1.00 63.34 588 THR A N 1
ATOM 4449 C CA . THR A 1 588 ? -16.247 -10.122 3.912 1.00 63.34 588 THR A CA 1
ATOM 4450 C C . THR A 1 588 ? -16.752 -11.265 3.050 1.00 63.34 588 THR A C 1
ATOM 4452 O O . THR A 1 588 ? -16.319 -12.405 3.208 1.00 63.34 588 THR A O 1
ATOM 4455 N N . VAL A 1 589 ? -17.692 -10.960 2.163 1.00 73.75 589 VAL A N 1
ATOM 4456 C CA . VAL A 1 589 ? -18.311 -11.926 1.258 1.00 73.75 589 VAL A CA 1
ATOM 4457 C C . VAL A 1 589 ? -17.985 -11.516 -0.164 1.00 73.75 589 VAL A C 1
ATOM 4459 O O . VAL A 1 589 ? -18.259 -10.392 -0.567 1.00 73.75 589 VAL A O 1
ATOM 4462 N N . THR A 1 590 ? -17.434 -12.432 -0.949 1.00 83.12 590 THR A N 1
ATOM 4463 C CA . THR A 1 590 ? -17.193 -12.200 -2.374 1.00 83.12 590 THR A CA 1
ATOM 4464 C C . THR A 1 590 ? -18.324 -12.823 -3.182 1.00 83.12 590 THR A C 1
ATOM 4466 O O . THR A 1 590 ? -18.600 -14.015 -3.050 1.00 83.12 590 THR A O 1
ATOM 4469 N N . ALA A 1 591 ? -18.982 -12.031 -4.025 1.00 85.81 591 ALA A N 1
ATOM 4470 C CA . ALA A 1 591 ? -20.102 -12.468 -4.850 1.00 85.81 591 ALA A CA 1
ATOM 4471 C C . ALA A 1 591 ? -19.986 -11.932 -6.281 1.00 85.81 591 ALA A C 1
ATOM 4473 O O . ALA A 1 591 ? -19.339 -10.920 -6.545 1.00 85.81 591 ALA A O 1
ATOM 4474 N N . ARG A 1 592 ? -20.628 -12.611 -7.232 1.00 89.31 592 ARG A N 1
ATOM 4475 C CA . ARG A 1 592 ? -20.683 -12.157 -8.624 1.00 89.31 592 ARG A CA 1
ATOM 4476 C C . ARG A 1 592 ? -21.731 -11.053 -8.778 1.00 89.31 592 ARG A C 1
ATOM 4478 O O . ARG A 1 592 ? -22.797 -11.119 -8.171 1.00 89.31 592 ARG A O 1
ATOM 4485 N N . GLY A 1 593 ? -21.443 -10.059 -9.612 1.00 92.12 593 GLY A N 1
ATOM 4486 C CA . GLY A 1 593 ? -22.340 -8.954 -9.922 1.00 92.12 593 GLY A CA 1
ATOM 4487 C C . GLY A 1 593 ? -22.439 -8.652 -11.417 1.00 92.12 593 GLY A C 1
ATOM 4488 O O . GLY A 1 593 ? -21.624 -9.099 -12.225 1.00 92.12 593 GLY A O 1
ATOM 4489 N N . THR A 1 594 ? -23.476 -7.905 -11.797 1.00 92.75 594 THR A N 1
ATOM 4490 C CA . THR A 1 594 ? -23.655 -7.349 -13.149 1.00 92.75 594 THR A CA 1
ATOM 4491 C C . THR A 1 594 ? -23.840 -5.842 -13.074 1.00 92.75 594 THR A C 1
ATOM 4493 O O . THR A 1 594 ? -24.737 -5.383 -12.366 1.00 92.75 594 THR A O 1
ATOM 4496 N N . VAL A 1 595 ? -23.034 -5.077 -13.808 1.00 91.06 595 VAL A N 1
ATOM 4497 C CA . VAL A 1 595 ? -23.153 -3.612 -13.861 1.00 91.06 595 VAL A CA 1
ATOM 4498 C C . VAL A 1 595 ? -24.470 -3.233 -14.545 1.00 91.06 595 VAL A C 1
ATOM 4500 O O . VAL A 1 595 ? -24.734 -3.651 -15.670 1.00 91.06 595 VAL A O 1
ATOM 4503 N N . ILE A 1 596 ? -25.316 -2.462 -13.861 1.00 92.81 596 ILE A N 1
ATOM 4504 C CA . ILE A 1 596 ? -26.654 -2.061 -14.330 1.00 92.81 596 ILE A CA 1
ATOM 4505 C C . ILE A 1 596 ? -26.666 -0.605 -14.801 1.00 92.81 596 ILE A C 1
ATOM 4507 O O . ILE A 1 596 ? -27.382 -0.265 -15.739 1.00 92.81 596 ILE A O 1
ATOM 4511 N N . SER A 1 597 ? -25.896 0.264 -14.144 1.00 89.38 597 SER A N 1
ATOM 4512 C CA . SER A 1 597 ? -25.744 1.662 -14.548 1.00 89.38 597 SER A CA 1
ATOM 4513 C C . SER A 1 597 ? -24.429 2.241 -14.044 1.00 89.38 597 SER A C 1
ATOM 4515 O O . SER A 1 597 ? -24.026 1.961 -12.917 1.00 89.38 597 SER A O 1
ATOM 4517 N N . ASP A 1 598 ? -23.826 3.113 -14.837 1.00 85.38 598 ASP A N 1
ATOM 4518 C CA . ASP A 1 598 ? -22.757 4.015 -14.406 1.00 85.38 598 ASP A CA 1
ATOM 4519 C C . ASP A 1 598 ? -23.378 5.251 -13.728 1.00 85.38 598 ASP A C 1
ATOM 4521 O O . ASP A 1 598 ? -24.390 5.771 -14.209 1.00 85.38 598 ASP A O 1
ATOM 4525 N N . LEU A 1 599 ? -22.823 5.701 -12.596 1.00 83.44 599 LEU A N 1
ATOM 4526 C CA . LEU A 1 599 ? -23.265 6.929 -11.920 1.00 83.44 599 LEU A CA 1
ATOM 4527 C C . LEU A 1 599 ? -22.652 8.207 -12.519 1.00 83.44 599 LEU A C 1
ATOM 4529 O O . LEU A 1 599 ? -22.896 9.297 -12.005 1.00 83.44 599 LEU A O 1
ATOM 4533 N N . GLY A 1 600 ? -21.912 8.089 -13.622 1.00 72.75 600 GLY A N 1
ATOM 4534 C CA . GLY A 1 600 ? -21.401 9.201 -14.423 1.00 72.75 600 GLY A CA 1
ATOM 4535 C C . GLY A 1 600 ? -20.032 9.712 -13.984 1.00 72.75 600 GLY A C 1
ATOM 4536 O O . GLY A 1 600 ? -19.571 10.720 -14.510 1.00 72.75 600 GLY A O 1
ATOM 4537 N N . ASN A 1 601 ? -19.391 9.041 -13.026 1.00 71.00 601 ASN A N 1
ATOM 4538 C CA . ASN A 1 601 ? -18.034 9.354 -12.584 1.00 71.00 601 ASN A CA 1
ATOM 4539 C C . ASN A 1 601 ? -17.032 8.232 -12.892 1.00 71.00 601 ASN A C 1
ATOM 4541 O O . ASN A 1 601 ? -15.885 8.350 -12.481 1.00 71.00 601 ASN A O 1
ATOM 4545 N N . HIS A 1 602 ? -17.461 7.150 -13.558 1.00 70.44 602 HIS A N 1
ATOM 4546 C CA . HIS A 1 602 ? -16.648 5.973 -13.898 1.00 70.44 602 HIS A CA 1
ATOM 4547 C C . HIS A 1 602 ? -15.965 5.270 -12.710 1.00 70.44 602 HIS A C 1
ATOM 4549 O O . HIS A 1 602 ? -15.158 4.360 -12.903 1.00 70.44 602 HIS A O 1
ATOM 4555 N N . VAL A 1 603 ? -16.343 5.641 -11.486 1.00 70.69 603 VAL A N 1
ATOM 4556 C CA . VAL A 1 603 ? -15.829 5.096 -10.225 1.00 70.69 603 VAL A CA 1
ATOM 4557 C C . VAL A 1 603 ? -16.946 4.368 -9.497 1.00 70.69 603 VAL A C 1
ATOM 4559 O O . VAL A 1 603 ? -16.761 3.244 -9.047 1.00 70.69 603 VAL A O 1
ATOM 4562 N N . ASN A 1 604 ? -18.125 4.983 -9.420 1.00 83.56 604 ASN A N 1
ATOM 4563 C CA . ASN A 1 604 ? -19.286 4.422 -8.758 1.00 83.56 604 ASN A CA 1
ATOM 4564 C C . ASN A 1 604 ? -20.249 3.832 -9.787 1.00 83.56 604 ASN A C 1
ATOM 4566 O O . ASN A 1 604 ? -20.770 4.524 -10.662 1.00 83.56 604 ASN A O 1
ATOM 4570 N N . TYR A 1 605 ? -20.552 2.551 -9.623 1.00 88.12 605 TYR A N 1
ATOM 4571 C CA . TYR A 1 605 ? -21.464 1.813 -10.484 1.00 88.12 605 TYR A CA 1
ATOM 4572 C C . TYR A 1 605 ? -22.602 1.238 -9.653 1.00 88.12 605 TYR A C 1
ATOM 4574 O O . TYR A 1 605 ? -22.395 0.755 -8.540 1.00 88.12 605 TYR A O 1
ATOM 4582 N N . LYS A 1 606 ? -23.819 1.222 -10.201 1.00 90.81 606 LYS A N 1
ATOM 4583 C CA . LYS A 1 606 ? -24.866 0.348 -9.665 1.00 90.81 606 LYS A CA 1
ATOM 4584 C C . LYS A 1 606 ? -24.650 -1.046 -10.211 1.00 90.81 606 LYS A C 1
ATOM 4586 O O . LYS A 1 606 ? -24.675 -1.251 -11.426 1.00 90.81 606 LYS A O 1
ATOM 4591 N N . VAL A 1 607 ? -24.492 -2.005 -9.313 1.00 92.56 607 VAL A N 1
ATOM 4592 C CA . VAL A 1 607 ? -24.250 -3.406 -9.636 1.00 92.56 607 VAL A CA 1
ATOM 4593 C C . VAL A 1 607 ? -25.357 -4.252 -9.022 1.00 92.56 607 VAL A C 1
ATOM 4595 O O . VAL A 1 607 ? -25.689 -4.112 -7.846 1.00 92.56 607 VAL A O 1
ATOM 4598 N N . ARG A 1 608 ? -25.944 -5.151 -9.816 1.00 91.62 608 ARG A N 1
ATOM 4599 C CA . ARG A 1 608 ? -26.839 -6.193 -9.311 1.00 91.62 608 ARG A CA 1
ATOM 4600 C C . ARG A 1 608 ? -25.981 -7.363 -8.878 1.00 91.62 608 ARG A C 1
ATOM 4602 O O . ARG A 1 608 ? -25.432 -8.054 -9.733 1.00 91.62 608 ARG A O 1
ATOM 4609 N N . ILE A 1 609 ? -25.865 -7.556 -7.578 1.00 90.19 609 ILE A N 1
ATOM 4610 C CA . ILE A 1 609 ? -25.069 -8.607 -6.959 1.00 90.19 609 ILE A CA 1
ATOM 4611 C C . ILE A 1 609 ? -25.956 -9.832 -6.727 1.00 90.19 609 ILE A C 1
ATOM 4613 O O . ILE A 1 609 ? -27.050 -9.726 -6.160 1.00 90.19 609 ILE A O 1
ATOM 4617 N N . ASP A 1 610 ? -25.479 -10.997 -7.159 1.00 82.56 610 ASP A N 1
ATOM 4618 C CA . ASP A 1 610 ? -26.186 -12.267 -7.024 1.00 82.56 610 ASP A CA 1
ATOM 4619 C C . ASP A 1 610 ? -26.429 -12.581 -5.536 1.00 82.56 610 ASP A C 1
ATOM 4621 O O . ASP A 1 610 ? -25.503 -12.628 -4.731 1.00 82.56 610 ASP A O 1
ATOM 4625 N N . GLY A 1 611 ? -27.697 -12.770 -5.158 1.00 80.88 611 GLY A N 1
ATOM 4626 C CA . GLY A 1 611 ? -28.105 -13.075 -3.780 1.00 80.88 611 GLY A CA 1
ATOM 4627 C C . GLY A 1 611 ? -28.253 -11.872 -2.837 1.00 80.88 611 GLY A C 1
ATOM 4628 O O . GLY A 1 611 ? -28.843 -12.038 -1.775 1.00 80.88 611 GLY A O 1
ATOM 4629 N N . VAL A 1 612 ? -27.797 -10.673 -3.222 1.00 84.56 612 VAL A N 1
ATOM 4630 C CA . VAL A 1 612 ? -27.892 -9.453 -2.388 1.00 84.56 612 VAL A CA 1
ATOM 4631 C C . VAL A 1 612 ? -28.856 -8.419 -2.978 1.00 84.56 612 VAL A C 1
ATOM 4633 O O . VAL A 1 612 ? -29.605 -7.784 -2.240 1.00 84.56 612 VAL A O 1
ATOM 4636 N N . GLY A 1 613 ? -28.879 -8.257 -4.305 1.00 86.94 613 GLY A N 1
ATOM 4637 C CA . GLY A 1 613 ? -29.693 -7.246 -4.986 1.00 86.94 613 GLY A CA 1
ATOM 4638 C C . GLY A 1 613 ? -28.866 -6.088 -5.547 1.00 86.94 613 GLY A C 1
ATOM 4639 O O . GLY A 1 613 ? -27.694 -6.256 -5.875 1.00 86.94 613 GLY A O 1
ATOM 4640 N N . GLU A 1 614 ? -29.488 -4.926 -5.738 1.00 90.19 614 GLU A N 1
ATOM 4641 C CA . GLU A 1 614 ? -28.825 -3.753 -6.323 1.00 90.19 614 GLU A CA 1
ATOM 4642 C C . GLU A 1 614 ? -28.054 -2.980 -5.257 1.00 90.19 614 GLU A C 1
ATOM 4644 O O . GLU A 1 614 ? -28.624 -2.585 -4.244 1.00 90.19 614 GLU A O 1
ATOM 4649 N N . GLN A 1 615 ? -26.765 -2.761 -5.499 1.00 88.81 615 GLN A N 1
ATOM 4650 C CA . GLN A 1 615 ? -25.875 -2.021 -4.611 1.00 88.81 615 GLN A CA 1
ATOM 4651 C C . GLN A 1 615 ? -25.034 -1.028 -5.410 1.00 88.81 615 GLN A C 1
ATOM 4653 O O . GLN A 1 615 ? -24.800 -1.219 -6.606 1.00 88.81 615 GLN A O 1
ATOM 4658 N N . THR A 1 616 ? -24.570 0.029 -4.748 1.00 87.69 616 THR A N 1
ATOM 4659 C CA . THR A 1 616 ? -23.533 0.908 -5.299 1.00 87.69 616 THR A CA 1
ATOM 4660 C C . THR A 1 616 ? -22.170 0.300 -4.980 1.00 87.69 616 THR A C 1
ATOM 4662 O O . THR A 1 616 ? -21.902 -0.020 -3.825 1.00 87.69 616 THR A O 1
ATOM 4665 N N . ALA A 1 617 ? -21.329 0.122 -5.995 1.00 84.81 617 ALA A N 1
ATOM 4666 C CA . ALA A 1 617 ? -19.986 -0.432 -5.875 1.00 84.81 617 ALA A CA 1
ATOM 4667 C C . ALA A 1 617 ? -18.946 0.536 -6.451 1.00 84.81 617 ALA A C 1
ATOM 4669 O O . ALA A 1 617 ? -19.239 1.265 -7.401 1.00 84.81 617 ALA A O 1
ATOM 4670 N N . ILE A 1 618 ? -17.739 0.497 -5.885 1.00 83.31 618 ILE A N 1
ATOM 4671 C CA . ILE A 1 618 ? -16.573 1.260 -6.339 1.00 83.31 618 ILE A CA 1
ATOM 4672 C C . ILE A 1 618 ? -15.752 0.371 -7.278 1.00 83.31 618 ILE A C 1
ATOM 4674 O O . ILE A 1 618 ? -15.514 -0.800 -6.976 1.00 83.31 618 ILE A O 1
ATOM 4678 N N . ASN A 1 619 ? -15.336 0.910 -8.422 1.00 81.44 619 ASN A N 1
ATOM 4679 C CA . ASN A 1 619 ? -14.430 0.232 -9.338 1.00 81.44 619 ASN A CA 1
ATOM 4680 C C . ASN A 1 619 ? -12.986 0.339 -8.843 1.00 81.44 619 ASN A C 1
ATOM 4682 O O . ASN A 1 619 ? -12.421 1.430 -8.767 1.00 81.44 619 ASN A O 1
ATOM 4686 N N . CYS A 1 620 ? -12.397 -0.815 -8.542 1.00 78.25 620 CYS A N 1
ATOM 4687 C CA . CYS A 1 620 ? -11.001 -0.939 -8.125 1.00 78.25 620 CYS A CA 1
ATOM 4688 C C . CYS A 1 620 ? -10.097 -1.468 -9.255 1.00 78.25 620 CYS A C 1
ATOM 4690 O O . CYS A 1 620 ? -8.992 -1.937 -8.989 1.00 78.25 620 CYS A O 1
ATOM 4692 N N . GLN A 1 621 ? -10.583 -1.484 -10.501 1.00 72.50 621 GLN A N 1
ATOM 4693 C CA . GLN A 1 621 ? -9.826 -1.909 -11.678 1.00 72.50 621 GLN A CA 1
ATOM 4694 C C . GLN A 1 621 ? -9.546 -0.722 -12.609 1.00 72.50 621 GLN A C 1
ATOM 4696 O O . GLN A 1 621 ? -10.342 0.214 -12.654 1.00 72.50 621 GLN A O 1
ATOM 4701 N N . PRO A 1 622 ? -8.431 -0.754 -13.362 1.00 57.56 622 PRO A N 1
ATOM 4702 C CA . PRO A 1 622 ? -8.061 0.334 -14.269 1.00 57.56 622 PRO A CA 1
ATOM 4703 C C . PRO A 1 622 ? -8.969 0.430 -15.504 1.00 57.56 622 PRO A C 1
ATOM 4705 O O . PRO A 1 622 ? -8.992 1.456 -16.176 1.00 57.56 622 PRO A O 1
ATOM 4708 N N . GLU A 1 623 ? -9.735 -0.620 -15.809 1.00 70.00 623 GLU A N 1
ATOM 4709 C CA . GLU A 1 623 ? -10.668 -0.631 -16.934 1.00 70.00 623 GLU A CA 1
ATOM 4710 C C . GLU A 1 623 ? -11.981 0.087 -16.587 1.00 70.00 623 GLU A C 1
ATOM 4712 O O . GLU A 1 623 ? -12.557 -0.108 -15.512 1.00 70.00 623 GLU A O 1
ATOM 4717 N N . VAL A 1 624 ? -12.493 0.886 -17.530 1.00 71.94 624 VAL A N 1
ATOM 4718 C CA . VAL A 1 624 ? -13.833 1.481 -17.432 1.00 71.94 624 VAL A CA 1
ATOM 4719 C C . VAL A 1 624 ? -14.876 0.390 -17.659 1.00 71.94 624 VAL A C 1
ATOM 4721 O O . VAL A 1 624 ? -14.995 -0.158 -18.758 1.00 71.94 624 VAL A O 1
ATOM 4724 N N . LEU A 1 625 ? -15.658 0.101 -16.621 1.00 80.88 625 LEU A N 1
ATOM 4725 C CA . LEU A 1 625 ? -16.717 -0.900 -16.667 1.00 80.88 625 LEU A CA 1
ATOM 4726 C C . LEU A 1 625 ? -17.916 -0.384 -17.469 1.00 80.88 625 LEU A C 1
ATOM 4728 O O . LEU A 1 625 ? -18.337 0.766 -17.343 1.00 80.88 625 LEU A O 1
ATOM 4732 N N . ARG A 1 626 ? -18.524 -1.253 -18.273 1.00 84.69 626 ARG A N 1
ATOM 4733 C CA . ARG A 1 626 ? -19.708 -0.943 -19.079 1.00 84.69 626 ARG A CA 1
ATOM 4734 C C . ARG A 1 626 ? -20.954 -1.597 -18.499 1.00 84.69 626 ARG A C 1
ATOM 4736 O O . ARG A 1 626 ? -20.916 -2.635 -17.839 1.00 84.69 626 ARG A O 1
ATOM 4743 N N . VAL A 1 627 ? -22.110 -0.998 -18.786 1.00 85.94 627 VAL A N 1
ATOM 4744 C CA . VAL A 1 627 ? -23.407 -1.592 -18.437 1.00 85.94 627 VAL A CA 1
ATOM 4745 C C . VAL A 1 627 ? -23.542 -2.956 -19.118 1.00 85.94 627 VAL A C 1
ATOM 4747 O O . VAL A 1 627 ? -23.482 -3.055 -20.342 1.00 85.94 627 VAL A O 1
ATOM 4750 N N . GLY A 1 628 ? -23.757 -3.999 -18.316 1.00 84.06 628 GLY A N 1
ATOM 4751 C CA . GLY A 1 628 ? -23.818 -5.395 -18.749 1.00 84.06 628 GLY A CA 1
ATOM 4752 C C . GLY A 1 628 ? -22.604 -6.241 -18.352 1.00 84.06 628 GLY A C 1
ATOM 4753 O O . GLY A 1 628 ? -22.722 -7.471 -18.356 1.00 84.06 628 GLY A O 1
ATOM 4754 N N . ASP A 1 629 ? -21.491 -5.621 -17.951 1.00 86.75 629 ASP A N 1
ATOM 4755 C CA . ASP A 1 629 ? -20.273 -6.342 -17.576 1.00 86.75 629 ASP A CA 1
ATOM 4756 C C . ASP A 1 629 ? -20.479 -7.204 -16.327 1.00 86.75 629 ASP A C 1
ATOM 4758 O O . ASP A 1 629 ? -21.245 -6.872 -15.412 1.00 86.75 629 ASP A O 1
ATOM 4762 N N . LYS A 1 630 ? -19.801 -8.357 -16.306 1.00 89.19 630 LYS A N 1
ATOM 4763 C CA . LYS A 1 630 ? -19.820 -9.308 -15.191 1.00 89.19 630 LYS A CA 1
ATOM 4764 C C . LYS A 1 630 ? -18.602 -9.066 -14.318 1.00 89.19 630 LYS A C 1
ATOM 4766 O O . LYS A 1 630 ? -17.484 -9.317 -14.749 1.00 89.19 630 LYS A O 1
ATOM 4771 N N . VAL A 1 631 ? -18.845 -8.650 -13.084 1.00 88.31 631 VAL A N 1
ATOM 4772 C CA . VAL A 1 631 ? -17.806 -8.264 -12.127 1.00 88.31 631 VAL A CA 1
ATOM 4773 C C . VAL A 1 631 ? -17.835 -9.167 -10.900 1.00 88.31 631 VAL A C 1
ATOM 4775 O O . VAL A 1 631 ? -18.842 -9.819 -10.612 1.00 88.31 631 VAL A O 1
ATOM 4778 N N . THR A 1 632 ? -16.727 -9.203 -10.169 1.00 89.06 632 THR A N 1
ATOM 4779 C CA . THR A 1 632 ? -16.663 -9.802 -8.835 1.00 89.06 632 THR A CA 1
ATOM 4780 C C . THR A 1 632 ? -16.714 -8.671 -7.820 1.00 89.06 632 THR A C 1
ATOM 4782 O O . THR A 1 632 ? -15.859 -7.793 -7.834 1.00 89.06 632 THR A O 1
ATOM 4785 N N . CYS A 1 633 ? -17.723 -8.678 -6.957 1.00 85.12 633 CYS A N 1
ATOM 4786 C CA . CYS A 1 633 ? -17.908 -7.679 -5.916 1.00 85.12 633 CYS A CA 1
ATOM 4787 C C . CYS A 1 633 ? -17.527 -8.271 -4.564 1.00 85.12 633 CYS A C 1
ATOM 4789 O O . CYS A 1 633 ? -18.013 -9.337 -4.180 1.00 85.12 633 CYS A O 1
ATOM 4791 N N . THR A 1 634 ? -16.702 -7.546 -3.821 1.00 79.88 634 THR A N 1
ATOM 4792 C CA . THR A 1 634 ? -16.424 -7.846 -2.419 1.00 79.88 634 THR A CA 1
ATOM 4793 C C . THR A 1 634 ? -17.365 -7.005 -1.566 1.00 79.88 634 THR A C 1
ATOM 4795 O O . THR A 1 634 ? -17.270 -5.781 -1.544 1.00 79.88 634 THR A O 1
ATOM 4798 N N . LEU A 1 635 ? -18.318 -7.654 -0.901 1.00 75.62 635 LEU A N 1
ATOM 4799 C CA . LEU A 1 635 ? -19.199 -7.014 0.064 1.00 75.62 635 LEU A CA 1
ATOM 4800 C C . LEU A 1 635 ? -18.545 -7.065 1.429 1.00 75.62 635 LEU A C 1
ATOM 4802 O O . LEU A 1 635 ? -18.184 -8.133 1.925 1.00 75.62 635 LEU A O 1
ATOM 4806 N N . HIS A 1 636 ? -18.459 -5.907 2.059 1.00 67.62 636 HIS A N 1
ATOM 4807 C CA . HIS A 1 636 ? -18.036 -5.814 3.438 1.00 67.62 636 HIS A CA 1
ATOM 4808 C C . HIS A 1 636 ? -19.255 -5.494 4.288 1.00 67.62 636 HIS A C 1
ATOM 4810 O O . HIS A 1 636 ? -19.776 -4.380 4.249 1.00 67.62 636 HIS A O 1
ATOM 4816 N N . ASN A 1 637 ? -19.737 -6.492 5.020 1.00 61.69 637 ASN A N 1
ATOM 4817 C CA . ASN A 1 637 ? -20.888 -6.323 5.884 1.00 61.69 637 ASN A CA 1
ATOM 4818 C C . ASN A 1 637 ? -20.423 -5.710 7.208 1.00 61.69 637 ASN A C 1
ATOM 4820 O O . ASN A 1 637 ? -19.760 -6.381 8.002 1.00 61.69 637 ASN A O 1
ATOM 4824 N N . ASN A 1 638 ? -20.750 -4.440 7.447 1.00 50.78 638 ASN A N 1
ATOM 4825 C CA . ASN A 1 638 ? -20.673 -3.893 8.797 1.00 50.78 638 ASN A CA 1
ATOM 4826 C C . ASN A 1 638 ? -21.843 -4.498 9.580 1.00 50.78 638 ASN A C 1
ATOM 4828 O O . ASN A 1 638 ? -22.981 -4.344 9.134 1.00 50.78 638 ASN A O 1
ATOM 4832 N N . PRO A 1 639 ? -21.600 -5.208 10.694 1.00 43.50 639 PRO A N 1
ATOM 4833 C CA . PRO A 1 639 ? -22.667 -5.904 11.391 1.00 43.50 639 PRO A CA 1
ATOM 4834 C C . PRO A 1 639 ? -23.735 -4.895 11.812 1.00 43.50 639 PRO A C 1
ATOM 4836 O O . PRO A 1 639 ? -23.457 -3.939 12.538 1.00 43.50 639 PRO A O 1
ATOM 4839 N N . ILE A 1 640 ? -24.955 -5.117 11.329 1.00 37.28 640 ILE A N 1
ATOM 4840 C CA . ILE A 1 640 ? -26.149 -4.541 11.934 1.00 37.28 640 ILE A CA 1
ATOM 4841 C C . ILE A 1 640 ? -26.345 -5.325 13.229 1.00 37.28 640 ILE A C 1
ATOM 4843 O O . ILE A 1 640 ? -26.308 -6.556 13.208 1.00 37.28 640 ILE A O 1
ATOM 4847 N N . GLU A 1 641 ? -26.472 -4.609 14.344 1.00 34.81 641 GLU A N 1
ATOM 4848 C CA . GLU A 1 641 ? -26.879 -5.185 15.627 1.00 34.81 641 GLU A CA 1
ATOM 4849 C C . GLU A 1 641 ? -28.144 -6.019 15.384 1.00 34.81 641 GLU A C 1
ATOM 4851 O O . GLU A 1 641 ? -29.133 -5.486 14.876 1.00 34.81 641 GLU A O 1
ATOM 4856 N N . GLN A 1 642 ? -28.065 -7.334 15.619 1.00 31.08 642 GLN A N 1
ATOM 4857 C CA . GLN A 1 642 ? -29.263 -8.172 15.651 1.00 31.08 642 GLN A CA 1
ATOM 4858 C C . GLN A 1 642 ? -29.961 -8.003 16.987 1.00 31.08 642 GLN A C 1
ATOM 4860 O O . GLN A 1 642 ? -29.244 -8.056 18.013 1.00 31.08 642 GLN A O 1
#